Protein 4AZS (pdb70)

Nearest PDB structures (foldseek):
  4azs-assembly1_A  TM=1.002E+00  e=4.991E-91  Escherichia coli
  4ax8-assembly1_A  TM=9.758E-01  e=1.134E-86  Escherichia coli
  4azt-assembly1_A  TM=1.001E+00  e=8.764E-84  Escherichia coli
  4azw-assembly1_A  TM=9.470E-01  e=1.990E-72  Escherichia coli
  4uw0-assembly1_A  TM=9.302E-01  e=5.900E-70  Escherichia coli

Radius of gyration: 28.63 Å; Cα contacts (8 Å, |Δi|>4): 811; chains: 1; bounding box: 56×51×94 Å

Organism: Escherichia coli (NCBI:txid562)

Solvent-accessible surface area: 20575 Å² total; per-residue (Å²): 144,20,98,78,38,3,92,91,13,91,95,33,56,8,18,0,36,62,35,94,110,34,54,82,89,12,40,9,75,7,80,118,6,30,95,29,0,27,72,13,6,54,21,5,20,166,43,50,66,106,87,2,50,0,1,4,1,20,0,12,2,0,21,3,0,0,10,0,5,59,89,46,2,65,1,36,0,7,11,115,66,89,59,9,0,49,0,0,88,22,0,16,134,93,34,114,140,44,52,15,96,3,114,65,20,82,14,23,118,28,0,71,75,10,123,120,57,80,16,6,2,0,0,0,16,12,18,1,18,101,7,5,80,117,82,30,56,91,63,0,46,172,24,3,25,92,0,1,66,7,2,47,2,2,0,1,1,3,2,11,83,97,5,91,72,171,34,3,136,45,14,6,86,20,16,28,34,1,0,60,62,1,3,0,6,27,36,26,20,94,18,87,2,124,97,19,131,35,59,5,8,0,13,3,2,0,28,52,16,0,6,5,84,110,27,25,78,60,16,116,101,87,74,30,123,52,131,188,10,52,10,30,0,42,0,147,95,8,17,0,6,0,3,8,9,62,31,2,91,67,78,37,81,88,117,66,24,129,114,8,91,124,41,1,98,26,2,16,141,9,8,57,142,65,14,82,67,24,109,16,2,51,38,94,7,84,17,62,57,73,42,4,0,28,0,0,12,65,82,26,100,31,148,26,0,16,66,5,62,92,81,66,75,160,28,51,83,69,102,0,0,2,14,0,0,116,26,6,2,23,0,21,146,93,24,42,37,5,87,43,13,88,7,72,14,0,29,3,44,106,171,36,66,9,62,1,33,21,0,1,22,7,41,80,98,127,120,60,10,19,107,17,0,33,54,2,4,25,2,1,4,62,4,56,162,74,20,64,87,35,44,12,8,1,3,36,17,0,66,108,39,74,77,156,130,17,45,6,62,23,0,26,53,31,4,96,114,17,94,159,34,90,18,14,143,144,72,235,27,51,74,7,37,140,62,2,11,120,63,48,135,184

InterPro domains:
  IPR000719 Protein kinase domain [PF00069] (298-377)
  IPR000719 Protein kinase domain [PS50011] (225-526)
  IPR000719 Protein kinase domain [SM00220] (225-466)
  IPR011009 Protein kinase-like domain superfamily [SSF56112] (232-428)
  IPR025714 Methyltransferase domain [PF13847] (55-138)
  IPR029063 S-adenosyl-L-methionine-dependent methyltransferase superfamily [G3DSA:3.40.50.150] (4-222)
  IPR029063 S-adenosyl-L-methionine-dependent methyltransferase superfamily [SSF53335] (31-249)

Structure (mmCIF, N/CA/C/O backbone):
data_4AZS
#
_entry.id   4AZS
#
_cell.length_a   159.220
_cell.length_b   159.220
_cell.length_c   159.220
_cell.angle_alpha   90.00
_cell.angle_beta   90.00
_cell.angle_gamma   90.00
#
_symmetry.space_group_name_H-M   'I 2 3'
#
loop_
_entity.id
_entity.type
_entity.pdbx_description
1 polymer 'METHYLTRANSFERASE WBDD'
2 non-polymer 'ADENOSINE MONOPHOSPHATE'
3 non-polymer S-ADENOSYLMETHIONINE
4 non-polymer 'SULFATE ION'
5 non-polymer 'CHLORIDE ION'
6 water water
#
loop_
_atom_site.group_PDB
_atom_site.id
_atom_site.type_symbol
_atom_site.label_atom_id
_atom_site.label_alt_id
_atom_site.label_comp_id
_atom_site.label_asym_id
_atom_site.label_entity_id
_atom_site.label_seq_id
_atom_site.pdbx_PDB_ins_code
_atom_site.Cartn_x
_atom_site.Cartn_y
_atom_site.Cartn_z
_atom_site.occupancy
_atom_site.B_iso_or_equiv
_atom_site.auth_seq_id
_atom_site.auth_comp_id
_atom_site.auth_asym_id
_atom_site.auth_atom_id
_atom_site.pdbx_PDB_model_num
ATOM 1 N N . ASP A 1 17 ? -1.248 -37.130 -40.506 1.00 59.36 4 ASP A N 1
ATOM 2 C CA . ASP A 1 17 ? 0.125 -37.612 -40.785 1.00 55.22 4 ASP A CA 1
ATOM 3 C C . ASP A 1 17 ? 1.066 -37.275 -39.631 1.00 48.36 4 ASP A C 1
ATOM 4 O O . ASP A 1 17 ? 0.958 -36.225 -38.994 1.00 40.44 4 ASP A O 1
ATOM 9 N N . LEU A 1 18 ? 2.039 -38.135 -39.432 1.00 36.61 5 LEU A N 1
ATOM 10 C CA . LEU A 1 18 ? 2.980 -37.934 -38.371 1.00 39.08 5 LEU A CA 1
ATOM 11 C C . LEU A 1 18 ? 3.756 -36.639 -38.580 1.00 37.05 5 LEU A C 1
ATOM 12 O O . LEU A 1 18 ? 3.968 -35.876 -37.633 1.00 36.44 5 LEU A O 1
ATOM 17 N N . ASN A 1 19 ? 4.130 -36.371 -39.823 1.00 34.97 6 ASN A N 1
ATOM 18 C CA . ASN A 1 19 ? 4.885 -35.171 -40.184 1.00 35.79 6 ASN A CA 1
ATOM 19 C C . ASN A 1 19 ? 4.278 -33.918 -39.645 1.00 31.92 6 ASN A C 1
ATOM 20 O O . ASN A 1 19 ? 4.962 -33.023 -39.109 1.00 35.00 6 ASN A O 1
ATOM 25 N N . THR A 1 20 ? 2.991 -33.828 -39.835 1.00 29.19 7 THR A N 1
ATOM 26 C CA . THR A 1 20 ? 2.250 -32.667 -39.375 1.00 34.75 7 THR A CA 1
ATOM 27 C C . THR A 1 20 ? 2.188 -32.618 -37.860 1.00 35.17 7 THR A C 1
ATOM 28 O O . THR A 1 20 ? 2.320 -31.545 -37.262 1.00 30.94 7 THR A O 1
ATOM 32 N N . LEU A 1 21 ? 1.971 -33.775 -37.241 1.00 31.19 8 LEU A N 1
ATOM 33 C CA . LEU A 1 21 ? 1.841 -33.793 -35.777 1.00 34.79 8 LEU A CA 1
ATOM 34 C C . LEU A 1 21 ? 3.159 -33.394 -35.122 1.00 29.39 8 LEU A C 1
ATOM 35 O O . LEU A 1 21 ? 3.172 -32.677 -34.150 1.00 29.56 8 LEU A O 1
ATOM 40 N N . VAL A 1 22 ? 4.263 -33.863 -35.677 1.00 27.83 9 VAL A N 1
ATOM 41 C CA . VAL A 1 22 ? 5.573 -33.556 -35.161 1.00 29.90 9 VAL A CA 1
ATOM 42 C C . VAL A 1 22 ? 5.831 -32.051 -35.337 1.00 32.96 9 VAL A C 1
ATOM 43 O O . VAL A 1 22 ? 6.358 -31.380 -34.434 1.00 26.92 9 VAL A O 1
ATOM 47 N N . SER A 1 23 ? 5.449 -31.518 -36.498 1.00 32.48 10 SER A N 1
ATOM 48 C CA . SER A 1 23 ? 5.711 -30.114 -36.761 1.00 33.48 10 SER A CA 1
ATOM 49 C C . SER A 1 23 ? 4.902 -29.312 -35.780 1.00 33.45 10 SER A C 1
ATOM 50 O O . SER A 1 23 ? 5.319 -28.242 -35.388 1.00 32.13 10 SER A O 1
ATOM 53 N N . GLU A 1 24 ? 3.740 -29.806 -35.377 1.00 35.44 11 GLU A N 1
ATOM 54 C CA . GLU A 1 24 ? 2.979 -28.962 -34.503 1.00 38.34 11 GLU A CA 1
ATOM 55 C C . GLU A 1 24 ? 3.357 -29.029 -33.026 1.00 34.50 11 GLU A C 1
ATOM 56 O O . GLU A 1 24 ? 2.846 -28.269 -32.242 1.00 30.81 11 GLU A O 1
ATOM 62 N N . LEU A 1 25 ? 4.292 -29.915 -32.684 1.00 31.03 12 LEU A N 1
ATOM 63 C CA . LEU A 1 25 ? 4.864 -29.975 -31.347 1.00 31.58 12 LEU A CA 1
ATOM 64 C C . LEU A 1 25 ? 5.486 -28.609 -31.010 1.00 32.38 12 LEU A C 1
ATOM 65 O O . LEU A 1 25 ? 6.273 -28.077 -31.769 1.00 31.33 12 LEU A O 1
ATOM 70 N N . PRO A 1 26 ? 5.186 -28.078 -29.831 1.00 33.10 13 PRO A N 1
ATOM 71 C CA . PRO A 1 26 ? 5.909 -26.856 -29.488 1.00 32.13 13 PRO A CA 1
ATOM 72 C C . PRO A 1 26 ? 7.410 -27.091 -29.411 1.00 29.80 13 PRO A C 1
ATOM 73 O O . PRO A 1 26 ? 8.212 -26.212 -29.743 1.00 29.87 13 PRO A O 1
ATOM 77 N N . GLU A 1 27 ? 7.782 -28.285 -28.991 1.00 28.96 14 GLU A N 1
ATOM 78 C CA . GLU A 1 27 ? 9.151 -28.690 -28.956 1.00 29.19 14 GLU A CA 1
ATOM 79 C C . GLU A 1 27 ? 9.319 -30.174 -29.185 1.00 27.78 14 GLU A C 1
ATOM 80 O O . GLU A 1 27 ? 8.642 -31.008 -28.580 1.00 27.67 14 GLU A O 1
ATOM 86 N N . ILE A 1 28 ? 10.284 -30.516 -30.011 1.00 28.57 15 ILE A N 1
ATOM 87 C CA . ILE A 1 28 ? 10.662 -31.898 -30.153 1.00 28.32 15 ILE A CA 1
ATOM 88 C C . ILE A 1 28 ? 11.649 -32.202 -29.056 1.00 26.52 15 ILE A C 1
ATOM 89 O O . ILE A 1 28 ? 12.842 -32.070 -29.232 1.00 29.70 15 ILE A O 1
ATOM 94 N N . TYR A 1 29 ? 11.137 -32.570 -27.892 1.00 26.68 16 TYR A N 1
ATOM 95 C CA . TYR A 1 29 ? 11.965 -32.723 -26.720 1.00 23.73 16 TYR A CA 1
ATOM 96 C C . TYR A 1 29 ? 12.755 -34.033 -26.844 1.00 23.93 16 TYR A C 1
ATOM 97 O O . TYR A 1 29 ? 13.951 -34.079 -26.576 1.00 24.37 16 TYR A O 1
ATOM 106 N N . GLN A 1 30 ? 12.074 -35.086 -27.255 1.00 22.86 17 GLN A N 1
ATOM 107 C CA . GLN A 1 30 ? 12.618 -36.401 -27.331 1.00 24.08 17 GLN A CA 1
ATOM 108 C C . GLN A 1 30 ? 12.741 -36.862 -28.762 1.00 24.84 17 GLN A C 1
ATOM 109 O O . GLN A 1 30 ? 12.047 -36.381 -29.643 1.00 26.73 17 GLN A O 1
ATOM 115 N N . THR A 1 31 ? 13.601 -37.845 -28.957 1.00 26.74 18 THR A N 1
ATOM 116 C CA . THR A 1 31 ? 13.576 -38.733 -30.127 1.00 26.99 18 THR A CA 1
ATOM 117 C C . THR A 1 31 ? 12.135 -39.196 -30.423 1.00 27.31 18 THR A C 1
ATOM 118 O O . THR A 1 31 ? 11.354 -39.551 -29.514 1.00 27.88 18 THR A O 1
ATOM 122 N N . ILE A 1 32 ? 11.762 -39.182 -31.692 1.00 26.65 19 ILE A N 1
ATOM 123 C CA . ILE A 1 32 ? 10.471 -39.720 -32.119 1.00 24.29 19 ILE A CA 1
ATOM 124 C C . ILE A 1 32 ? 10.657 -41.201 -32.446 1.00 25.12 19 ILE A C 1
ATOM 125 O O . ILE A 1 32 ? 11.372 -41.569 -33.402 1.00 25.31 19 ILE A O 1
ATOM 130 N N . PHE A 1 33 ? 10.076 -42.043 -31.598 1.00 26.43 20 PHE A N 1
ATOM 131 C CA . PHE A 1 33 ? 10.242 -43.483 -31.616 1.00 27.51 20 PHE A CA 1
ATOM 132 C C . PHE A 1 33 ? 9.997 -43.997 -33.005 1.00 29.31 20 PHE A C 1
ATOM 133 O O . PHE A 1 33 ? 8.960 -43.727 -33.568 1.00 30.19 20 PHE A O 1
ATOM 141 N N . GLY A 1 34 ? 10.982 -44.700 -33.545 1.00 31.31 21 GLY A N 1
ATOM 142 C CA . GLY A 1 34 ? 10.882 -45.319 -34.850 1.00 32.23 21 GLY A CA 1
ATOM 143 C C . GLY A 1 34 ? 11.162 -44.357 -35.977 1.00 32.59 21 GLY A C 1
ATOM 144 O O . GLY A 1 34 ? 11.121 -44.767 -37.092 1.00 34.10 21 GLY A O 1
ATOM 145 N N . HIS A 1 35 ? 11.419 -43.074 -35.699 1.00 30.66 22 HIS A N 1
ATOM 146 C CA . HIS A 1 35 ? 11.540 -42.061 -36.767 1.00 30.18 22 HIS A CA 1
ATOM 147 C C . HIS A 1 35 ? 12.783 -41.264 -36.681 1.00 29.98 22 HIS A C 1
ATOM 148 O O . HIS A 1 35 ? 12.770 -40.109 -36.278 1.00 29.50 22 HIS A O 1
ATOM 155 N N . PRO A 1 36 ? 13.893 -41.870 -37.055 1.00 29.61 23 PRO A N 1
ATOM 156 C CA . PRO A 1 36 ? 15.177 -41.233 -36.841 1.00 28.87 23 PRO A CA 1
ATOM 157 C C . PRO A 1 36 ? 15.412 -39.950 -37.654 1.00 28.07 23 PRO A C 1
ATOM 158 O O . PRO A 1 36 ? 16.363 -39.238 -37.392 1.00 28.42 23 PRO A O 1
ATOM 162 N N . GLU A 1 37 ? 14.541 -39.638 -38.596 1.00 28.39 24 GLU A N 1
ATOM 163 C CA . GLU A 1 37 ? 14.655 -38.404 -39.357 1.00 29.70 24 GLU A CA 1
ATOM 164 C C . GLU A 1 37 ? 14.561 -37.149 -38.475 1.00 29.38 24 GLU A C 1
ATOM 165 O O . GLU A 1 37 ? 14.994 -36.119 -38.925 1.00 28.61 24 GLU A O 1
ATOM 171 N N . TRP A 1 38 ? 14.007 -37.258 -37.253 1.00 27.65 25 TRP A N 1
ATOM 172 C CA . TRP A 1 38 ? 13.961 -36.150 -36.300 1.00 28.19 25 TRP A CA 1
ATOM 173 C C . TRP A 1 38 ? 14.975 -36.234 -35.199 1.00 28.91 25 TRP A C 1
ATOM 174 O O . TRP A 1 38 ? 14.939 -35.409 -34.301 1.00 29.61 25 TRP A O 1
ATOM 185 N N . ASP A 1 39 ? 15.930 -37.161 -35.269 1.00 29.26 26 ASP A N 1
ATOM 186 C CA . ASP A 1 39 ? 16.869 -37.377 -34.144 1.00 31.17 26 ASP A CA 1
ATOM 187 C C . ASP A 1 39 ? 17.786 -36.171 -33.990 1.00 31.88 26 ASP A C 1
ATOM 188 O O . ASP A 1 39 ? 18.171 -35.810 -32.880 1.00 32.19 26 ASP A O 1
ATOM 193 N N . GLY A 1 40 ? 18.159 -35.586 -35.120 1.00 32.37 27 GLY A N 1
ATOM 194 C CA . GLY A 1 40 ? 18.944 -34.361 -35.117 1.00 34.15 27 GLY A CA 1
ATOM 195 C C . GLY A 1 40 ? 18.192 -33.188 -34.517 1.00 34.22 27 GLY A C 1
ATOM 196 O O . GLY A 1 40 ? 18.816 -32.273 -34.003 1.00 34.31 27 GLY A O 1
ATOM 197 N N . ASP A 1 41 ? 16.862 -33.198 -34.615 1.00 33.45 28 ASP A N 1
ATOM 198 C CA . ASP A 1 41 ? 16.026 -32.112 -34.074 1.00 34.44 28 ASP A CA 1
ATOM 199 C C . ASP A 1 41 ? 15.715 -32.276 -32.589 1.00 35.36 28 ASP A C 1
ATOM 200 O O . ASP A 1 41 ? 15.335 -31.308 -31.959 1.00 36.12 28 ASP A O 1
ATOM 205 N N . ALA A 1 42 ? 15.768 -33.507 -32.057 1.00 32.59 29 ALA A N 1
ATOM 206 C CA . ALA A 1 42 ? 15.371 -33.758 -30.678 1.00 30.28 29 ALA A CA 1
ATOM 207 C C . ALA A 1 42 ? 16.321 -33.035 -29.686 1.00 28.14 29 ALA A C 1
ATOM 208 O O . ALA A 1 42 ? 17.534 -33.090 -29.820 1.00 28.48 29 ALA A O 1
ATOM 210 N N . ALA A 1 43 ? 15.745 -32.396 -28.675 1.00 27.93 30 ALA A N 1
ATOM 211 C CA . ALA A 1 43 ? 16.556 -31.746 -27.627 1.00 27.77 30 ALA A CA 1
ATOM 212 C C . ALA A 1 43 ? 17.398 -32.734 -26.880 1.00 28.02 30 ALA A C 1
ATOM 213 O O . ALA A 1 43 ? 18.538 -32.443 -26.577 1.00 29.34 30 ALA A O 1
ATOM 215 N N . ARG A 1 44 ? 16.852 -33.924 -26.618 1.00 29.03 31 ARG A N 1
ATOM 216 C CA . ARG A 1 44 ? 17.591 -34.977 -25.922 1.00 28.91 31 ARG A CA 1
ATOM 217 C C . ARG A 1 44 ? 17.421 -36.277 -26.650 1.00 29.18 31 ARG A C 1
ATOM 218 O O . ARG A 1 44 ? 16.310 -36.648 -27.023 1.00 31.92 31 ARG A O 1
ATOM 226 N N . ASP A 1 45 ? 18.508 -37.001 -26.803 1.00 29.80 32 ASP A N 1
ATOM 227 C CA . ASP A 1 45 ? 18.482 -38.232 -27.575 1.00 32.27 32 ASP A CA 1
ATOM 228 C C . ASP A 1 45 ? 17.817 -39.371 -26.816 1.00 32.86 32 ASP A C 1
ATOM 229 O O . ASP A 1 45 ? 17.230 -40.252 -27.432 1.00 32.36 32 ASP A O 1
ATOM 234 N N . CYS A 1 46 ? 17.873 -39.312 -25.485 1.00 26.94 33 CYS A N 1
ATOM 235 C CA . CYS A 1 46 ? 17.186 -40.268 -24.626 1.00 27.29 33 CYS A CA 1
ATOM 236 C C . CYS A 1 46 ? 17.843 -41.638 -24.529 1.00 28.40 33 CYS A C 1
ATOM 237 O O . CYS A 1 46 ? 17.391 -42.447 -23.717 1.00 27.65 33 CYS A O 1
ATOM 240 N N . ASN A 1 47 ? 18.882 -41.913 -25.326 1.00 26.21 34 ASN A N 1
ATOM 241 C CA . ASN A 1 47 ? 19.475 -43.272 -25.322 1.00 27.96 34 ASN A CA 1
ATOM 242 C C . ASN A 1 47 ? 20.165 -43.585 -23.985 1.00 26.91 34 ASN A C 1
ATOM 243 O O . ASN A 1 47 ? 20.111 -44.703 -23.494 1.00 26.26 34 ASN A O 1
ATOM 248 N N . GLN A 1 48 ? 20.774 -42.587 -23.365 1.00 27.03 35 GLN A N 1
ATOM 249 C CA . GLN A 1 48 ? 21.456 -42.825 -22.068 1.00 29.17 35 GLN A CA 1
ATOM 250 C C . GLN A 1 48 ? 20.508 -43.085 -20.928 1.00 28.82 35 GLN A C 1
ATOM 251 O O . GLN A 1 48 ? 20.670 -44.059 -20.193 1.00 26.36 35 GLN A O 1
ATOM 257 N N . ARG A 1 49 ? 19.450 -42.296 -20.841 1.00 25.76 36 ARG A N 1
ATOM 258 C CA . ARG A 1 49 ? 18.431 -42.551 -19.828 1.00 25.60 36 ARG A CA 1
ATOM 259 C C . ARG A 1 49 ? 17.731 -43.864 -20.090 1.00 27.24 36 ARG A C 1
ATOM 260 O O . ARG A 1 49 ? 17.504 -44.641 -19.158 1.00 27.40 36 ARG A O 1
ATOM 268 N N . LEU A 1 50 ? 17.421 -44.124 -21.349 1.00 26.55 37 LEU A N 1
ATOM 269 C CA . LEU A 1 50 ? 16.759 -45.376 -21.709 1.00 31.67 37 LEU A CA 1
ATOM 270 C C . LEU A 1 50 ? 17.615 -46.605 -21.333 1.00 30.66 37 LEU A C 1
ATOM 271 O O . LEU A 1 50 ? 17.109 -47.501 -20.742 1.00 29.11 37 LEU A O 1
ATOM 276 N N . ASP A 1 51 ? 18.923 -46.585 -21.602 1.00 33.92 38 ASP A N 1
ATOM 277 C CA . ASP A 1 51 ? 19.810 -47.714 -21.179 1.00 35.25 38 ASP A CA 1
ATOM 278 C C . ASP A 1 51 ? 19.644 -48.002 -19.704 1.00 33.49 38 ASP A C 1
ATOM 279 O O . ASP A 1 51 ? 19.437 -49.150 -19.278 1.00 34.06 38 ASP A O 1
ATOM 284 N N . LEU A 1 52 ? 19.650 -46.958 -18.883 1.00 32.00 39 LEU A N 1
ATOM 285 C CA . LEU A 1 52 ? 19.546 -47.184 -17.471 1.00 31.29 39 LEU A CA 1
ATOM 286 C C . LEU A 1 52 ? 18.124 -47.632 -17.062 1.00 30.13 39 LEU A C 1
ATOM 287 O O . LEU A 1 52 ? 17.934 -48.525 -16.218 1.00 29.39 39 LEU A O 1
ATOM 292 N N . ILE A 1 53 ? 17.116 -47.019 -17.652 1.00 26.85 40 ILE A N 1
ATOM 293 C CA . ILE A 1 53 ? 15.736 -47.315 -17.260 1.00 28.48 40 ILE A CA 1
ATOM 294 C C . ILE A 1 53 ? 15.358 -48.777 -17.662 1.00 29.51 40 ILE A C 1
ATOM 295 O O . ILE A 1 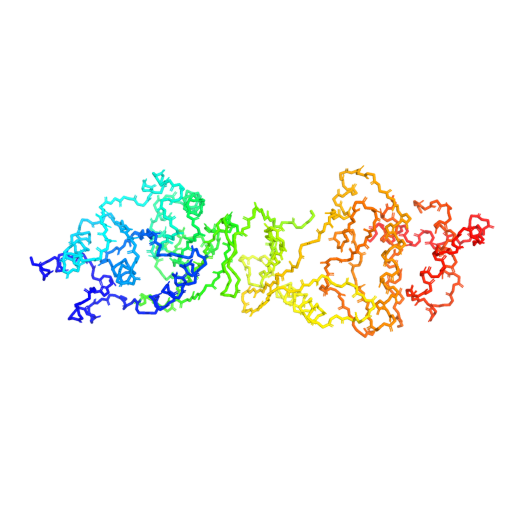53 ? 14.690 -49.462 -16.914 1.00 28.38 40 ILE A O 1
ATOM 300 N N . THR A 1 54 ? 15.811 -49.230 -18.832 1.00 30.83 41 THR A N 1
ATOM 301 C CA . THR A 1 54 ? 15.567 -50.607 -19.259 1.00 32.62 41 THR A CA 1
ATOM 302 C C . THR A 1 54 ? 16.260 -51.631 -18.347 1.00 32.24 41 THR A C 1
ATOM 303 O O . THR A 1 54 ? 15.721 -52.700 -18.092 1.00 31.01 41 THR A O 1
ATOM 307 N N . GLU A 1 55 ? 17.447 -51.308 -17.843 1.00 32.55 42 GLU A N 1
ATOM 308 C CA A GLU A 1 55 ? 18.136 -52.166 -16.872 0.70 33.86 42 GLU A CA 1
ATOM 309 C CA B GLU A 1 55 ? 18.124 -52.190 -16.896 0.30 32.08 42 GLU A CA 1
ATOM 310 C C . GLU A 1 55 ? 17.288 -52.313 -15.592 1.00 32.67 42 GLU A C 1
ATOM 311 O O . GLU A 1 55 ? 17.096 -53.404 -15.063 1.00 28.15 42 GLU A O 1
ATOM 322 N N . GLN A 1 56 ? 16.745 -51.206 -15.099 1.00 31.80 43 GLN A N 1
ATOM 323 C CA . GLN A 1 56 ? 15.944 -51.227 -13.894 1.00 29.84 43 GLN A CA 1
ATOM 324 C C . GLN A 1 56 ? 14.597 -51.904 -14.154 1.00 27.88 43 GLN A C 1
ATOM 325 O O . GLN A 1 56 ? 14.117 -52.638 -13.302 1.00 26.14 43 GLN A O 1
ATOM 331 N N . TYR A 1 57 ? 13.983 -51.634 -15.313 1.00 27.99 44 TYR A N 1
ATOM 332 C CA . TYR A 1 57 ? 12.801 -52.384 -15.741 1.00 29.02 44 TYR A CA 1
ATOM 333 C C . TYR A 1 57 ? 13.064 -53.906 -15.652 1.00 29.99 44 TYR A C 1
ATOM 334 O O . TYR A 1 57 ? 12.296 -54.621 -15.031 1.00 28.10 44 TYR A O 1
ATOM 343 N N . ASP A 1 58 ? 14.161 -54.379 -16.236 1.00 32.38 45 ASP A N 1
ATOM 344 C CA . ASP A 1 58 ? 14.469 -55.822 -16.265 1.00 33.36 45 ASP A CA 1
ATOM 345 C C . ASP A 1 58 ? 14.655 -56.372 -14.867 1.00 33.25 45 ASP A C 1
ATOM 346 O O . ASP A 1 58 ? 14.122 -57.438 -14.543 1.00 32.29 45 ASP A O 1
ATOM 351 N N . ASN A 1 59 ? 15.398 -55.645 -14.013 1.00 35.54 46 ASN A N 1
ATOM 352 C CA . ASN A 1 59 ? 15.594 -56.081 -12.638 1.00 34.58 46 ASN A CA 1
ATOM 353 C C . ASN A 1 59 ? 14.263 -56.268 -11.958 1.00 31.77 46 ASN A C 1
ATOM 354 O O . ASN A 1 59 ? 14.036 -57.239 -11.259 1.00 33.95 46 ASN A O 1
ATOM 359 N N . LEU A 1 60 ? 13.371 -55.310 -12.106 1.00 31.34 47 LEU A N 1
ATOM 360 C CA . LEU A 1 60 ? 12.142 -55.384 -11.319 1.00 32.36 47 LEU A CA 1
ATOM 361 C C . LEU A 1 60 ? 11.233 -56.420 -11.958 1.00 32.23 47 LEU A C 1
ATOM 362 O O . LEU A 1 60 ? 10.504 -57.117 -11.272 1.00 30.98 47 LEU A O 1
ATOM 367 N N . SER A 1 61 ? 11.261 -56.518 -13.282 1.00 31.63 48 SER A N 1
ATOM 368 C CA . SER A 1 61 ? 10.423 -57.498 -13.944 1.00 33.64 48 SER A CA 1
ATOM 369 C C . SER A 1 61 ? 10.892 -58.929 -13.564 1.00 35.43 48 SER A C 1
ATOM 370 O O . SER A 1 61 ? 10.078 -59.811 -13.331 1.00 36.05 48 SER A O 1
ATOM 373 N N . ARG A 1 62 ? 12.203 -59.129 -13.514 1.00 37.04 49 ARG A N 1
ATOM 374 C CA . ARG A 1 62 ? 12.763 -60.382 -13.041 1.00 39.12 49 ARG A CA 1
ATOM 375 C C . ARG A 1 62 ? 12.288 -60.678 -11.623 1.00 38.16 49 ARG A C 1
ATOM 376 O O . ARG A 1 62 ? 11.831 -61.764 -11.343 1.00 35.06 49 ARG A O 1
ATOM 384 N N . ALA A 1 63 ? 12.348 -59.697 -10.735 1.00 38.38 50 ALA A N 1
ATOM 385 C CA . ALA A 1 63 ? 11.991 -59.931 -9.324 1.00 36.98 50 ALA A CA 1
ATOM 386 C C . ALA A 1 63 ? 10.543 -60.280 -9.176 1.00 38.11 50 ALA A C 1
ATOM 387 O O . ALA A 1 63 ? 10.200 -61.153 -8.419 1.00 39.46 50 ALA A O 1
ATOM 389 N N . LEU A 1 64 ? 9.667 -59.573 -9.875 1.00 37.17 51 LEU A N 1
ATOM 390 C CA . LEU A 1 64 ? 8.260 -59.847 -9.763 1.00 34.95 51 LEU A CA 1
ATOM 391 C C . LEU A 1 64 ? 7.841 -61.031 -10.634 1.00 37.37 51 LEU A C 1
ATOM 392 O O . LEU A 1 64 ? 6.736 -61.496 -10.541 1.00 36.35 51 LEU A O 1
ATOM 397 N N . GLY A 1 65 ? 8.686 -61.476 -11.543 1.00 37.15 52 GLY A N 1
ATOM 398 C CA . GLY A 1 65 ? 8.362 -62.648 -12.351 1.00 38.60 52 GLY A CA 1
ATOM 399 C C . GLY A 1 65 ? 7.417 -62.394 -13.515 1.00 41.21 52 GLY A C 1
ATOM 400 O O . GLY A 1 65 ? 6.822 -63.330 -14.046 1.00 39.81 52 GLY A O 1
ATOM 401 N N . ARG A 1 66 ? 7.296 -61.147 -13.961 1.00 38.81 53 ARG A N 1
ATOM 402 C CA . ARG A 1 66 ? 6.320 -60.821 -15.004 1.00 37.95 53 ARG A CA 1
ATOM 403 C C . ARG A 1 66 ? 6.597 -59.459 -15.632 1.00 37.26 53 ARG A C 1
ATOM 404 O O . ARG A 1 66 ? 7.378 -58.677 -15.077 1.00 35.58 53 ARG A O 1
ATOM 412 N N . PRO A 1 67 ? 5.992 -59.208 -16.810 1.00 35.21 54 PRO A N 1
ATOM 413 C CA . PRO A 1 67 ? 6.047 -57.928 -17.446 1.00 34.07 54 PRO A CA 1
ATOM 414 C C . PRO A 1 67 ? 5.390 -56.892 -16.517 1.00 32.51 54 PRO A C 1
ATOM 415 O O . PRO A 1 67 ? 4.539 -57.278 -15.744 1.00 34.85 54 PRO A O 1
ATOM 419 N N . LEU A 1 68 ? 5.806 -55.619 -16.571 1.00 29.78 55 LEU A N 1
ATOM 420 C CA . LEU A 1 68 ? 5.311 -54.607 -15.630 1.00 28.25 55 LEU A CA 1
ATOM 421 C C . LEU A 1 68 ? 4.274 -53.702 -16.241 1.00 27.37 55 LEU A C 1
ATOM 422 O O . LEU A 1 68 ? 4.299 -53.466 -17.440 1.00 27.64 55 LEU A O 1
ATOM 427 N N . ASN A 1 69 ? 3.384 -53.182 -15.390 1.00 25.87 56 ASN A N 1
ATOM 428 C CA . ASN A 1 69 ? 2.628 -51.981 -15.672 1.00 25.72 56 ASN A CA 1
ATOM 429 C C . ASN A 1 69 ? 3.410 -50.704 -15.308 1.00 26.05 56 ASN A C 1
ATOM 430 O O . ASN A 1 69 ? 3.867 -50.536 -14.169 1.00 26.39 56 ASN A O 1
ATOM 435 N N . VAL A 1 70 ? 3.603 -49.835 -16.280 1.00 25.21 57 VAL A N 1
ATOM 436 C CA . VAL A 1 70 ? 4.455 -48.659 -16.128 1.00 25.06 57 VAL A CA 1
ATOM 437 C C . VAL A 1 70 ? 3.660 -47.399 -16.396 1.00 25.35 57 VAL A C 1
ATOM 438 O O . VAL A 1 70 ? 2.880 -47.329 -17.369 1.00 25.37 57 VAL A O 1
ATOM 442 N N . LEU A 1 71 ? 3.853 -46.424 -15.500 1.00 24.65 58 LEU A N 1
ATOM 443 C CA . LEU A 1 71 ? 3.287 -45.108 -15.632 1.00 24.56 58 LEU A CA 1
ATOM 444 C C . LEU A 1 71 ? 4.371 -44.077 -15.990 1.00 24.26 58 LEU A C 1
ATOM 445 O O . LEU A 1 71 ? 5.382 -43.957 -15.288 1.00 24.74 58 LEU A O 1
ATOM 450 N N . ASP A 1 72 ? 4.144 -43.317 -17.053 1.00 23.14 59 ASP A N 1
ATOM 451 C CA . ASP A 1 72 ? 5.129 -42.345 -17.569 1.00 24.92 59 ASP A CA 1
ATOM 452 C C . ASP A 1 72 ? 4.501 -40.949 -17.454 1.00 24.76 59 ASP A C 1
ATOM 453 O O . ASP A 1 72 ? 3.633 -40.588 -18.255 1.00 23.50 59 ASP A O 1
ATOM 458 N N . LEU A 1 73 ? 4.953 -40.192 -16.458 1.00 24.10 60 LEU A N 1
ATOM 459 C CA . LEU A 1 73 ? 4.420 -38.897 -16.077 1.00 25.24 60 LEU A CA 1
ATOM 460 C C . LEU A 1 73 ? 5.154 -37.783 -16.810 1.00 25.37 60 LEU A C 1
ATOM 461 O O . LEU A 1 73 ? 6.367 -37.626 -16.646 1.00 25.51 60 LEU A O 1
ATOM 466 N N . GLY A 1 74 ? 4.397 -37.006 -17.585 1.00 25.32 61 GLY A N 1
ATOM 467 C CA . GLY A 1 74 ? 4.981 -36.033 -18.485 1.00 25.77 61 GLY A CA 1
ATOM 468 C C . GLY A 1 74 ? 5.741 -36.712 -19.602 1.00 24.73 61 GLY A C 1
ATOM 469 O O . GLY A 1 74 ? 6.946 -36.421 -19.838 1.00 24.10 61 GLY A O 1
ATOM 470 N N . CYS A 1 75 ? 5.013 -37.571 -20.332 1.00 23.49 62 CYS A N 1
ATOM 471 C CA . CYS A 1 75 ? 5.625 -38.514 -21.209 1.00 24.22 62 CYS A CA 1
ATOM 472 C C . CYS A 1 75 ? 6.089 -37.882 -22.499 1.00 23.77 62 CYS A C 1
ATOM 473 O O . CYS A 1 75 ? 6.761 -38.555 -23.296 1.00 24.09 62 CYS A O 1
ATOM 476 N N . ALA A 1 76 ? 5.701 -36.619 -22.750 1.00 23.08 63 ALA A N 1
ATOM 477 C CA . ALA A 1 76 ? 6.188 -35.865 -23.945 1.00 22.70 63 ALA A CA 1
ATOM 478 C C . ALA A 1 76 ? 5.866 -36.598 -25.240 1.00 24.27 63 ALA A C 1
ATOM 479 O O . ALA A 1 76 ? 4.686 -36.851 -25.487 1.00 26.47 63 ALA A O 1
ATOM 481 N N . GLN A 1 77 ? 6.867 -37.044 -26.023 1.00 24.73 64 GLN A N 1
ATOM 482 C CA . GLN A 1 77 ? 6.596 -37.687 -27.309 1.00 24.68 64 GLN A CA 1
ATOM 483 C C . GLN A 1 77 ? 6.589 -39.197 -27.236 1.00 26.20 64 GLN A C 1
ATOM 484 O O . GLN A 1 77 ? 6.583 -39.886 -28.265 1.00 29.88 64 GLN A O 1
ATOM 490 N N . GLY A 1 78 ? 6.582 -39.711 -26.024 1.00 25.87 65 GLY A N 1
ATOM 491 C CA . GLY A 1 78 ? 6.338 -41.082 -25.795 1.00 25.36 65 GLY A CA 1
ATOM 492 C C . GLY A 1 78 ? 7.523 -41.998 -25.859 1.00 24.64 65 GLY A C 1
ATOM 493 O O . GLY A 1 78 ? 7.350 -43.206 -25.812 1.00 25.25 65 GLY A O 1
ATOM 494 N N . PHE A 1 79 ? 8.724 -41.453 -25.963 1.00 25.04 66 PHE A N 1
ATOM 495 C CA . PHE A 1 79 ? 9.847 -42.308 -26.234 1.00 27.24 66 PHE A CA 1
ATOM 496 C C . PHE A 1 79 ? 10.083 -43.401 -25.195 1.00 26.78 66 PHE A C 1
ATOM 497 O O . PHE A 1 79 ? 10.285 -44.564 -25.576 1.00 25.06 66 PHE A O 1
ATOM 505 N N . PHE A 1 80 ? 10.059 -43.048 -23.907 1.00 25.50 67 PHE A N 1
ATOM 506 C CA . PHE A 1 80 ? 10.284 -44.058 -22.865 1.00 25.73 67 PHE A CA 1
ATOM 507 C C . PHE A 1 80 ? 9.163 -45.063 -22.792 1.00 25.92 67 PHE A C 1
ATOM 508 O O . PHE A 1 80 ? 9.385 -46.246 -22.640 1.00 28.16 67 PHE A O 1
ATOM 516 N N . SER A 1 81 ? 7.952 -44.572 -22.932 1.00 27.55 68 SER A N 1
ATOM 517 C CA . SER A 1 81 ? 6.766 -45.359 -22.907 1.00 28.79 68 SER A CA 1
ATOM 518 C C . SER A 1 81 ? 6.729 -46.380 -24.029 1.00 27.66 68 SER A C 1
ATOM 519 O O . SER A 1 81 ? 6.517 -47.552 -23.786 1.00 27.07 68 SER A O 1
ATOM 522 N N . LEU A 1 82 ? 6.901 -45.921 -25.260 1.00 27.09 69 LEU A N 1
ATOM 523 C CA . LEU A 1 82 ? 6.986 -46.833 -26.425 1.00 27.31 69 LEU A CA 1
ATOM 524 C C . LEU A 1 82 ? 8.157 -47.802 -26.357 1.00 28.02 69 LEU A C 1
ATOM 525 O O . LEU A 1 82 ? 8.010 -48.990 -26.703 1.00 29.03 69 LEU A O 1
ATOM 530 N N . SER A 1 83 ? 9.305 -47.325 -25.881 1.00 28.39 70 SER A N 1
ATOM 531 C CA . SER A 1 83 ? 10.492 -48.167 -25.798 1.00 28.68 70 SER A CA 1
ATOM 532 C C . SER A 1 83 ? 10.269 -49.282 -24.779 1.00 30.22 70 SER A C 1
ATOM 533 O O . SER A 1 83 ? 10.708 -50.419 -25.003 1.00 32.39 70 SER A O 1
ATOM 536 N N . LEU A 1 84 ? 9.575 -49.004 -23.676 1.00 27.80 71 LEU A N 1
ATOM 537 C CA . LEU A 1 84 ? 9.257 -50.091 -22.731 1.00 27.06 71 LEU A CA 1
ATOM 538 C C . LEU A 1 84 ? 8.110 -50.988 -23.194 1.00 27.22 71 LEU A C 1
ATOM 539 O O . LEU A 1 84 ? 8.118 -52.202 -22.944 1.00 28.17 71 LEU A O 1
ATOM 544 N N . ALA A 1 85 ? 7.136 -50.430 -23.894 1.00 27.44 72 ALA A N 1
ATOM 545 C CA . ALA A 1 85 ? 6.068 -51.266 -24.449 1.00 29.04 72 ALA A CA 1
ATOM 546 C C . ALA A 1 85 ? 6.644 -52.214 -25.468 1.00 31.38 72 ALA A C 1
ATOM 547 O O . ALA A 1 85 ? 6.149 -53.297 -25.635 1.00 30.87 72 ALA A O 1
ATOM 549 N N . SER A 1 86 ? 7.696 -51.780 -26.139 1.00 31.56 73 SER A N 1
ATOM 550 C CA . SER A 1 86 ? 8.373 -52.633 -27.086 1.00 33.91 73 SER A CA 1
ATOM 551 C C . SER A 1 86 ? 8.935 -53.918 -26.453 1.00 35.16 73 SER A C 1
ATOM 552 O O . SER A 1 86 ? 9.022 -54.956 -27.102 1.00 34.77 73 SER A O 1
ATOM 555 N N . LYS A 1 87 ? 9.383 -53.812 -25.212 1.00 35.53 74 LYS A N 1
ATOM 556 C CA . LYS A 1 87 ? 9.900 -54.945 -24.434 1.00 35.65 74 LYS A CA 1
ATOM 557 C C . LYS A 1 87 ? 8.815 -55.704 -23.675 1.00 34.21 74 LYS A C 1
ATOM 558 O O . LYS A 1 87 ? 9.141 -56.500 -22.799 1.00 34.01 74 LYS A O 1
ATOM 564 N N . GLY A 1 88 ? 7.536 -55.411 -23.944 1.00 34.67 75 GLY A N 1
ATOM 565 C CA . GLY A 1 88 ? 6.423 -56.171 -23.354 1.00 33.84 75 GLY A CA 1
ATOM 566 C C . GLY A 1 88 ? 5.713 -55.505 -22.182 1.00 33.85 75 GLY A C 1
ATOM 567 O O . GLY A 1 88 ? 4.787 -56.073 -21.597 1.00 33.18 75 GLY A O 1
ATOM 568 N N . ALA A 1 89 ? 6.112 -54.297 -21.833 1.00 31.36 76 ALA A N 1
ATOM 569 C CA . ALA A 1 89 ? 5.455 -53.584 -20.750 1.00 31.91 76 ALA A CA 1
ATOM 570 C C . ALA A 1 89 ? 4.055 -53.129 -21.180 1.00 30.73 76 ALA A C 1
ATOM 571 O O . ALA A 1 89 ? 3.814 -52.873 -22.351 1.00 27.66 76 ALA A O 1
ATOM 573 N N . THR A 1 90 ? 3.154 -52.985 -20.219 1.00 29.07 77 THR A N 1
ATOM 574 C CA . THR A 1 90 ? 1.892 -52.295 -20.444 1.00 30.64 77 THR A CA 1
ATOM 575 C C . THR A 1 90 ? 2.077 -50.917 -19.880 1.00 29.25 77 THR A C 1
ATOM 576 O O . THR A 1 90 ? 2.471 -50.768 -18.686 1.00 29.17 77 THR A O 1
ATOM 580 N N . ILE A 1 91 ? 1.873 -49.902 -20.708 1.00 29.70 78 ILE A N 1
ATOM 581 C CA . ILE A 1 91 ? 2.206 -48.539 -20.293 1.00 29.76 78 ILE A CA 1
ATOM 582 C C . ILE A 1 91 ? 1.051 -47.552 -20.402 1.00 28.97 78 ILE A C 1
ATOM 583 O O . ILE A 1 91 ? 0.212 -47.638 -21.288 1.00 27.41 78 ILE A O 1
ATOM 588 N N . VAL A 1 92 ? 1.031 -46.597 -19.482 1.00 26.34 79 VAL A N 1
ATOM 589 C CA . VAL A 1 92 ? 0.154 -45.457 -19.617 1.00 25.52 79 VAL A CA 1
ATOM 590 C C . VAL A 1 92 ? 1.067 -44.234 -19.516 1.00 24.71 79 VAL A C 1
ATOM 591 O O . VAL A 1 92 ? 1.902 -44.093 -18.571 1.00 24.93 79 VAL A O 1
ATOM 595 N N . GLY A 1 93 ? 0.970 -43.378 -20.517 1.00 26.30 80 GLY A N 1
ATOM 596 C CA . GLY A 1 93 ? 1.695 -42.092 -20.528 1.00 26.26 80 GLY A CA 1
ATOM 597 C C . GLY A 1 93 ? 0.786 -40.906 -20.393 1.00 26.77 80 GLY A C 1
ATOM 598 O O . GLY A 1 93 ? -0.242 -40.865 -21.024 1.00 31.02 80 GLY A O 1
ATOM 599 N N . ILE A 1 94 ? 1.167 -39.948 -19.552 1.00 26.64 81 ILE A N 1
ATOM 600 C CA . ILE A 1 94 ? 0.385 -38.788 -19.246 1.00 27.29 81 ILE A CA 1
ATOM 601 C C . ILE A 1 94 ? 1.162 -37.561 -19.608 1.00 25.36 81 ILE A C 1
ATOM 602 O O . ILE A 1 94 ? 2.324 -37.462 -19.234 1.00 26.15 81 ILE A O 1
ATOM 607 N N . ASP A 1 95 ? 0.519 -36.598 -20.266 1.00 24.90 82 ASP A N 1
ATOM 608 C CA . ASP A 1 95 ? 1.134 -35.287 -20.511 1.00 26.16 82 ASP A CA 1
ATOM 609 C C . ASP A 1 95 ? 0.065 -34.213 -20.610 1.00 25.98 82 ASP A C 1
ATOM 610 O O . ASP A 1 95 ? -1.014 -34.508 -21.121 1.00 26.15 82 ASP A O 1
ATOM 615 N N . PHE A 1 96 ? 0.327 -32.991 -20.139 1.00 27.97 83 PHE A N 1
ATOM 616 C CA . PHE A 1 96 ? -0.729 -31.972 -20.227 1.00 30.27 83 PHE A CA 1
ATOM 617 C C . PHE A 1 96 ? -0.834 -31.206 -21.545 1.00 31.71 83 PHE A C 1
ATOM 618 O O . PHE A 1 96 ? -1.719 -30.350 -21.709 1.00 31.31 83 PHE A O 1
ATOM 626 N N . GLN A 1 97 ? 0.008 -31.551 -22.506 1.00 30.77 84 GLN A N 1
ATOM 627 C CA . GLN A 1 97 ? -0.067 -30.941 -23.830 1.00 31.54 84 GLN A CA 1
ATOM 628 C C . GLN A 1 97 ? -0.641 -31.889 -24.846 1.00 31.62 84 GLN A C 1
ATOM 629 O O . GLN A 1 97 ? -0.088 -32.982 -25.106 1.00 29.87 84 GLN A O 1
ATOM 635 N N . GLN A 1 98 ? -1.733 -31.423 -25.450 1.00 31.69 85 GLN A N 1
ATOM 636 C CA . GLN A 1 98 ? -2.503 -32.126 -26.477 1.00 31.57 85 GLN A CA 1
ATOM 637 C C . GLN A 1 98 ? -1.615 -32.516 -27.624 1.00 29.43 85 GLN A C 1
ATOM 638 O O . GLN A 1 98 ? -1.686 -33.641 -28.121 1.00 27.38 85 GLN A O 1
ATOM 644 N N . GLU A 1 99 ? -0.730 -31.621 -28.005 1.00 29.93 86 GLU A N 1
ATOM 645 C CA . GLU A 1 99 ? 0.144 -31.894 -29.150 1.00 29.70 86 GLU A CA 1
ATOM 646 C C . GLU A 1 99 ? 1.051 -33.088 -28.893 1.00 29.55 86 GLU A C 1
ATOM 647 O O . GLU A 1 99 ? 1.344 -33.899 -29.803 1.00 29.81 86 GLU A O 1
ATOM 653 N N . ASN A 1 100 ? 1.510 -33.213 -27.654 1.00 26.17 87 ASN A N 1
ATOM 654 C CA . ASN A 1 100 ? 2.394 -34.289 -27.327 1.00 25.70 87 ASN A CA 1
ATOM 655 C C . ASN A 1 100 ? 1.645 -35.602 -27.365 1.00 25.84 87 ASN A C 1
ATOM 656 O O . ASN A 1 100 ? 2.112 -36.569 -27.938 1.00 26.31 87 ASN A O 1
ATOM 661 N N . ILE A 1 101 ? 0.480 -35.643 -26.747 1.00 27.47 88 ILE A N 1
ATOM 662 C CA . ILE A 1 101 ? -0.339 -36.840 -26.739 1.00 27.17 88 ILE A CA 1
ATOM 663 C C . ILE A 1 101 ? -0.781 -37.206 -28.165 1.00 28.99 88 ILE A C 1
ATOM 664 O O . ILE A 1 101 ? -0.796 -38.384 -28.503 1.00 29.03 88 ILE A O 1
ATOM 669 N N . ASN A 1 102 ? -1.057 -36.238 -29.028 1.00 30.40 89 ASN A N 1
ATOM 670 C CA . ASN A 1 102 ? -1.398 -36.613 -30.398 1.00 30.27 89 ASN A CA 1
ATOM 671 C C . ASN A 1 102 ? -0.257 -37.383 -31.034 1.00 30.38 89 ASN A C 1
ATOM 672 O O . ASN A 1 102 ? -0.490 -38.359 -31.750 1.00 28.54 89 ASN A O 1
ATOM 677 N N . VAL A 1 103 ? 0.984 -36.972 -30.768 1.00 27.88 90 VAL A N 1
ATOM 678 C CA . VAL A 1 103 ? 2.091 -37.692 -31.389 1.00 29.01 90 VAL A CA 1
ATOM 679 C C . VAL A 1 103 ? 2.248 -39.105 -30.788 1.00 28.67 90 VAL A C 1
ATOM 680 O O . VAL A 1 103 ? 2.452 -40.083 -31.506 1.00 28.67 90 VAL A O 1
ATOM 684 N N . CYS A 1 104 ? 2.193 -39.194 -29.465 1.00 28.85 91 CYS A N 1
ATOM 685 C CA . CYS A 1 104 ? 2.275 -40.483 -28.769 1.00 29.01 91 CYS A CA 1
ATOM 686 C C . CYS A 1 104 ? 1.272 -41.487 -29.342 1.00 30.90 91 CYS A C 1
ATOM 687 O O . CYS A 1 104 ? 1.656 -42.619 -29.638 1.00 29.84 91 CYS A O 1
ATOM 690 N N . ARG A 1 105 ? 0.026 -41.053 -29.528 1.00 29.96 92 ARG A N 1
ATOM 691 C CA . ARG A 1 105 ? -1.021 -41.957 -30.041 1.00 34.87 92 ARG A CA 1
ATOM 692 C C . ARG A 1 105 ? -0.772 -42.398 -31.486 1.00 32.94 92 ARG A C 1
ATOM 693 O O . ARG A 1 105 ? -0.951 -43.544 -31.805 1.00 33.61 92 ARG A O 1
ATOM 701 N N . ALA A 1 106 ? -0.327 -41.466 -32.320 1.00 33.75 93 ALA A N 1
ATOM 702 C CA . ALA A 1 106 ? 0.010 -41.760 -33.695 1.00 35.25 93 ALA A CA 1
ATOM 703 C C . ALA A 1 106 ? 1.174 -42.747 -33.747 1.00 33.96 93 ALA A C 1
ATOM 704 O O . ALA A 1 106 ? 1.124 -43.701 -34.519 1.00 35.33 93 ALA A O 1
ATOM 706 N N . LEU A 1 107 ? 2.192 -42.563 -32.891 1.00 33.27 94 LEU A N 1
ATOM 707 C CA . LEU A 1 107 ? 3.266 -43.567 -32.772 1.00 30.14 94 LEU A CA 1
ATOM 708 C C . LEU A 1 107 ? 2.774 -44.935 -32.300 1.00 30.04 94 LEU A C 1
ATOM 709 O O . LEU A 1 107 ? 3.163 -45.952 -32.861 1.00 30.21 94 LEU A O 1
ATOM 714 N N . ALA A 1 108 ? 1.921 -44.976 -31.279 1.00 30.67 95 ALA A N 1
ATOM 715 C CA . ALA A 1 108 ? 1.366 -46.254 -30.814 1.00 31.08 95 ALA A CA 1
ATOM 716 C C . ALA A 1 108 ? 0.631 -46.977 -31.935 1.00 34.25 95 ALA A C 1
ATOM 717 O O . ALA A 1 108 ? 0.688 -48.211 -32.040 1.00 34.03 95 ALA A O 1
ATOM 719 N N . GLU A 1 109 ? -0.067 -46.214 -32.774 1.00 36.71 96 GLU A N 1
ATOM 720 C CA . GLU A 1 109 ? -0.801 -46.815 -33.881 1.00 40.88 96 GLU A CA 1
ATOM 721 C C . GLU A 1 109 ? 0.100 -47.409 -34.918 1.00 40.29 96 GLU A C 1
ATOM 722 O O . GLU A 1 109 ? -0.315 -48.298 -35.598 1.00 42.11 96 GLU A O 1
ATOM 728 N N . GLU A 1 110 ? 1.325 -46.916 -35.056 1.00 38.44 97 GLU A N 1
ATOM 729 C CA . GLU A 1 110 ? 2.297 -47.569 -35.916 1.00 39.95 97 GLU A CA 1
ATOM 730 C C . GLU A 1 110 ? 2.817 -48.867 -35.313 1.00 40.68 97 GLU A C 1
ATOM 731 O O . GLU A 1 110 ? 3.468 -49.623 -35.996 1.00 40.29 97 GLU A O 1
ATOM 737 N N . ASN A 1 111 ? 2.531 -49.102 -34.030 1.00 39.20 98 ASN A N 1
ATOM 738 C CA . ASN A 1 111 ? 3.009 -50.251 -33.304 1.00 38.76 98 ASN A CA 1
ATOM 739 C C . ASN A 1 111 ? 1.837 -50.924 -32.544 1.00 41.15 98 ASN A C 1
ATOM 740 O O . ASN A 1 111 ? 1.821 -50.983 -31.296 1.00 37.35 98 ASN A O 1
ATOM 745 N N . PRO A 1 112 ? 0.854 -51.463 -33.296 1.00 42.20 99 PRO A N 1
ATOM 746 C CA . PRO A 1 112 ? -0.437 -51.855 -32.710 1.00 41.35 99 PRO A CA 1
ATOM 747 C C . PRO A 1 112 ? -0.362 -52.944 -31.650 1.00 40.80 99 PRO A C 1
ATOM 748 O O . PRO A 1 112 ? -1.279 -53.055 -30.839 1.00 41.74 99 PRO A O 1
ATOM 752 N N . ASP A 1 113 ? 0.695 -53.752 -31.661 1.00 40.21 100 ASP A N 1
ATOM 753 C CA . ASP A 1 113 ? 0.853 -54.772 -30.644 1.00 42.34 100 ASP A CA 1
ATOM 754 C C . ASP A 1 113 ? 1.391 -54.255 -29.319 1.00 40.44 100 ASP A C 1
ATOM 755 O O . ASP A 1 113 ? 1.378 -55.009 -28.362 1.00 35.28 100 ASP A O 1
ATOM 760 N N . PHE A 1 114 ? 1.876 -53.014 -29.270 1.00 34.79 101 PHE A N 1
ATOM 761 C CA . PHE A 1 114 ? 2.360 -52.417 -27.991 1.00 35.19 101 PHE A CA 1
ATOM 762 C C . PHE A 1 114 ? 1.134 -52.142 -27.133 1.00 34.10 101 PHE A C 1
ATOM 763 O O . PHE A 1 114 ? 0.154 -51.595 -27.638 1.00 34.19 101 PHE A O 1
ATOM 771 N N . ALA A 1 115 ? 1.161 -52.517 -25.861 1.00 33.44 102 ALA A N 1
ATOM 772 C CA . ALA A 1 115 ? 0.024 -52.204 -24.986 1.00 33.89 102 ALA A CA 1
ATOM 773 C C . ALA A 1 115 ? 0.309 -50.824 -24.351 1.00 32.03 102 ALA A C 1
ATOM 774 O O . ALA A 1 115 ? 0.933 -50.730 -23.308 1.00 29.50 102 ALA A O 1
ATOM 776 N N . ALA A 1 116 ? -0.106 -49.769 -25.041 1.00 32.94 103 ALA A N 1
ATOM 777 C CA . ALA A 1 116 ? 0.294 -48.393 -24.702 1.00 35.66 103 ALA A CA 1
ATOM 778 C C . ALA A 1 116 ? -0.905 -47.492 -24.776 1.00 37.22 103 ALA A C 1
ATOM 779 O O . ALA A 1 116 ? -1.532 -47.435 -25.806 1.00 43.37 103 ALA A O 1
ATOM 781 N N . GLU A 1 117 ? -1.240 -46.797 -23.704 1.00 34.80 104 GLU A N 1
ATOM 782 C CA A GLU A 1 117 ? -2.299 -45.825 -23.766 0.50 35.52 104 GLU A CA 1
ATOM 783 C CA B GLU A 1 117 ? -2.303 -45.823 -23.736 0.50 35.30 104 GLU A CA 1
ATOM 784 C C . GLU A 1 117 ? -1.744 -44.474 -23.318 1.00 34.54 104 GLU A C 1
ATOM 785 O O . GLU A 1 117 ? -0.808 -44.393 -22.495 1.00 28.84 104 GLU A O 1
ATOM 796 N N . PHE A 1 118 ? -2.317 -43.428 -23.862 1.00 31.21 105 PHE A N 1
ATOM 797 C CA . PHE A 1 118 ? -1.897 -42.060 -23.571 1.00 32.23 105 PHE A CA 1
ATOM 798 C C . PHE A 1 118 ? -3.092 -41.195 -23.299 1.00 33.16 105 PHE A C 1
ATOM 799 O O . PHE A 1 118 ? -4.150 -41.367 -23.900 1.00 36.22 105 PHE A O 1
ATOM 807 N N . ARG A 1 119 ? -2.936 -40.278 -22.374 1.00 33.79 106 ARG A N 1
ATOM 808 C CA . ARG A 1 119 ? -4.017 -39.403 -21.930 1.00 38.23 106 ARG A CA 1
ATOM 809 C C . ARG A 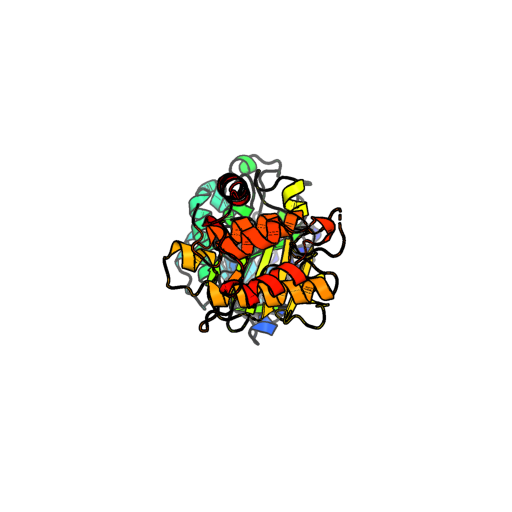1 119 ? -3.462 -38.025 -21.682 1.00 33.41 106 ARG A C 1
ATOM 810 O O . ARG A 1 119 ? -2.383 -37.876 -21.094 1.00 30.03 106 ARG A O 1
ATOM 818 N N . VAL A 1 120 ? -4.237 -37.026 -22.040 1.00 32.99 107 VAL A N 1
ATOM 819 C CA . VAL A 1 120 ? -3.950 -35.658 -21.684 1.00 34.83 107 VAL A CA 1
ATOM 820 C C . VAL A 1 120 ? -4.350 -35.511 -20.237 1.00 35.81 107 VAL A C 1
ATOM 821 O O . VAL A 1 120 ? -5.417 -35.902 -19.872 1.00 36.08 107 VAL A O 1
ATOM 825 N N . GLY A 1 121 ? -3.481 -34.987 -19.394 1.00 34.68 108 GLY A N 1
ATOM 826 C CA . GLY A 1 121 ? -3.921 -34.704 -18.026 1.00 33.16 108 GLY A CA 1
ATOM 827 C C . GLY A 1 121 ? -2.787 -34.169 -17.240 1.00 33.07 108 GLY A C 1
ATOM 828 O O . GLY A 1 121 ? -1.650 -34.131 -17.712 1.00 30.35 108 GLY A O 1
ATOM 829 N N . ARG A 1 122 ? -3.123 -33.705 -16.055 1.00 33.29 109 ARG A N 1
ATOM 830 C CA A ARG A 1 122 ? -2.139 -33.082 -15.176 0.80 35.11 109 ARG A CA 1
ATOM 831 C CA B ARG A 1 122 ? -2.173 -33.071 -15.156 0.20 31.38 109 ARG A CA 1
ATOM 832 C C . ARG A 1 122 ? -1.631 -34.141 -14.216 1.00 30.63 109 ARG A C 1
ATOM 833 O O . ARG A 1 122 ? -2.401 -34.905 -13.634 1.00 29.44 109 ARG A O 1
ATOM 848 N N . ILE A 1 123 ? -0.336 -34.164 -14.037 1.00 29.20 110 ILE A N 1
ATOM 849 C CA . ILE A 1 123 ? 0.309 -35.092 -13.096 1.00 29.30 110 ILE A CA 1
ATOM 850 C C . ILE A 1 123 ? -0.274 -35.027 -11.678 1.00 29.75 110 ILE A C 1
ATOM 851 O O . ILE A 1 123 ? -0.528 -36.043 -11.056 1.00 30.49 110 ILE A O 1
ATOM 856 N N . GLU A 1 124 ? -0.523 -33.840 -11.173 1.00 30.27 111 GLU A N 1
ATOM 857 C CA . GLU A 1 124 ? -1.112 -33.682 -9.834 1.00 33.49 111 GLU A CA 1
ATOM 858 C C . GLU A 1 124 ? -2.417 -34.475 -9.659 1.00 34.00 111 GLU A C 1
ATOM 859 O O . GLU A 1 124 ? -2.574 -35.201 -8.683 1.00 36.79 111 GLU A O 1
ATOM 865 N N . GLU A 1 125 ? -3.318 -34.385 -10.636 1.00 34.40 112 GLU A N 1
ATOM 866 C CA . GLU A 1 125 ? -4.610 -35.068 -10.606 1.00 34.98 112 GLU A CA 1
ATOM 867 C C . GLU A 1 125 ? -4.460 -36.568 -10.869 1.00 31.92 112 GLU A C 1
ATOM 868 O O . GLU A 1 125 ? -5.121 -37.383 -10.219 1.00 30.89 112 GLU A O 1
ATOM 874 N N . VAL A 1 126 ? -3.585 -36.954 -11.772 1.00 26.99 113 VAL A N 1
ATOM 875 C CA . VAL A 1 126 ? -3.366 -38.364 -11.957 1.00 28.90 113 VAL A CA 1
ATOM 876 C C . VAL A 1 126 ? -2.858 -39.033 -10.659 1.00 28.21 113 VAL A C 1
ATOM 877 O O . VAL A 1 126 ? -3.346 -40.074 -10.284 1.00 26.44 113 VAL A O 1
ATOM 881 N N . ILE A 1 127 ? -1.877 -38.428 -9.987 1.00 26.97 114 ILE A N 1
ATOM 882 C CA . ILE A 1 127 ? -1.309 -39.016 -8.777 1.00 28.45 114 ILE A CA 1
ATOM 883 C C . ILE A 1 127 ? -2.402 -39.176 -7.717 1.00 29.34 114 ILE A C 1
ATOM 884 O O . ILE A 1 127 ? -2.482 -40.220 -7.081 1.00 30.14 114 ILE A O 1
ATOM 889 N N . ALA A 1 128 ? -3.271 -38.178 -7.574 1.00 29.56 115 ALA A N 1
ATOM 890 C CA . ALA A 1 128 ? -4.334 -38.262 -6.608 1.00 31.75 115 ALA A CA 1
ATOM 891 C C . ALA A 1 128 ? -5.232 -39.418 -6.954 1.00 33.50 115 ALA A C 1
ATOM 892 O O . ALA A 1 128 ? -5.751 -40.049 -6.078 1.00 34.28 115 ALA A O 1
ATOM 894 N N . ALA A 1 129 ? -5.405 -39.726 -8.234 1.00 36.18 116 ALA A N 1
ATOM 895 C CA . ALA A 1 129 ? -6.333 -40.783 -8.630 1.00 35.87 116 ALA A CA 1
ATOM 896 C C . ALA A 1 129 ? -5.757 -42.177 -8.660 1.00 35.90 116 ALA A C 1
ATOM 897 O O . ALA A 1 129 ? -6.503 -43.104 -8.917 1.00 35.77 116 ALA A O 1
ATOM 899 N N . LEU A 1 130 ? -4.437 -42.325 -8.511 1.00 35.24 117 LEU A N 1
ATOM 900 C CA . LEU A 1 130 ? -3.815 -43.638 -8.609 1.00 33.23 117 LEU A CA 1
ATOM 901 C C . LEU A 1 130 ? -4.306 -44.602 -7.531 1.00 34.56 117 LEU A C 1
ATOM 902 O O . LEU A 1 130 ? -4.631 -44.204 -6.413 1.00 33.20 117 LEU A O 1
ATOM 907 N N . GLU A 1 131 ? -4.321 -45.887 -7.872 1.00 32.83 118 GLU A N 1
ATOM 908 C CA . GLU A 1 131 ? -4.586 -46.903 -6.881 1.00 35.86 118 GLU A CA 1
ATOM 909 C C . GLU A 1 131 ? -3.387 -47.805 -6.765 1.00 32.66 118 GLU A C 1
ATOM 910 O O . GLU A 1 131 ? -2.733 -48.154 -7.747 1.00 30.82 118 GLU A O 1
ATOM 916 N N . GLU A 1 132 ? -3.139 -48.237 -5.547 1.00 32.59 119 GLU A N 1
ATOM 917 C CA . GLU A 1 132 ? -2.021 -49.076 -5.265 1.00 35.05 119 GLU A CA 1
ATOM 918 C C . GLU A 1 132 ? -2.123 -50.389 -6.041 1.00 34.10 119 GLU A C 1
ATOM 919 O O . GLU A 1 132 ? -3.169 -50.960 -6.084 1.00 34.23 119 GLU A O 1
ATOM 925 N N . GLY A 1 133 ? -1.039 -50.855 -6.659 1.00 34.90 120 GLY A N 1
ATOM 926 C CA . GLY A 1 133 ? -1.067 -52.097 -7.460 1.00 32.73 120 GLY A CA 1
ATOM 927 C C . GLY A 1 133 ? -1.388 -51.896 -8.925 1.00 32.73 120 GLY A C 1
ATOM 928 O O . GLY A 1 133 ? -1.200 -52.784 -9.729 1.00 36.19 120 GLY A O 1
ATOM 929 N N . GLU A 1 134 ? -1.914 -50.746 -9.283 1.00 31.53 121 GLU A N 1
ATOM 930 C CA . GLU A 1 134 ? -2.286 -50.474 -10.662 1.00 34.21 121 GLU A CA 1
ATOM 931 C C . GLU A 1 134 ? -0.973 -50.425 -11.505 1.00 32.59 121 GLU A C 1
ATOM 932 O O . GLU A 1 134 ? -0.892 -51.001 -12.555 1.00 30.32 121 GLU A O 1
ATOM 938 N N . PHE A 1 135 ? 0.083 -49.804 -10.985 1.00 30.44 122 PHE A N 1
ATOM 939 C CA . PHE A 1 135 ? 1.335 -49.692 -11.702 1.00 27.17 122 PHE A CA 1
ATOM 940 C C . PHE A 1 135 ? 2.414 -50.186 -10.794 1.00 27.90 122 PHE A C 1
ATOM 941 O O . PHE A 1 135 ? 2.394 -49.875 -9.612 1.00 27.52 122 PHE A O 1
ATOM 949 N N . ASP A 1 136 ? 3.387 -50.889 -11.368 1.00 27.01 123 ASP A N 1
ATOM 950 C CA . ASP A 1 136 ? 4.565 -51.415 -10.662 1.00 26.58 123 ASP A CA 1
ATOM 951 C C . ASP A 1 136 ? 5.704 -50.387 -10.636 1.00 26.71 123 ASP A C 1
ATOM 952 O O . ASP A 1 136 ? 6.356 -50.221 -9.633 1.00 26.38 123 ASP A O 1
ATOM 957 N N . LEU A 1 137 ? 5.846 -49.650 -11.731 1.00 24.50 124 LEU A N 1
ATOM 958 C CA . LEU A 1 137 ? 6.928 -48.705 -11.964 1.00 26.05 124 LEU A CA 1
ATOM 959 C C . LEU A 1 137 ? 6.329 -47.388 -12.490 1.00 25.37 124 LEU A C 1
ATOM 960 O O . LEU A 1 137 ? 5.492 -47.375 -13.394 1.00 24.82 124 LEU A O 1
ATOM 965 N N . ALA A 1 138 ? 6.744 -46.277 -11.903 1.00 25.26 125 ALA A N 1
ATOM 966 C CA . ALA A 1 138 ? 6.421 -44.980 -12.438 1.00 24.07 125 ALA A CA 1
ATOM 967 C C . ALA A 1 138 ? 7.742 -44.281 -12.753 1.00 24.60 125 ALA A C 1
ATOM 968 O O . ALA A 1 138 ? 8.736 -44.414 -12.001 1.00 23.93 125 ALA A O 1
ATOM 970 N N . ILE A 1 139 ? 7.743 -43.534 -13.840 1.00 23.66 126 ILE A N 1
ATOM 971 C CA . ILE A 1 139 ? 8.878 -42.725 -14.180 1.00 25.24 126 ILE A CA 1
ATOM 972 C C . ILE A 1 139 ? 8.436 -41.283 -14.278 1.00 25.00 126 ILE A C 1
ATOM 973 O O . ILE A 1 139 ? 7.391 -40.948 -14.848 1.00 23.18 126 ILE A O 1
ATOM 978 N N . GLY A 1 140 ? 9.253 -40.416 -13.706 1.00 25.70 127 GLY A N 1
ATOM 979 C CA . GLY A 1 140 ? 8.997 -38.995 -13.788 1.00 25.87 127 GLY A CA 1
ATOM 980 C C . GLY A 1 140 ? 10.266 -38.239 -14.078 1.00 24.66 127 GLY A C 1
ATOM 981 O O . GLY A 1 140 ? 10.977 -37.872 -13.169 1.00 24.52 127 GLY A O 1
ATOM 982 N N . LEU A 1 141 ? 10.530 -37.993 -15.346 1.00 24.01 128 LEU A N 1
ATOM 983 C CA . LEU A 1 141 ? 11.824 -37.476 -15.760 1.00 23.06 128 LEU A CA 1
ATOM 984 C C . LEU A 1 141 ? 11.701 -36.038 -16.130 1.00 23.54 128 LEU A C 1
ATOM 985 O O . LEU A 1 141 ? 10.973 -35.697 -17.050 1.00 21.29 128 LEU A O 1
ATOM 990 N N . SER A 1 142 ? 12.442 -35.173 -15.446 1.00 24.15 129 SER A N 1
ATOM 991 C CA . SER A 1 142 ? 12.446 -33.767 -15.764 1.00 25.36 129 SER A CA 1
ATOM 992 C C . SER A 1 142 ? 11.047 -33.126 -15.850 1.00 27.93 129 SER A C 1
ATOM 993 O O . SER A 1 142 ? 10.763 -32.274 -16.683 1.00 26.07 129 SER A O 1
ATOM 996 N N . VAL A 1 143 ? 10.166 -33.493 -14.924 1.00 26.92 130 VAL A N 1
ATOM 997 C CA . VAL A 1 143 ? 8.864 -32.902 -14.940 1.00 26.32 130 VAL A CA 1
ATOM 998 C C . VAL A 1 143 ? 8.480 -32.246 -13.602 1.00 27.07 130 VAL A C 1
ATOM 999 O O . VAL A 1 143 ? 7.749 -31.224 -13.565 1.00 26.52 130 VAL A O 1
ATOM 1003 N N . PHE A 1 144 ? 8.965 -32.795 -12.493 1.00 25.83 131 PHE A N 1
ATOM 1004 C CA . PHE A 1 144 ? 8.553 -32.287 -11.198 1.00 26.55 131 PHE A CA 1
ATOM 1005 C C . PHE A 1 144 ? 8.988 -30.875 -10.905 1.00 27.54 131 PHE A C 1
ATOM 1006 O O . PHE A 1 144 ? 8.289 -30.150 -10.153 1.00 25.94 131 PHE A O 1
ATOM 1014 N N . HIS A 1 145 ? 10.054 -30.422 -11.544 1.00 27.39 132 HIS A N 1
ATOM 1015 C CA . HIS A 1 145 ? 10.479 -29.035 -11.303 1.00 30.54 132 HIS A CA 1
ATOM 1016 C C . HIS A 1 145 ? 9.458 -28.063 -11.775 1.00 32.11 132 HIS A C 1
ATOM 1017 O O . HIS A 1 145 ? 9.385 -26.976 -11.244 1.00 30.24 132 HIS A O 1
ATOM 1024 N N . HIS A 1 146 ? 8.644 -28.453 -12.751 1.00 31.32 133 HIS A N 1
ATOM 1025 C CA . HIS A 1 146 ? 7.567 -27.604 -13.196 1.00 33.81 133 HIS A CA 1
ATOM 1026 C C . HIS A 1 146 ? 6.481 -27.518 -12.143 1.00 34.22 133 HIS A C 1
ATOM 1027 O O . HIS A 1 146 ? 5.825 -26.500 -12.026 1.00 35.65 133 HIS A O 1
ATOM 1034 N N . ILE A 1 147 ? 6.280 -28.587 -11.378 1.00 32.57 134 ILE A N 1
ATOM 1035 C CA . ILE A 1 147 ? 5.236 -28.648 -10.340 1.00 34.68 134 ILE A CA 1
ATOM 1036 C C . ILE A 1 147 ? 5.742 -27.901 -9.082 1.00 36.61 134 ILE A C 1
ATOM 1037 O O . ILE A 1 147 ? 4.982 -27.207 -8.391 1.00 33.13 134 ILE A O 1
ATOM 1042 N N . VAL A 1 148 ? 7.049 -27.983 -8.828 1.00 35.67 135 VAL A N 1
ATOM 1043 C CA . VAL A 1 148 ? 7.693 -27.225 -7.735 1.00 36.42 135 VAL A CA 1
ATOM 1044 C C . VAL A 1 148 ? 7.525 -25.722 -7.935 1.00 43.97 135 VAL A C 1
ATOM 1045 O O . VAL A 1 148 ? 7.168 -24.957 -6.986 1.00 38.87 135 VAL A O 1
ATOM 1049 N N . HIS A 1 149 ? 7.834 -25.312 -9.169 1.00 48.26 136 HIS A N 1
ATOM 1050 C CA . HIS A 1 149 ? 7.759 -23.925 -9.586 1.00 53.79 136 HIS A CA 1
ATOM 1051 C C . HIS A 1 149 ? 6.361 -23.359 -9.434 1.00 53.03 136 HIS A C 1
ATOM 1052 O O . HIS A 1 149 ? 6.213 -22.226 -9.020 1.00 50.83 136 HIS A O 1
ATOM 1059 N N . LEU A 1 150 ? 5.323 -24.133 -9.733 1.00 58.11 137 LEU A N 1
ATOM 1060 C CA . LEU A 1 150 ? 3.954 -23.621 -9.590 1.00 59.67 137 LEU A CA 1
ATOM 1061 C C . LEU A 1 150 ? 3.301 -23.908 -8.222 1.00 61.01 137 LEU A C 1
ATOM 1062 O O . LEU A 1 150 ? 2.476 -23.114 -7.768 1.00 55.57 137 LEU A O 1
ATOM 1067 N N . HIS A 1 151 ? 3.621 -25.037 -7.584 1.00 51.31 138 HIS A N 1
ATOM 1068 C CA . HIS A 1 151 ? 2.923 -25.413 -6.350 1.00 49.62 138 HIS A CA 1
ATOM 1069 C C . HIS A 1 151 ? 3.749 -25.487 -5.094 1.00 44.72 138 HIS A C 1
ATOM 1070 O O . HIS A 1 151 ? 3.180 -25.634 -3.990 1.00 45.73 138 HIS A O 1
ATOM 1077 N N . GLY A 1 152 ? 5.078 -25.391 -5.204 1.00 40.12 139 GLY A N 1
ATOM 1078 C CA . GLY A 1 152 ? 5.928 -25.417 -4.016 1.00 39.52 139 GLY A CA 1
ATOM 1079 C C . GLY A 1 152 ? 6.417 -26.820 -3.690 1.00 42.28 139 GLY A C 1
ATOM 1080 O O . GLY A 1 152 ? 5.892 -27.826 -4.212 1.00 38.27 139 GLY A O 1
ATOM 1081 N N . ILE A 1 153 ? 7.410 -26.866 -2.811 1.00 39.52 140 ILE A N 1
ATOM 1082 C CA . ILE A 1 153 ? 8.151 -28.079 -2.484 1.00 39.79 140 ILE A CA 1
ATOM 1083 C C . ILE A 1 153 ? 7.316 -29.059 -1.646 1.00 40.06 140 ILE A C 1
ATOM 1084 O O . ILE A 1 153 ? 7.315 -30.244 -1.918 1.00 37.33 140 ILE A O 1
ATOM 1089 N N . ASP A 1 154 ? 6.607 -28.573 -0.638 1.00 38.36 141 ASP A N 1
ATOM 1090 C CA . ASP A 1 154 ? 5.835 -29.454 0.221 1.00 41.06 141 ASP A CA 1
ATOM 1091 C C . ASP A 1 154 ? 4.7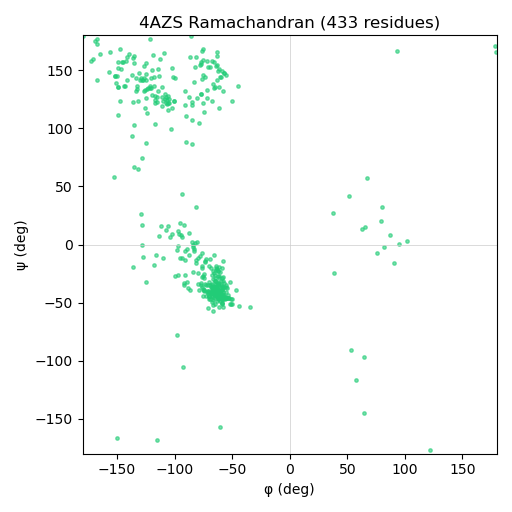51 -30.240 -0.523 1.00 37.53 141 ASP A C 1
ATOM 1092 O O . ASP A 1 154 ? 4.603 -31.425 -0.267 1.00 32.47 141 ASP A O 1
ATOM 1097 N N . GLU A 1 155 ? 4.010 -29.610 -1.429 1.00 34.65 142 GLU A N 1
ATOM 1098 C CA . GLU A 1 155 ? 3.020 -30.349 -2.173 1.00 35.89 142 GLU A CA 1
ATOM 1099 C C . GLU A 1 155 ? 3.738 -31.402 -3.055 1.00 33.00 142 GLU A C 1
ATOM 1100 O O . GLU A 1 155 ? 3.280 -32.523 -3.141 1.00 30.01 142 GLU A O 1
ATOM 1106 N N . VAL A 1 156 ? 4.865 -31.054 -3.677 1.00 31.04 143 VAL A N 1
ATOM 1107 C CA . VAL A 1 156 ? 5.586 -32.026 -4.495 1.00 29.56 143 VAL A CA 1
ATOM 1108 C C . VAL A 1 156 ? 6.077 -33.222 -3.654 1.00 28.93 143 VAL A C 1
ATOM 1109 O O . VAL A 1 156 ? 6.002 -34.371 -4.122 1.00 26.51 143 VAL A O 1
ATOM 1113 N N . LYS A 1 157 ? 6.559 -32.984 -2.435 1.00 29.44 144 LYS A N 1
ATOM 1114 C CA . LYS A 1 157 ? 6.979 -34.102 -1.543 1.00 30.69 144 LYS A CA 1
ATOM 1115 C C . LYS A 1 157 ? 5.811 -35.044 -1.313 1.00 31.41 144 LYS A C 1
ATOM 1116 O O . LYS A 1 157 ? 5.973 -36.267 -1.328 1.00 29.48 144 LYS A O 1
ATOM 1122 N N . ARG A 1 158 ? 4.635 -34.483 -1.054 1.00 30.23 145 ARG A N 1
ATOM 1123 C CA . ARG A 1 158 ? 3.453 -35.333 -0.827 1.00 32.10 145 ARG A CA 1
ATOM 1124 C C . ARG A 1 158 ? 3.008 -36.091 -2.061 1.00 29.28 145 ARG A C 1
ATOM 1125 O O . ARG A 1 158 ? 2.615 -37.261 -1.966 1.00 28.27 145 ARG A O 1
ATOM 1133 N N . LEU A 1 159 ? 3.108 -35.457 -3.218 1.00 28.11 146 LEU A N 1
ATOM 1134 C CA . LEU A 1 159 ? 2.787 -36.160 -4.466 1.00 27.93 146 LEU A CA 1
ATOM 1135 C C . LEU A 1 159 ? 3.740 -37.335 -4.672 1.00 26.57 146 LEU A C 1
ATOM 1136 O O . LEU A 1 159 ? 3.317 -38.437 -5.013 1.00 23.67 146 LEU A O 1
ATOM 1141 N N . LEU A 1 160 ? 5.030 -37.090 -4.464 1.00 26.52 147 LEU A N 1
ATOM 1142 C CA . LEU A 1 160 ? 6.071 -38.129 -4.660 1.00 26.68 147 LEU A CA 1
ATOM 1143 C C . LEU A 1 160 ? 5.948 -39.248 -3.624 1.00 26.74 147 LEU A C 1
ATOM 1144 O O . LEU A 1 160 ? 6.155 -40.411 -3.938 1.00 24.60 147 LEU A O 1
ATOM 1149 N N . SER A 1 161 ? 5.586 -38.907 -2.400 1.00 26.95 148 SER A N 1
ATOM 1150 C CA . SER A 1 161 ? 5.271 -39.933 -1.413 1.00 27.76 148 SER A CA 1
ATOM 1151 C C . SER A 1 161 ? 4.119 -40.809 -1.863 1.00 26.51 148 SER A C 1
ATOM 1152 O O . SER A 1 161 ? 4.178 -42.006 -1.694 1.00 24.77 148 SER A O 1
ATOM 1155 N N . ARG A 1 162 ? 3.045 -40.207 -2.382 1.00 26.97 149 ARG A N 1
ATOM 1156 C CA . ARG A 1 162 ? 1.913 -41.002 -2.809 1.00 26.40 149 ARG A CA 1
ATOM 1157 C C . ARG A 1 162 ? 2.335 -41.854 -3.989 1.00 26.80 149 ARG A C 1
ATOM 1158 O O . ARG A 1 162 ? 2.037 -43.035 -4.047 1.00 26.85 149 ARG A O 1
ATOM 1166 N N . LEU A 1 163 ? 3.091 -41.286 -4.923 1.00 25.45 150 LEU A N 1
ATOM 1167 C CA . LEU A 1 163 ? 3.561 -42.092 -6.049 1.00 25.17 150 LEU A CA 1
ATOM 1168 C C . LEU A 1 163 ? 4.336 -43.338 -5.624 1.00 25.67 150 LEU A C 1
ATOM 1169 O O . LEU A 1 163 ? 4.131 -44.426 -6.172 1.00 25.87 150 LEU A O 1
ATOM 1174 N N . ALA A 1 164 ? 5.263 -43.163 -4.683 1.00 26.13 151 ALA A N 1
ATOM 1175 C CA . ALA A 1 164 ? 5.970 -44.266 -4.100 1.00 26.39 151 ALA A CA 1
ATOM 1176 C C . ALA A 1 164 ? 5.061 -45.229 -3.329 1.00 28.10 151 ALA A C 1
ATOM 1177 O O . ALA A 1 164 ? 5.206 -46.447 -3.436 1.00 30.18 151 ALA A O 1
ATOM 1179 N N . ASP A 1 165 ? 4.088 -44.690 -2.613 1.00 27.45 152 ASP A N 1
ATOM 1180 C CA . ASP A 1 165 ? 3.119 -45.507 -1.842 1.00 29.64 152 ASP A CA 1
ATOM 1181 C 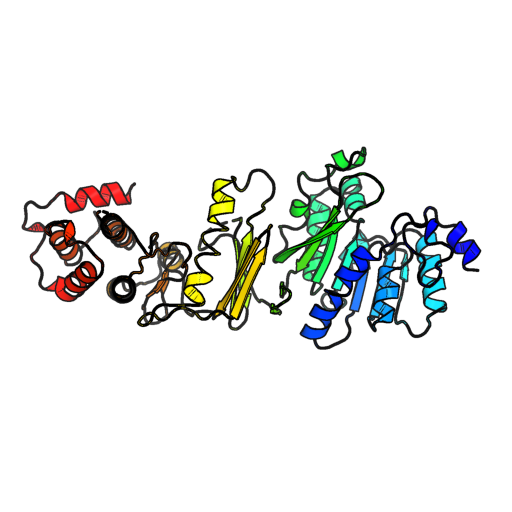C . ASP A 1 165 ? 2.358 -46.463 -2.744 1.00 29.98 152 ASP A C 1
ATOM 1182 O O . ASP A 1 165 ? 2.114 -47.575 -2.329 1.00 27.37 152 ASP A O 1
ATOM 1187 N N . VAL A 1 166 ? 2.030 -46.032 -3.971 1.00 28.26 153 VAL A N 1
ATOM 1188 C CA . VAL A 1 166 ? 1.150 -46.802 -4.838 1.00 28.28 153 VAL A CA 1
ATOM 1189 C C . VAL A 1 166 ? 1.861 -47.653 -5.868 1.00 28.01 153 VAL A C 1
ATOM 1190 O O . VAL A 1 166 ? 1.212 -48.400 -6.600 1.00 28.05 153 VAL A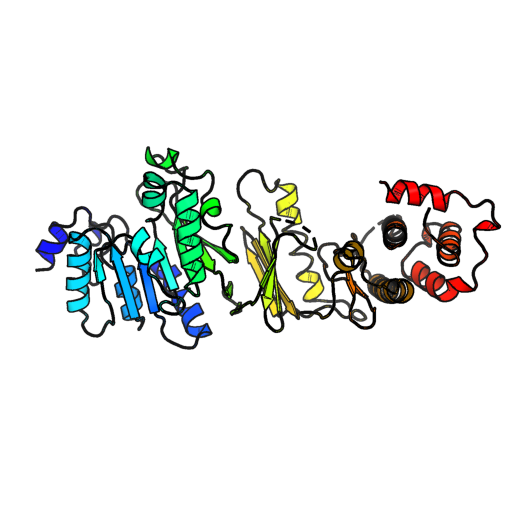 O 1
ATOM 1194 N N . THR A 1 167 ? 3.182 -47.549 -5.940 1.00 26.29 154 THR A N 1
ATOM 1195 C CA . THR A 1 167 ? 3.935 -48.344 -6.901 1.00 25.38 154 THR A CA 1
ATOM 1196 C C . THR A 1 167 ? 4.945 -49.213 -6.202 1.00 26.62 154 THR A C 1
ATOM 1197 O O . THR A 1 167 ? 5.103 -49.124 -5.017 1.00 27.38 154 THR A O 1
ATOM 1201 N N . GLN A 1 168 ? 5.675 -50.041 -6.935 1.00 28.53 155 GLN A N 1
ATOM 1202 C CA . GLN A 1 168 ? 6.784 -50.777 -6.355 1.00 27.70 155 GLN A CA 1
ATOM 1203 C C . GLN A 1 168 ? 8.107 -50.014 -6.465 1.00 27.66 155 GLN A C 1
ATOM 1204 O O . GLN A 1 168 ? 9.030 -50.232 -5.658 1.00 26.67 155 GLN A O 1
ATOM 1210 N N . ALA A 1 169 ? 8.213 -49.145 -7.469 1.00 26.58 156 ALA A N 1
ATOM 1211 C CA . ALA A 1 169 ? 9.447 -48.414 -7.757 1.00 25.61 156 ALA A CA 1
ATOM 1212 C C . ALA A 1 169 ? 9.133 -47.158 -8.527 1.00 25.71 156 ALA A C 1
ATOM 1213 O O . ALA A 1 169 ? 8.180 -47.105 -9.308 1.00 25.31 156 ALA A O 1
ATOM 1215 N N . VAL A 1 170 ? 9.949 -46.157 -8.289 1.00 24.85 157 VAL A N 1
ATOM 1216 C CA . VAL A 1 170 ? 9.868 -44.876 -8.978 1.00 24.94 157 VAL A CA 1
ATOM 1217 C C . VAL A 1 170 ? 11.241 -44.470 -9.439 1.00 23.10 157 VAL A C 1
ATOM 1218 O O . VAL A 1 170 ? 12.212 -44.558 -8.666 1.00 23.39 157 VAL A O 1
ATOM 1222 N N . ILE A 1 171 ? 11.322 -44.023 -10.689 1.00 22.41 158 ILE A N 1
ATOM 1223 C CA . ILE A 1 171 ? 12.543 -43.470 -11.243 1.00 22.83 158 ILE A CA 1
ATOM 1224 C C . ILE A 1 171 ? 12.312 -42.012 -11.568 1.00 22.30 158 ILE A C 1
ATOM 1225 O O . ILE A 1 171 ? 11.368 -41.695 -12.303 1.00 21.87 158 ILE A O 1
ATOM 1230 N N . LEU A 1 172 ? 13.146 -41.142 -10.983 1.00 22.47 159 LEU A N 1
ATOM 1231 C CA . LEU A 1 172 ? 13.049 -39.717 -11.170 1.00 23.99 159 LEU A CA 1
ATOM 1232 C C . LEU A 1 172 ? 14.352 -39.157 -11.687 1.00 23.05 159 LEU A C 1
ATOM 1233 O O . LEU A 1 172 ? 15.390 -39.472 -11.154 1.00 25.07 159 LEU A O 1
ATOM 1238 N N . GLU A 1 173 ? 14.267 -38.299 -12.700 1.00 24.53 160 GLU A N 1
ATOM 1239 C CA . GLU A 1 173 ? 15.321 -37.380 -13.070 1.00 23.51 160 GLU A CA 1
ATOM 1240 C C . GLU A 1 173 ? 14.878 -36.022 -12.590 1.00 23.24 160 GLU A C 1
ATOM 1241 O O . GLU A 1 173 ? 13.820 -35.544 -12.984 1.00 23.84 160 GLU A O 1
ATOM 1247 N N . LEU A 1 174 ? 15.684 -35.399 -11.746 1.00 22.31 161 LEU A N 1
ATOM 1248 C CA . LEU A 1 174 ? 15.326 -34.157 -11.102 1.00 25.20 161 LEU A CA 1
ATOM 1249 C C . LEU A 1 174 ? 16.240 -33.004 -11.475 1.00 25.51 161 LEU A C 1
ATOM 1250 O O . LEU A 1 174 ? 17.460 -33.094 -11.373 1.00 25.34 161 LEU A O 1
ATOM 1255 N N . ALA A 1 175 ? 15.631 -31.911 -11.905 1.00 25.28 162 ALA A N 1
ATOM 1256 C CA . ALA A 1 175 ? 16.356 -30.692 -12.169 1.00 25.40 162 ALA A CA 1
ATOM 1257 C C . ALA A 1 175 ? 16.873 -30.132 -10.852 1.00 27.78 162 ALA A C 1
ATOM 1258 O O . ALA A 1 175 ? 16.334 -30.439 -9.777 1.00 27.46 162 ALA A O 1
ATOM 1260 N N . VAL A 1 176 ? 17.904 -29.299 -10.943 1.00 27.70 163 VAL A N 1
ATOM 1261 C CA . VAL A 1 176 ? 18.594 -28.822 -9.744 1.00 28.32 163 VAL A CA 1
ATOM 1262 C C . VAL A 1 176 ? 18.859 -27.338 -9.790 1.00 29.58 163 VAL A C 1
ATOM 1263 O O . VAL A 1 176 ? 18.966 -26.739 -10.876 1.00 27.16 163 VAL A O 1
ATOM 1267 N N . LYS A 1 177 ? 19.006 -26.768 -8.598 1.00 29.37 164 LYS A N 1
ATOM 1268 C CA . LYS A 1 177 ? 19.145 -25.337 -8.460 1.00 32.44 164 LYS A CA 1
ATOM 1269 C C . LYS A 1 177 ? 20.424 -24.794 -9.117 1.00 31.45 164 LYS A C 1
ATOM 1270 O O . LYS A 1 177 ? 20.473 -23.620 -9.440 1.00 29.97 164 LYS A O 1
ATOM 1276 N N . GLU A 1 178 ? 21.433 -25.640 -9.354 1.00 28.94 165 GLU A N 1
ATOM 1277 C CA . GLU A 1 178 ? 22.674 -25.152 -9.980 1.00 30.69 165 GLU A CA 1
ATOM 1278 C C . GLU A 1 178 ? 22.483 -24.873 -11.476 1.00 29.87 165 GLU A C 1
ATOM 1279 O O . GLU A 1 178 ? 23.326 -24.299 -12.112 1.00 31.23 165 GLU A O 1
ATOM 1285 N N . GLU A 1 179 ? 21.402 -25.361 -12.071 1.00 28.48 166 GLU A N 1
ATOM 1286 C CA . GLU A 1 179 ? 21.112 -25.021 -13.441 1.00 27.81 166 GLU A CA 1
ATOM 1287 C C . GLU A 1 179 ? 20.972 -23.500 -13.523 1.00 27.78 166 GLU A C 1
ATOM 1288 O O . GLU A 1 179 ? 20.561 -22.829 -12.575 1.00 28.39 166 GLU A O 1
ATOM 1294 N N . PRO A 1 180 ? 21.426 -22.921 -14.614 1.00 28.09 167 PRO A N 1
ATOM 1295 C CA . PRO A 1 180 ? 21.648 -21.472 -14.587 1.00 27.82 167 PRO A CA 1
ATOM 1296 C C . PRO A 1 180 ? 20.356 -20.604 -14.831 1.00 28.36 167 PRO A C 1
ATOM 1297 O O . PRO A 1 180 ? 20.441 -19.377 -14.845 1.00 28.66 167 PRO A O 1
ATOM 1301 N N . PHE A 1 181 ? 19.191 -21.223 -15.008 1.00 27.36 168 PHE A N 1
ATOM 1302 C CA . PHE A 1 181 ? 17.980 -20.481 -15.381 1.00 29.20 168 PHE A CA 1
ATOM 1303 C C . PHE A 1 181 ? 17.181 -19.890 -14.211 1.00 31.40 168 PHE A C 1
ATOM 1304 O O . PHE A 1 181 ? 17.338 -20.299 -13.053 1.00 28.50 168 PHE A O 1
ATOM 1312 N N . TYR A 1 182 ? 16.325 -18.909 -14.532 1.00 31.04 169 TYR A N 1
ATOM 1313 C CA . TYR A 1 182 ? 15.551 -18.193 -13.509 1.00 31.30 169 TYR A CA 1
ATOM 1314 C C . TYR A 1 182 ? 14.731 -19.158 -12.622 1.00 31.49 169 TYR A C 1
ATOM 1315 O O . TYR A 1 182 ? 14.619 -18.927 -11.449 1.00 32.01 169 TYR A O 1
ATOM 1324 N N . TRP A 1 183 ? 14.210 -20.245 -13.164 1.00 32.24 170 TRP A N 1
ATOM 1325 C CA . TRP A 1 183 ? 13.377 -21.176 -12.336 1.00 35.91 170 TRP A CA 1
ATOM 1326 C C . TRP A 1 183 ? 14.199 -21.997 -11.358 1.00 38.34 170 TRP A C 1
ATOM 1327 O O . TRP A 1 183 ? 13.668 -22.559 -10.420 1.00 37.48 170 TRP A O 1
ATOM 1338 N N . GLY A 1 184 ? 15.514 -22.037 -11.533 1.00 37.03 171 GLY A N 1
ATOM 1339 C CA . GLY A 1 184 ? 16.380 -22.690 -10.565 1.00 38.68 171 GLY A CA 1
ATOM 1340 C C . GLY A 1 184 ? 16.250 -22.114 -9.175 1.00 40.71 171 GLY A C 1
ATOM 1341 O O . GLY A 1 184 ? 16.476 -22.807 -8.182 1.00 39.06 171 GLY A O 1
ATOM 1342 N N . VAL A 1 185 ? 15.879 -20.837 -9.106 1.00 40.73 172 VAL A N 1
ATOM 1343 C CA . VAL A 1 185 ? 15.804 -20.142 -7.850 1.00 41.66 172 VAL A CA 1
ATOM 1344 C C . VAL A 1 185 ? 14.683 -20.717 -6.949 1.00 41.58 172 VAL A C 1
ATOM 1345 O O . VAL A 1 185 ? 14.745 -20.573 -5.765 1.00 40.67 172 VAL A O 1
ATOM 1349 N N . SER A 1 186 ? 13.686 -21.373 -7.521 1.00 38.10 173 SER A N 1
ATOM 1350 C CA . SER A 1 186 ? 12.561 -21.928 -6.769 1.00 43.44 173 SER A CA 1
ATOM 1351 C C . SER A 1 186 ? 12.807 -23.369 -6.334 1.00 41.26 173 SER A C 1
ATOM 1352 O O . SER A 1 186 ? 11.996 -23.972 -5.633 1.00 42.48 173 SER A O 1
ATOM 1355 N N . GLN A 1 187 ? 13.910 -23.942 -6.784 1.00 38.47 174 GLN A N 1
ATOM 1356 C CA . GLN A 1 187 ? 14.188 -25.318 -6.489 1.00 36.30 174 GLN A CA 1
ATOM 1357 C C . GLN A 1 187 ? 14.677 -25.438 -5.078 1.00 34.39 174 GLN A C 1
ATOM 1358 O O . GLN A 1 187 ? 15.213 -24.492 -4.524 1.00 33.02 174 GLN A O 1
ATOM 1364 N N . PRO A 1 188 ? 14.496 -26.623 -4.485 1.00 34.54 175 PRO A N 1
ATOM 1365 C CA . PRO A 1 188 ? 15.084 -26.850 -3.194 1.00 33.02 175 PRO A CA 1
ATOM 1366 C C . PRO A 1 188 ? 16.579 -26.786 -3.289 1.00 33.86 175 PRO A C 1
ATOM 1367 O O . PRO A 1 188 ? 17.146 -26.944 -4.368 1.00 31.21 175 PRO A O 1
ATOM 1371 N N . ASP A 1 189 ? 17.186 -26.619 -2.137 1.00 32.51 176 ASP A N 1
ATOM 1372 C CA . ASP A 1 189 ? 18.612 -26.595 -2.006 1.00 37.15 176 ASP A CA 1
ATOM 1373 C C . ASP A 1 189 ? 19.270 -27.837 -2.595 1.00 34.80 176 ASP A C 1
ATOM 1374 O O . ASP A 1 189 ? 20.338 -27.780 -3.168 1.00 31.56 176 ASP A O 1
ATOM 1379 N N . ASP A 1 190 ? 18.614 -28.971 -2.421 1.00 34.97 177 ASP A N 1
ATOM 1380 C CA . ASP A 1 190 ? 19.115 -30.246 -2.898 1.00 32.55 177 ASP A CA 1
ATOM 1381 C C . ASP A 1 190 ? 17.936 -31.087 -3.367 1.00 30.35 177 ASP A C 1
ATOM 1382 O O . ASP A 1 190 ? 16.903 -31.153 -2.674 1.00 28.56 177 ASP A O 1
ATOM 1387 N N . PRO A 1 191 ? 18.080 -31.753 -4.515 1.00 28.33 178 PRO A N 1
ATOM 1388 C CA . PRO A 1 191 ? 16.962 -32.499 -5.034 1.00 28.15 178 PRO A CA 1
ATOM 1389 C C . PRO A 1 191 ? 16.478 -33.628 -4.115 1.00 29.20 178 PRO A C 1
ATOM 1390 O O . PRO A 1 191 ? 15.321 -34.040 -4.177 1.00 27.57 178 PRO A O 1
ATOM 1394 N N . ARG A 1 192 ? 17.370 -34.155 -3.298 1.00 29.63 179 ARG A N 1
ATOM 1395 C CA . ARG A 1 192 ? 16.978 -35.149 -2.317 1.00 29.50 179 ARG A CA 1
ATOM 1396 C C . ARG A 1 192 ? 15.915 -34.694 -1.308 1.00 28.95 179 ARG A C 1
ATOM 1397 O O . ARG A 1 192 ? 15.214 -35.524 -0.762 1.00 28.89 179 ARG A O 1
ATOM 1405 N N . GLU A 1 193 ? 15.739 -33.404 -1.125 1.00 29.61 180 GLU A N 1
ATOM 1406 C CA . GLU A 1 193 ? 14.628 -32.926 -0.278 1.00 32.14 180 GLU A CA 1
ATOM 1407 C C . GLU A 1 193 ? 13.248 -33.288 -0.808 1.00 29.86 180 GLU A C 1
ATOM 1408 O O . GLU A 1 193 ? 12.262 -33.264 -0.062 1.00 28.55 180 GLU A O 1
ATOM 1414 N N . LEU A 1 194 ? 13.143 -33.581 -2.098 1.00 27.35 181 LEU A N 1
ATOM 1415 C CA . LEU A 1 194 ? 11.851 -33.966 -2.625 1.00 26.57 181 LEU A CA 1
ATOM 1416 C C . LEU A 1 194 ? 11.557 -35.448 -2.345 1.00 27.61 181 LEU A C 1
ATOM 1417 O O . LEU A 1 194 ? 10.412 -35.897 -2.550 1.00 27.24 181 LEU A O 1
ATOM 1422 N N . ILE A 1 195 ? 12.583 -36.231 -1.979 1.00 25.95 182 ILE A N 1
ATOM 1423 C CA . ILE A 1 195 ? 12.411 -37.688 -1.890 1.00 27.76 182 ILE A CA 1
ATOM 1424 C C . ILE A 1 195 ? 12.814 -38.358 -0.592 1.00 27.63 182 ILE A C 1
ATOM 1425 O O . ILE A 1 195 ? 12.549 -39.512 -0.424 1.00 26.89 182 ILE A O 1
ATOM 1430 N N . GLU A 1 196 ? 13.499 -37.643 0.292 1.00 29.83 183 GLU A N 1
ATOM 1431 C CA . GLU A 1 196 ? 14.106 -38.232 1.462 1.00 33.77 183 GLU A CA 1
ATOM 1432 C C . GLU A 1 196 ? 13.024 -38.683 2.475 1.00 33.23 183 GLU A C 1
ATOM 1433 O O . GLU A 1 196 ? 13.293 -39.507 3.301 1.00 33.26 183 GLU A O 1
ATOM 1439 N N . GLN A 1 197 ? 11.802 -38.175 2.353 1.00 33.13 184 GLN A N 1
ATOM 1440 C CA . GLN A 1 197 ? 10.662 -38.736 3.091 1.00 33.88 184 GLN A CA 1
ATOM 1441 C C . GLN A 1 197 ? 10.286 -40.133 2.608 1.00 33.02 184 GLN A C 1
ATOM 1442 O O . GLN A 1 197 ? 9.624 -40.857 3.351 1.00 32.98 184 GLN A O 1
ATOM 1448 N N . CYS A 1 198 ? 10.692 -40.524 1.395 1.00 29.50 185 CYS A N 1
ATOM 1449 C CA . CYS A 1 198 ? 10.450 -41.894 0.927 1.00 28.86 185 CYS A CA 1
ATOM 1450 C C . CYS A 1 198 ? 11.437 -42.849 1.577 1.00 30.91 185 CYS A C 1
ATOM 1451 O O . CYS A 1 198 ? 12.495 -42.444 2.039 1.00 32.69 185 CYS A O 1
ATOM 1454 N N . ALA A 1 199 ? 11.084 -44.120 1.647 1.00 30.29 186 ALA A N 1
ATOM 1455 C CA . ALA A 1 199 ? 11.821 -45.058 2.474 1.00 29.58 186 ALA A CA 1
ATOM 1456 C C . ALA A 1 199 ? 13.175 -45.388 1.926 1.00 27.90 186 ALA A C 1
ATOM 1457 O O . ALA A 1 199 ? 14.169 -45.328 2.636 1.00 28.11 186 ALA A O 1
ATOM 1459 N N . PHE A 1 200 ? 13.190 -45.833 0.693 1.00 27.55 187 PHE A N 1
ATOM 1460 C CA . PHE A 1 200 ? 14.409 -46.238 0.004 1.00 27.48 187 PHE A CA 1
ATOM 1461 C C . PHE A 1 200 ? 14.714 -45.330 -1.193 1.00 25.10 187 PHE A C 1
ATOM 1462 O O . PHE A 1 200 ? 13.839 -45.119 -2.042 1.00 25.95 187 PHE A O 1
ATOM 1470 N N . TYR A 1 201 ? 15.914 -44.779 -1.263 1.00 24.43 188 TYR A N 1
ATOM 1471 C CA . TYR A 1 201 ? 16.375 -44.100 -2.481 1.00 27.59 188 TYR A CA 1
ATOM 1472 C C . TYR A 1 201 ? 17.873 -44.254 -2.715 1.00 27.98 188 TYR A C 1
ATOM 1473 O O . TYR A 1 201 ? 18.674 -44.272 -1.755 1.00 28.35 188 TYR A O 1
ATOM 1482 N N . ARG A 1 202 ? 18.264 -44.217 -3.998 1.00 29.79 189 ARG A N 1
ATOM 1483 C CA . ARG A 1 202 ? 19.658 -44.441 -4.428 1.00 30.12 189 ARG A CA 1
ATOM 1484 C C . ARG A 1 202 ? 19.831 -43.592 -5.676 1.00 27.18 189 ARG A C 1
ATOM 1485 O O . ARG A 1 202 ? 19.031 -43.739 -6.612 1.00 22.11 189 ARG A O 1
ATOM 1493 N N . LEU A 1 203 ? 20.934 -42.864 -5.794 1.00 26.74 190 LEU A N 1
ATOM 1494 C CA . LEU A 1 203 ? 21.347 -42.270 -7.073 1.00 28.83 190 LEU A CA 1
ATOM 1495 C C . LEU A 1 203 ? 21.761 -43.348 -8.088 1.00 28.21 190 LEU A C 1
ATOM 1496 O O . LEU A 1 203 ? 22.597 -44.157 -7.779 1.00 27.09 190 LEU A O 1
ATOM 1501 N N . ILE A 1 204 ? 21.135 -43.394 -9.271 1.00 26.82 191 ILE A N 1
ATOM 1502 C CA . ILE A 1 204 ? 21.543 -44.399 -10.268 1.00 27.91 191 ILE A CA 1
ATOM 1503 C C . ILE A 1 204 ? 22.248 -43.812 -11.493 1.00 27.53 191 ILE A C 1
ATOM 1504 O O . ILE A 1 204 ? 22.830 -44.544 -12.243 1.00 30.33 191 ILE A O 1
ATOM 1509 N N . GLY A 1 205 ? 22.226 -42.507 -11.680 1.00 27.61 192 GLY A N 1
ATOM 1510 C CA . GLY A 1 205 ? 23.006 -41.900 -12.745 1.00 28.30 192 GLY A CA 1
ATOM 1511 C C . GLY A 1 205 ? 22.855 -40.397 -12.784 1.00 27.81 192 GLY A C 1
ATOM 1512 O O . GLY A 1 205 ? 22.130 -39.803 -11.979 1.00 26.49 192 GLY A O 1
ATOM 1513 N N . GLU A 1 206 ? 23.547 -39.779 -13.713 1.00 28.69 193 GLU A N 1
ATOM 1514 C CA . GLU A 1 206 ? 23.492 -38.298 -13.882 1.00 32.79 193 GLU A CA 1
ATOM 1515 C C . GLU A 1 206 ? 23.547 -38.037 -15.379 1.00 29.95 193 GLU A C 1
ATOM 1516 O O . GLU A 1 206 ? 24.306 -38.710 -16.090 1.00 27.87 193 GLU A O 1
ATOM 1522 N N . PHE A 1 207 ? 22.723 -37.122 -15.869 1.00 30.34 194 PHE A N 1
ATOM 1523 C CA . PHE A 1 207 ? 22.555 -36.972 -17.304 1.00 29.73 194 PHE A CA 1
ATOM 1524 C C . PHE A 1 207 ? 22.703 -35.536 -17.741 1.00 29.91 194 PHE A C 1
ATOM 1525 O O . PHE A 1 207 ? 22.241 -34.611 -17.067 1.00 26.80 194 PHE A O 1
ATOM 1533 N N . ASP A 1 208 ? 23.334 -35.382 -18.893 1.00 31.73 195 ASP A N 1
ATOM 1534 C CA . ASP A 1 208 ? 23.444 -34.107 -19.632 1.00 32.86 195 ASP A CA 1
ATOM 1535 C C . ASP A 1 208 ? 22.104 -33.727 -20.247 1.00 31.27 195 ASP A C 1
ATOM 1536 O O . ASP A 1 208 ? 21.462 -34.492 -20.963 1.00 33.35 195 ASP A O 1
ATOM 1541 N N . THR A 1 209 ? 21.650 -32.532 -19.951 1.00 30.32 196 THR A N 1
ATOM 1542 C CA . THR A 1 209 ? 20.355 -32.081 -20.456 1.00 30.12 196 THR A CA 1
ATOM 1543 C C . THR A 1 209 ? 20.445 -31.354 -21.787 1.00 29.72 196 THR A C 1
ATOM 1544 O O . THR A 1 209 ? 19.415 -31.058 -22.365 1.00 31.83 196 THR A O 1
ATOM 1548 N N . HIS A 1 210 ? 21.664 -30.984 -22.186 1.00 31.73 197 HIS A N 1
ATOM 1549 C CA . HIS A 1 210 ? 21.915 -30.041 -23.308 1.00 33.07 197 HIS A CA 1
ATOM 1550 C C . HIS A 1 210 ? 21.395 -28.654 -23.144 1.00 32.86 197 HIS A C 1
ATOM 1551 O O . HIS A 1 210 ? 21.374 -27.901 -24.112 1.00 31.39 197 HIS A O 1
ATOM 1558 N N . LEU A 1 211 ? 20.997 -28.271 -21.934 1.00 30.53 198 LEU A N 1
ATOM 1559 C CA . LEU A 1 211 ? 20.674 -26.890 -21.672 1.00 31.10 198 LEU A CA 1
ATOM 1560 C C . LEU A 1 211 ? 21.844 -26.173 -21.058 1.00 31.37 198 LEU A C 1
ATOM 1561 O O . LEU A 1 211 ? 21.926 -24.949 -21.157 1.00 30.80 198 LEU A O 1
ATOM 1566 N N . SER A 1 212 ? 22.715 -26.918 -20.373 1.00 29.06 199 SER A N 1
ATOM 1567 C CA . SER A 1 212 ? 23.820 -26.333 -19.672 1.00 28.42 199 SER A CA 1
ATOM 1568 C C . SER A 1 212 ? 24.758 -27.432 -19.275 1.00 28.27 199 SER A C 1
ATOM 1569 O O . SER A 1 212 ? 24.455 -28.579 -19.467 1.00 28.04 199 SER A O 1
ATOM 1572 N N . PRO A 1 213 ? 25.893 -27.079 -18.666 1.00 29.29 200 PRO A N 1
ATOM 1573 C CA . PRO A 1 213 ? 26.828 -28.081 -18.216 1.00 29.33 200 PRO A CA 1
ATOM 1574 C C . PRO A 1 213 ? 26.389 -28.794 -16.941 1.00 28.47 200 PRO A C 1
ATOM 1575 O O . PRO A 1 213 ? 27.029 -29.761 -16.569 1.00 27.40 200 PRO A O 1
ATOM 1579 N N . VAL A 1 214 ? 25.310 -28.350 -16.287 1.00 26.65 201 VAL A N 1
ATOM 1580 C CA . VAL A 1 214 ? 24.879 -28.980 -15.051 1.00 25.90 201 VAL A CA 1
ATOM 1581 C C . VAL A 1 214 ? 23.993 -30.190 -15.366 1.00 26.17 201 VAL A C 1
ATOM 1582 O O . VAL A 1 214 ? 22.978 -30.062 -16.045 1.00 25.96 201 VAL A O 1
ATOM 1586 N N . PRO A 1 215 ? 24.418 -31.377 -14.930 1.00 26.93 202 PRO A N 1
ATOM 1587 C CA . PRO A 1 215 ? 23.672 -32.572 -15.151 1.00 26.78 202 PRO A CA 1
ATOM 1588 C C . PRO A 1 215 ? 22.528 -32.734 -14.125 1.00 28.54 202 PRO A C 1
ATOM 1589 O O . PRO A 1 215 ? 22.523 -32.092 -13.062 1.00 28.73 202 PRO A O 1
ATOM 1593 N N . ARG A 1 216 ? 21.570 -33.579 -14.455 1.00 26.87 203 ARG A N 1
ATOM 1594 C CA . ARG A 1 216 ? 20.484 -33.910 -13.572 1.00 26.49 203 ARG A CA 1
ATOM 1595 C C . ARG A 1 216 ? 20.658 -35.345 -13.055 1.00 25.90 203 ARG A C 1
ATOM 1596 O O . ARG A 1 216 ? 20.843 -36.287 -13.832 1.00 25.25 203 ARG A O 1
ATOM 1604 N N . PRO A 1 217 ? 20.565 -35.511 -11.741 1.00 24.91 204 PRO A N 1
ATOM 1605 C CA . PRO A 1 217 ? 20.619 -36.814 -11.130 1.00 25.72 204 PRO A CA 1
ATOM 1606 C C . PRO A 1 217 ? 19.303 -37.597 -11.364 1.00 24.25 204 PRO A C 1
ATOM 1607 O O . PRO A 1 217 ? 18.216 -37.012 -11.484 1.00 24.31 204 PRO A O 1
ATOM 1611 N N . MET A 1 218 ? 19.448 -38.894 -11.536 1.00 24.10 205 MET A N 1
ATOM 1612 C CA . MET A 1 218 ? 18.357 -39.838 -11.620 1.00 23.95 205 MET A CA 1
ATOM 1613 C C . MET A 1 218 ? 18.395 -40.698 -10.352 1.00 23.95 205 MET A C 1
ATOM 1614 O O . MET A 1 218 ? 19.434 -41.275 -10.034 1.00 24.51 205 MET A O 1
ATOM 1619 N N . TYR A 1 219 ? 17.267 -40.774 -9.667 1.00 23.63 206 TYR A N 1
ATOM 1620 C CA . TYR A 1 219 ? 17.079 -41.561 -8.465 1.00 23.67 206 TYR A CA 1
ATOM 1621 C C . TYR A 1 219 ? 16.101 -42.697 -8.674 1.00 25.10 206 TYR A C 1
ATOM 1622 O O . TYR A 1 219 ? 15.144 -42.581 -9.407 1.00 26.57 206 TYR A O 1
ATOM 1631 N N . LEU A 1 220 ? 16.374 -43.796 -8.015 1.00 24.95 207 LEU A N 1
ATOM 1632 C CA . LEU A 1 220 ? 15.497 -44.925 -7.920 1.00 25.57 207 LEU A CA 1
ATOM 1633 C C . LEU A 1 220 ? 14.933 -44.908 -6.502 1.00 25.91 207 LEU A C 1
ATOM 1634 O O . LEU A 1 220 ? 15.682 -44.880 -5.519 1.00 27.38 207 LEU A O 1
ATOM 1639 N N . VAL A 1 221 ? 13.627 -44.896 -6.382 1.00 26.09 208 VAL A N 1
ATOM 1640 C CA . VAL A 1 221 ? 12.977 -44.643 -5.071 1.00 26.06 208 VAL A CA 1
ATOM 1641 C C . VAL A 1 221 ? 11.948 -45.750 -4.831 1.00 24.19 208 VAL A C 1
ATOM 1642 O O . VAL A 1 221 ? 11.300 -46.212 -5.781 1.00 25.41 208 VAL A O 1
ATOM 1646 N N . SER A 1 222 ? 11.782 -46.199 -3.599 1.00 24.85 209 SER A N 1
ATOM 1647 C CA . SER A 1 222 ? 10.699 -47.144 -3.300 1.00 25.02 209 SER A CA 1
ATOM 1648 C C . SER A 1 222 ? 10.217 -47.032 -1.898 1.00 26.40 209 SER A C 1
ATOM 1649 O O . SER A 1 222 ? 11.004 -46.756 -0.945 1.00 25.61 209 SER A O 1
ATOM 1652 N N . ASN A 1 223 ? 8.910 -47.236 -1.744 1.00 26.93 210 ASN A N 1
ATOM 1653 C CA . ASN A 1 223 ? 8.348 -47.305 -0.404 1.00 28.85 210 ASN A CA 1
ATOM 1654 C C . ASN A 1 223 ? 8.038 -48.746 0.009 1.00 29.12 210 ASN A C 1
ATOM 1655 O O . ASN A 1 223 ? 7.473 -48.960 1.064 1.00 29.52 210 ASN A O 1
ATOM 1660 N N . HIS A 1 224 ? 8.430 -49.717 -0.806 1.00 28.32 211 HIS A N 1
ATOM 1661 C CA . HIS A 1 224 ? 8.034 -51.102 -0.585 1.00 30.76 211 HIS A CA 1
ATOM 1662 C C . HIS A 1 224 ? 9.122 -52.116 -0.754 1.00 30.94 211 HIS A C 1
ATOM 1663 O O . HIS A 1 224 ? 8.965 -53.245 -0.301 1.00 31.63 211 HIS A O 1
ATOM 1670 N N . ARG A 1 225 ? 10.199 -51.755 -1.455 1.00 29.33 212 ARG A N 1
ATOM 1671 C CA . ARG A 1 225 ? 11.259 -52.682 -1.787 1.00 30.03 212 ARG A CA 1
ATOM 1672 C C . ARG A 1 225 ? 12.637 -52.094 -1.605 1.00 31.05 212 ARG A C 1
ATOM 1673 O O . ARG A 1 225 ? 12.875 -50.888 -1.815 1.00 31.00 212 ARG A O 1
ATOM 1681 N N . VAL A 1 226 ? 13.563 -52.954 -1.206 1.00 30.42 213 VAL A N 1
ATOM 1682 C CA . VAL A 1 226 ? 14.954 -52.673 -1.405 1.00 31.11 213 VAL A CA 1
ATOM 1683 C C . VAL A 1 226 ? 15.287 -53.033 -2.854 1.00 31.11 213 VAL A C 1
ATOM 1684 O O . VAL A 1 226 ? 15.056 -54.141 -3.289 1.00 31.42 213 VAL A O 1
ATOM 1688 N N . LEU A 1 227 ? 15.858 -52.088 -3.573 1.00 30.31 214 LEU A N 1
ATOM 1689 C CA . LEU A 1 227 ? 16.122 -52.214 -4.961 1.00 32.02 214 LEU A CA 1
ATOM 1690 C C . LEU A 1 227 ? 17.605 -51.957 -5.198 1.00 34.12 214 LEU A C 1
ATOM 1691 O O . LEU A 1 227 ? 18.015 -50.866 -5.496 1.00 32.33 214 LEU A O 1
ATOM 1696 N N . ILE A 1 228 ? 18.387 -53.007 -5.083 1.00 38.65 215 ILE A N 1
ATOM 1697 C CA . ILE A 1 228 ? 19.826 -52.965 -5.208 1.00 42.48 215 ILE A CA 1
ATOM 1698 C C . ILE A 1 228 ? 20.098 -54.039 -6.252 1.00 43.55 215 ILE A C 1
ATOM 1699 O O . ILE A 1 228 ? 19.431 -55.069 -6.255 1.00 45.14 215 ILE A O 1
ATOM 1704 N N . ASN A 1 229 ? 21.046 -53.823 -7.148 1.00 53.09 216 ASN A N 1
ATOM 1705 C CA . ASN A 1 229 ? 21.042 -54.595 -8.412 1.00 59.06 216 ASN A CA 1
ATOM 1706 C C . ASN A 1 229 ? 21.116 -56.103 -8.153 1.00 60.22 216 ASN A C 1
ATOM 1707 O O . ASN A 1 229 ? 20.539 -56.911 -8.884 1.00 63.91 216 ASN A O 1
ATOM 1712 N N . ASP A 1 230 ? 21.751 -56.433 -7.042 1.00 52.95 217 ASP A N 1
ATOM 1713 C CA . ASP A 1 230 ? 22.004 -57.770 -6.613 1.00 54.18 217 ASP A CA 1
ATOM 1714 C C . ASP A 1 230 ? 20.931 -58.327 -5.655 1.00 51.76 217 ASP A C 1
ATOM 1715 O O . ASP A 1 230 ? 20.944 -59.505 -5.292 1.00 47.29 217 ASP A O 1
ATOM 1720 N N . PHE A 1 231 ? 20.060 -57.459 -5.152 1.00 44.16 218 PHE A N 1
ATOM 1721 C CA . PHE A 1 231 ? 19.142 -57.830 -4.083 1.00 41.41 218 PHE A CA 1
ATOM 1722 C C . PHE A 1 231 ? 17.871 -57.022 -4.225 1.00 41.08 218 PHE A C 1
ATOM 1723 O O . PHE A 1 231 ? 17.881 -55.819 -3.994 1.00 41.44 218 PHE A O 1
ATOM 1731 N N . ASN A 1 232 ? 16.776 -57.678 -4.572 1.00 38.51 219 ASN A N 1
ATOM 1732 C CA . ASN A 1 232 ? 15.556 -56.976 -4.890 1.00 35.72 219 ASN A CA 1
ATOM 1733 C C . ASN A 1 232 ? 14.400 -57.673 -4.195 1.00 38.42 219 ASN A C 1
ATOM 1734 O O . ASN A 1 232 ? 13.928 -58.737 -4.628 1.00 40.18 219 ASN A O 1
ATOM 1739 N N . GLN A 1 233 ? 13.955 -57.076 -3.102 1.00 34.60 220 GLN A N 1
ATOM 1740 C CA . GLN A 1 233 ? 13.071 -57.757 -2.193 1.00 35.38 220 GLN A CA 1
ATOM 1741 C C . GLN A 1 233 ? 12.156 -56.769 -1.509 1.00 32.95 220 GLN A C 1
ATOM 1742 O O . GLN A 1 233 ? 12.564 -55.681 -1.180 1.00 31.45 220 GLN A O 1
ATOM 1748 N N . PRO A 1 234 ? 10.933 -57.174 -1.239 1.00 33.09 221 PRO A N 1
ATOM 1749 C CA . PRO A 1 234 ? 10.102 -56.388 -0.381 1.00 32.62 221 PRO A CA 1
ATOM 1750 C C . PRO A 1 234 ? 10.659 -56.299 1.007 1.00 31.46 221 PRO A C 1
ATOM 1751 O O . PRO A 1 234 ? 11.475 -57.165 1.445 1.00 31.79 221 PRO A O 1
ATOM 1755 N N . PHE A 1 235 ? 10.303 -55.206 1.678 1.00 29.85 222 PHE A N 1
ATOM 1756 C CA . PHE A 1 235 ? 10.558 -55.039 3.090 1.00 29.58 222 PHE A CA 1
ATOM 1757 C C . PHE A 1 235 ? 9.245 -54.689 3.720 1.00 32.60 222 PHE A C 1
ATOM 1758 O O . PHE A 1 235 ? 8.386 -54.123 3.040 1.00 31.80 222 PHE A O 1
ATOM 1766 N N . GLN A 1 236 ? 9.100 -55.016 5.003 1.00 35.60 223 GLN A N 1
ATOM 1767 C CA A GLN A 1 236 ? 7.835 -54.680 5.636 0.50 37.77 223 GLN A CA 1
ATOM 1768 C CA B GLN A 1 236 ? 7.915 -54.871 5.844 0.50 40.57 223 GLN A CA 1
ATOM 1769 C C . GLN A 1 236 ? 7.958 -53.525 6.599 1.00 41.32 223 GLN A C 1
ATOM 1770 O O . GLN A 1 236 ? 6.948 -52.908 6.876 1.00 45.16 223 GLN A O 1
ATOM 1781 N N . HIS A 1 237 ? 9.151 -53.164 7.059 1.00 36.93 224 HIS A N 1
ATOM 1782 C CA . HIS A 1 237 ? 9.279 -51.878 7.729 1.00 38.08 224 HIS A CA 1
ATOM 1783 C C . HIS A 1 237 ? 10.685 -51.350 7.687 1.00 35.41 224 HIS A C 1
ATOM 1784 O O . HIS A 1 237 ? 11.631 -52.063 7.309 1.00 31.81 224 HIS A O 1
ATOM 1791 N N . TRP A 1 238 ? 10.833 -50.075 7.997 1.00 32.16 225 TRP A N 1
ATOM 1792 C CA . TRP A 1 238 ? 12.155 -49.489 7.949 1.00 34.09 225 TRP A CA 1
ATOM 1793 C C . TRP A 1 238 ? 12.277 -48.450 8.989 1.00 36.11 225 TRP A C 1
ATOM 1794 O O . TRP A 1 238 ? 11.279 -48.020 9.549 1.00 32.93 225 TRP A O 1
ATOM 1805 N N . GLN A 1 239 ? 13.509 -48.009 9.211 1.00 37.42 226 GLN A N 1
ATOM 1806 C CA . GLN A 1 239 ? 13.838 -47.151 10.314 1.00 44.12 226 GLN A CA 1
ATOM 1807 C C . GLN A 1 239 ? 15.013 -46.297 9.898 1.00 46.37 226 GLN A C 1
ATOM 1808 O O . GLN A 1 239 ? 15.960 -46.802 9.307 1.00 40.24 226 GLN A O 1
ATOM 1814 N N . ASN A 1 240 ? 14.987 -45.028 10.248 1.00 53.63 227 ASN A N 1
ATOM 1815 C CA . ASN A 1 240 ? 16.134 -44.162 10.057 1.00 63.73 227 ASN A CA 1
ATOM 1816 C C . ASN A 1 240 ? 16.919 -44.062 11.367 1.00 67.77 227 ASN A C 1
ATOM 1817 O O . ASN A 1 240 ? 17.926 -44.745 11.535 1.00 75.53 227 ASN A O 1
ATOM 1822 N N . GLN A 1 241 ? 16.453 -43.272 12.327 1.00 82.09 228 GLN A N 1
ATOM 1823 C CA . GLN A 1 241 ? 17.205 -43.134 13.588 1.00 91.46 228 GLN A CA 1
ATOM 1824 C C . GLN A 1 241 ? 17.320 -44.473 14.309 1.00 91.07 228 GLN A C 1
ATOM 1825 O O . GLN A 1 241 ? 16.307 -45.053 14.693 1.00 89.54 228 GLN A O 1
ATOM 1831 N N . PRO A 1 242 ? 18.558 -44.976 14.481 1.00 89.40 229 PRO A N 1
ATOM 1832 C CA . PRO A 1 242 ? 18.736 -46.226 15.212 1.00 90.92 229 PRO A CA 1
ATOM 1833 C C . PRO A 1 242 ? 18.422 -45.982 16.682 1.00 86.37 229 PRO A C 1
ATOM 1837 N N . TYR A 1 243 ? 17.986 -47.010 17.395 1.00 84.47 230 TYR A N 1
ATOM 1838 C CA . TYR A 1 243 ? 17.442 -46.833 18.760 1.00 89.82 230 TYR A CA 1
ATOM 1839 C C . TYR A 1 243 ? 16.605 -45.564 18.916 1.00 91.34 230 TYR A C 1
ATOM 1840 O O . TYR A 1 243 ? 17.130 -44.453 18.899 1.00 92.92 230 TYR A O 1
ATOM 1849 N N . ARG A 1 252 ? 20.897 -39.117 10.515 1.00 59.07 239 ARG A N 1
ATOM 1850 C CA . ARG A 1 252 ? 19.909 -39.685 9.599 1.00 61.32 239 ARG A CA 1
ATOM 1851 C C . ARG A 1 252 ? 20.568 -40.229 8.321 1.00 56.50 239 ARG A C 1
ATOM 1852 O O . ARG A 1 252 ? 19.899 -40.461 7.302 1.00 55.04 239 ARG A O 1
ATOM 1860 N N . SER A 1 253 ? 21.877 -40.426 8.378 1.00 50.63 240 SER A N 1
ATOM 1861 C CA . SER A 1 253 ? 22.608 -40.918 7.233 1.00 47.06 240 SER A CA 1
ATOM 1862 C C . SER A 1 253 ? 22.541 -42.456 7.135 1.00 43.77 240 SER A C 1
ATOM 1863 O O . SER A 1 253 ? 23.104 -43.037 6.209 1.00 42.95 240 SER A O 1
ATOM 1866 N N . ARG A 1 254 ? 21.864 -43.112 8.078 1.00 37.41 241 ARG A N 1
ATOM 1867 C CA . ARG A 1 254 ? 21.782 -44.566 8.053 1.00 39.45 241 ARG A CA 1
ATOM 1868 C C . ARG A 1 254 ? 20.360 -45.042 8.107 1.00 36.62 241 ARG A C 1
ATOM 1869 O O . ARG A 1 254 ? 19.579 -44.588 8.959 1.00 33.67 241 ARG A O 1
ATOM 1877 N N . ARG A 1 255 ? 20.011 -45.962 7.215 1.00 32.83 242 ARG A N 1
ATOM 1878 C CA . ARG A 1 255 ? 18.643 -46.487 7.176 1.00 31.31 242 ARG A CA 1
ATOM 1879 C C . ARG A 1 255 ? 18.678 -47.991 7.254 1.00 29.81 242 ARG A C 1
ATOM 1880 O O . ARG A 1 255 ? 19.599 -48.614 6.726 1.00 32.01 242 ARG A O 1
ATOM 1888 N N . TYR A 1 256 ? 17.706 -48.562 7.958 1.00 28.90 243 TYR A N 1
ATOM 1889 C CA . TYR A 1 256 ? 17.603 -50.006 8.112 1.00 30.83 243 TYR A CA 1
ATOM 1890 C C . TYR A 1 256 ? 16.278 -50.491 7.545 1.00 30.57 243 TYR A C 1
ATOM 1891 O O . TYR A 1 256 ? 15.251 -49.964 7.888 1.00 30.83 243 TYR A O 1
ATOM 1900 N N . PHE A 1 257 ? 16.311 -51.491 6.675 1.00 29.14 244 PHE A N 1
ATOM 1901 C CA . PHE A 1 257 ? 15.100 -52.061 6.108 1.00 30.27 244 PHE A CA 1
ATOM 1902 C C . PHE A 1 257 ? 14.950 -53.504 6.594 1.00 30.70 244 PHE A C 1
ATOM 1903 O O . PHE A 1 257 ? 15.917 -54.274 6.578 1.00 33.09 244 PHE A O 1
ATOM 1911 N N . PHE A 1 258 ? 13.766 -53.852 7.065 1.00 31.16 245 PHE A N 1
ATOM 1912 C CA . PHE A 1 258 ? 13.469 -55.211 7.616 1.00 32.81 245 PHE A CA 1
ATOM 1913 C C . PHE A 1 258 ? 12.525 -55.975 6.690 1.00 34.62 245 PHE A C 1
ATOM 1914 O O . PHE A 1 258 ? 11.417 -55.493 6.373 1.00 37.08 245 PHE A O 1
ATOM 1922 N N . GLY A 1 259 ? 13.004 -57.105 6.188 1.00 33.28 246 GLY A N 1
ATOM 1923 C CA . GLY A 1 259 ? 12.204 -58.027 5.407 1.00 35.25 246 GLY A CA 1
ATOM 1924 C C . GLY A 1 259 ? 12.091 -59.306 6.167 1.00 40.40 246 GLY A C 1
ATOM 1925 O O . GLY A 1 259 ? 12.483 -59.380 7.341 1.00 40.14 246 GLY A O 1
ATOM 1926 N N . GLU A 1 260 ? 11.598 -60.338 5.500 1.00 46.94 247 GLU A N 1
ATOM 1927 C CA . GLU A 1 260 ? 11.133 -61.531 6.232 1.00 51.88 247 GLU A CA 1
ATOM 1928 C C . GLU A 1 260 ? 12.270 -62.225 7.024 1.00 51.16 247 GLU A C 1
ATOM 1929 O O . GLU A 1 260 ? 12.117 -62.557 8.228 1.00 49.06 247 GLU A O 1
ATOM 1935 N N . ASP A 1 261 ? 13.404 -62.423 6.370 1.00 42.39 248 ASP A N 1
ATOM 1936 C CA . ASP A 1 261 ? 14.554 -63.015 7.038 1.00 49.74 248 ASP A CA 1
ATOM 1937 C C . ASP A 1 261 ? 15.807 -62.178 6.817 1.00 46.27 248 ASP A C 1
ATOM 1938 O O . ASP A 1 261 ? 16.904 -62.724 6.826 1.00 45.54 248 ASP A O 1
ATOM 1943 N N . TYR A 1 262 ? 15.649 -60.870 6.579 1.00 39.66 249 TYR A N 1
ATOM 1944 C CA . TYR A 1 262 ? 16.821 -60.003 6.401 1.00 36.95 249 TYR A CA 1
ATOM 1945 C C . TYR A 1 262 ? 16.658 -58.620 7.030 1.00 36.74 249 TYR A C 1
ATOM 1946 O O . TYR A 1 262 ? 15.536 -58.149 7.339 1.00 34.71 249 TYR A O 1
ATOM 1955 N N . VAL A 1 263 ? 17.814 -58.023 7.288 1.00 35.37 250 VAL A N 1
ATOM 1956 C CA . VAL A 1 263 ? 17.916 -56.626 7.568 1.00 34.87 250 VAL A CA 1
ATOM 1957 C C . VAL A 1 263 ? 18.936 -56.087 6.587 1.00 33.65 250 VAL A C 1
ATOM 1958 O O . VAL A 1 263 ? 19.991 -56.712 6.357 1.00 32.76 250 VAL A O 1
ATOM 1962 N N . CYS A 1 264 ? 18.579 -54.970 5.947 1.00 34.06 251 CYS A N 1
ATOM 1963 C CA . CYS A 1 264 ? 19.469 -54.279 5.007 1.00 30.26 251 CYS A CA 1
ATOM 1964 C C . CYS A 1 264 ? 19.853 -53.002 5.699 1.00 31.37 251 CYS A C 1
ATOM 1965 O O . CYS A 1 264 ? 18.957 -52.238 6.145 1.00 29.94 251 CYS A O 1
ATOM 1968 N N . LYS A 1 265 ? 21.158 -52.795 5.848 1.00 30.84 252 LYS A N 1
ATOM 1969 C CA . LYS A 1 265 ? 21.712 -51.585 6.457 1.00 34.10 252 LYS A CA 1
ATOM 1970 C C . LYS A 1 265 ? 22.153 -50.743 5.297 1.00 32.15 252 LYS A C 1
ATOM 1971 O O . LYS A 1 265 ? 22.993 -51.192 4.510 1.00 32.33 252 LYS A O 1
ATOM 1977 N N . PHE A 1 266 ? 21.663 -49.526 5.208 1.00 31.49 253 PHE A N 1
ATOM 1978 C CA . PHE A 1 266 ? 21.987 -48.668 4.076 1.00 31.71 253 PHE A CA 1
ATOM 1979 C C . PHE A 1 266 ? 22.590 -47.379 4.611 1.00 32.60 253 PHE A C 1
ATOM 1980 O O . PHE A 1 266 ? 21.893 -46.618 5.276 1.00 32.55 253 PHE A O 1
ATOM 1988 N N . PHE A 1 267 ? 23.874 -47.150 4.339 1.00 32.07 254 PHE A N 1
ATOM 1989 C CA . PHE A 1 267 ? 24.593 -45.941 4.780 1.00 33.93 254 PHE A CA 1
ATOM 1990 C C . PHE A 1 267 ? 24.837 -44.955 3.632 1.00 32.19 254 PHE A C 1
ATOM 1991 O O . PHE A 1 267 ? 25.370 -45.320 2.600 1.00 31.53 254 PHE A O 1
ATOM 1999 N N . TYR A 1 268 ? 24.456 -43.702 3.826 1.00 31.12 255 TYR A N 1
ATOM 2000 C CA . TYR A 1 268 ? 24.784 -42.649 2.914 1.00 31.78 255 TYR A CA 1
ATOM 2001 C C . TYR A 1 268 ? 26.149 -42.091 3.316 1.00 35.08 255 TYR A C 1
ATOM 2002 O O . TYR A 1 268 ? 26.394 -41.793 4.479 1.00 35.83 255 TYR A O 1
ATOM 2011 N N . TYR A 1 269 ? 27.056 -42.035 2.350 1.00 35.50 256 TYR A N 1
ATOM 2012 C CA . TYR A 1 269 ? 28.337 -41.356 2.485 1.00 36.58 256 TYR A CA 1
ATOM 2013 C C . TYR A 1 269 ? 28.159 -39.914 2.001 1.00 39.05 256 TYR A C 1
ATOM 2014 O O . TYR A 1 269 ? 28.794 -39.000 2.481 1.00 43.26 256 TYR A O 1
ATOM 2023 N N . ASP A 1 270 ? 27.316 -39.751 0.983 1.00 40.86 257 ASP A N 1
ATOM 2024 C CA . ASP A 1 270 ? 27.025 -38.458 0.346 1.00 41.04 257 ASP A CA 1
ATOM 2025 C C . ASP A 1 270 ? 25.621 -38.097 0.860 1.00 44.02 257 ASP A C 1
ATOM 2026 O O . ASP A 1 270 ? 24.646 -38.882 0.626 1.00 39.20 257 ASP A O 1
ATOM 2031 N N . MET A 1 271 ? 25.536 -36.999 1.621 1.00 44.10 258 MET A N 1
ATOM 2032 C CA . MET A 1 271 ? 24.262 -36.525 2.204 1.00 46.71 258 MET A CA 1
ATOM 2033 C C . MET A 1 271 ? 24.013 -35.088 1.796 1.00 48.72 258 MET A C 1
ATOM 2034 O O . MET A 1 271 ? 24.959 -34.399 1.488 1.00 45.96 258 MET A O 1
ATOM 2039 N N . PRO A 1 272 ? 22.734 -34.630 1.795 1.00 52.87 259 PRO A N 1
ATOM 2040 C CA . PRO A 1 272 ? 22.508 -33.237 1.421 1.00 55.93 259 PRO A CA 1
ATOM 2041 C C . PRO A 1 272 ? 22.896 -32.270 2.524 1.00 63.00 259 PRO A C 1
ATOM 2042 O O . PRO A 1 272 ? 23.159 -32.689 3.648 1.00 60.07 259 PRO A O 1
ATOM 2046 N N . HIS A 1 273 ? 22.940 -30.985 2.171 1.00 68.61 260 HIS A N 1
ATOM 2047 C CA . HIS A 1 273 ? 23.006 -29.882 3.146 1.00 74.69 260 HIS A CA 1
ATOM 2048 C C . HIS A 1 273 ? 24.284 -29.934 3.922 1.00 70.83 260 HIS A C 1
ATOM 2049 O O . HIS A 1 273 ? 25.317 -30.311 3.384 1.00 73.22 260 HIS A O 1
ATOM 2056 N N . GLY A 1 274 ? 24.246 -29.567 5.189 1.00 72.78 261 GLY A N 1
ATOM 2057 C CA . GLY A 1 274 ? 25.457 -29.593 5.988 1.00 75.70 261 GLY A CA 1
ATOM 2058 C C . GLY A 1 274 ? 25.784 -31.014 6.362 1.00 71.84 261 GLY A C 1
ATOM 2059 O O . GLY A 1 274 ? 26.927 -31.334 6.656 1.00 78.29 261 GLY A O 1
ATOM 2060 N N . ILE A 1 275 ? 24.782 -31.881 6.250 1.00 67.33 262 ILE A N 1
ATOM 2061 C CA . ILE A 1 275 ? 24.554 -32.931 7.241 1.00 66.14 262 ILE A CA 1
ATOM 2062 C C . ILE A 1 275 ? 25.813 -33.686 7.706 1.00 63.88 262 ILE A C 1
ATOM 2063 O O . ILE A 1 275 ? 26.055 -33.777 8.907 1.00 67.22 262 ILE A O 1
ATOM 2068 N N . LEU A 1 276 ? 26.605 -34.216 6.779 1.00 58.85 263 LEU A N 1
ATOM 2069 C CA . LEU A 1 276 ? 27.845 -34.908 7.140 1.00 57.75 263 LEU A CA 1
ATOM 2070 C C . LEU A 1 276 ? 29.062 -34.052 6.825 1.00 58.91 263 LEU A C 1
ATOM 2071 O O . LEU A 1 276 ? 29.251 -33.633 5.699 1.00 59.70 263 LEU A O 1
ATOM 2076 N N . THR A 1 277 ? 29.907 -33.812 7.812 1.00 57.64 264 THR A N 1
ATOM 2077 C CA . THR A 1 277 ? 31.245 -33.304 7.522 1.00 58.47 264 THR A CA 1
ATOM 2078 C C . THR A 1 277 ? 32.002 -34.367 6.704 1.00 55.34 264 THR A C 1
ATOM 2079 O O . THR A 1 277 ? 31.569 -35.518 6.640 1.00 51.57 264 THR A O 1
ATOM 2083 N N . ALA A 1 278 ? 33.122 -33.973 6.097 1.00 57.91 265 ALA A N 1
ATOM 2084 C CA . ALA A 1 278 ? 34.042 -34.901 5.414 1.00 58.50 265 ALA A CA 1
ATOM 2085 C C . ALA A 1 278 ? 34.416 -36.082 6.340 1.00 60.73 265 ALA A C 1
ATOM 2086 O O . ALA A 1 278 ? 34.301 -37.248 5.958 1.00 55.79 265 ALA A O 1
ATOM 2088 N N . GLU A 1 279 ? 34.848 -35.778 7.562 1.00 62.73 266 GLU A N 1
ATOM 2089 C CA . GLU A 1 279 ? 35.215 -36.840 8.480 1.00 63.70 266 GLU A CA 1
ATOM 2090 C C . GLU A 1 279 ? 34.037 -37.798 8.718 1.00 61.43 266 GLU A C 1
ATOM 2091 O O . GLU A 1 279 ? 34.264 -39.018 8.743 1.00 54.14 266 GLU A O 1
ATOM 2097 N N . GLU A 1 280 ? 32.800 -37.289 8.861 1.00 58.26 267 GLU A N 1
ATOM 2098 C CA . GLU A 1 280 ? 31.664 -38.191 9.181 1.00 58.59 267 GLU A CA 1
ATOM 2099 C C . GLU A 1 280 ? 31.332 -39.149 8.036 1.00 58.10 267 GLU A C 1
ATOM 2100 O O . GLU A 1 280 ? 31.122 -40.330 8.285 1.00 55.85 267 GLU A O 1
ATOM 2106 N N . SER A 1 281 ? 31.288 -38.638 6.803 1.00 55.67 268 SER A N 1
ATOM 2107 C CA . SER A 1 281 ? 31.122 -39.481 5.593 1.00 55.34 268 SER A CA 1
ATOM 2108 C C . SER A 1 281 ? 32.181 -40.552 5.533 1.00 52.45 268 SER A C 1
ATOM 2109 O O . SER A 1 281 ? 31.877 -41.676 5.215 1.00 47.81 268 SER A O 1
ATOM 2112 N N . GLN A 1 282 ? 33.439 -40.180 5.782 1.00 56.13 269 GLN A N 1
ATOM 2113 C CA . GLN A 1 282 ? 34.513 -41.158 5.747 1.00 60.59 269 GLN A CA 1
ATOM 2114 C C . GLN A 1 282 ? 34.329 -42.206 6.860 1.00 57.38 269 GLN A C 1
ATOM 2115 O O . GLN A 1 282 ? 34.672 -43.370 6.662 1.00 52.45 269 GLN A O 1
ATOM 2121 N N . ARG A 1 283 ? 33.748 -41.809 7.995 1.00 54.38 270 ARG A N 1
ATOM 2122 C CA . ARG A 1 283 ? 33.523 -42.744 9.082 1.00 56.42 270 ARG A CA 1
ATOM 2123 C C . ARG A 1 283 ? 32.354 -43.664 8.783 1.00 51.98 270 ARG A C 1
ATOM 2124 O O . ARG A 1 283 ? 32.415 -44.852 9.107 1.00 48.61 270 ARG A O 1
ATOM 2132 N N . ASN A 1 284 ? 31.305 -43.133 8.154 1.00 49.08 271 ASN A N 1
ATOM 2133 C CA . ASN A 1 284 ? 30.243 -43.978 7.617 1.00 44.99 271 ASN A CA 1
ATOM 2134 C C . ASN A 1 284 ? 30.838 -45.000 6.669 1.00 42.93 271 ASN A C 1
ATOM 2135 O O . ASN A 1 284 ? 30.545 -46.214 6.769 1.00 40.67 271 ASN A O 1
ATOM 2140 N N . LYS A 1 285 ? 31.714 -44.521 5.786 1.00 40.83 272 LYS A N 1
ATOM 2141 C CA A LYS A 1 285 ? 32.360 -45.366 4.794 0.50 42.99 272 LYS A CA 1
ATOM 2142 C CA B LYS A 1 285 ? 32.364 -45.389 4.798 0.50 42.73 272 LYS A CA 1
ATOM 2143 C C . LYS A 1 285 ? 33.233 -46.428 5.485 1.00 42.97 272 LYS A C 1
ATOM 2144 O O . LYS A 1 285 ? 33.188 -47.627 5.137 1.00 40.17 272 LYS A O 1
ATOM 2155 N N . TYR A 1 286 ? 34.007 -45.977 6.471 1.00 46.25 273 TYR A N 1
ATOM 2156 C CA . TYR A 1 286 ? 34.934 -46.827 7.197 1.00 48.48 273 TYR A CA 1
ATOM 2157 C C . TYR A 1 286 ? 34.198 -47.908 7.985 1.00 46.93 273 TYR A C 1
ATOM 2158 O O . TYR A 1 286 ? 34.491 -49.088 7.844 1.00 45.54 273 TYR A O 1
ATOM 2167 N N . GLU A 1 287 ? 33.213 -47.504 8.776 1.00 45.11 274 GLU A N 1
ATOM 2168 C CA . GLU A 1 287 ? 32.419 -48.465 9.528 1.00 46.13 274 GLU A CA 1
ATOM 2169 C C . GLU A 1 287 ? 31.750 -49.496 8.629 1.00 45.24 274 GLU A C 1
ATOM 2170 O O . GLU A 1 287 ? 31.809 -50.690 8.911 1.00 41.01 274 GLU A O 1
ATOM 2176 N N . LEU A 1 288 ? 31.171 -49.089 7.511 1.00 43.25 275 LEU A N 1
ATOM 2177 C CA . LEU A 1 288 ? 30.418 -50.081 6.755 1.00 42.53 275 LEU A CA 1
ATOM 2178 C C . LEU A 1 288 ? 31.381 -50.995 6.072 1.00 40.89 275 LEU A C 1
ATOM 2179 O O . LEU A 1 288 ? 31.166 -52.196 6.000 1.00 40.76 275 LEU A O 1
ATOM 2184 N N . HIS A 1 289 ? 32.453 -50.422 5.552 1.00 40.42 276 HIS A N 1
ATOM 2185 C CA . HIS A 1 289 ? 33.508 -51.195 4.970 1.00 40.95 276 HIS A CA 1
ATOM 2186 C C . HIS A 1 289 ? 34.101 -52.158 5.963 1.00 40.59 276 HIS A C 1
ATOM 2187 O O . HIS A 1 289 ? 34.303 -53.338 5.698 1.00 39.28 276 HIS A O 1
ATOM 2194 N N . ASN A 1 290 ? 34.444 -51.662 7.121 1.00 41.05 277 ASN A N 1
ATOM 2195 C CA . ASN A 1 290 ? 34.997 -52.550 8.139 1.00 44.64 277 ASN A CA 1
ATOM 2196 C C . ASN A 1 290 ? 33.995 -53.696 8.501 1.00 41.99 277 ASN A C 1
ATOM 2197 O O . ASN A 1 290 ? 34.364 -54.852 8.692 1.00 38.90 277 ASN A O 1
ATOM 2202 N N . GLU A 1 291 ? 32.700 -53.393 8.496 1.00 40.81 278 GLU A N 1
ATOM 2203 C CA A GLU A 1 291 ? 31.711 -54.372 8.919 0.50 41.70 278 GLU A CA 1
ATOM 2204 C CA B GLU A 1 291 ? 31.698 -54.362 8.909 0.50 41.94 278 GLU A CA 1
ATOM 2205 C C . GLU A 1 291 ? 31.597 -55.483 7.870 1.00 42.27 278 GLU A C 1
ATOM 2206 O O . GLU A 1 291 ? 31.556 -56.694 8.213 1.00 40.22 278 GLU A O 1
ATOM 2217 N N . ILE A 1 292 ? 31.596 -55.080 6.602 1.00 42.49 279 ILE A N 1
ATOM 2218 C CA . ILE A 1 292 ? 31.609 -56.007 5.477 1.00 42.04 279 ILE A CA 1
ATOM 2219 C C . ILE A 1 292 ? 32.827 -56.908 5.544 1.00 41.36 279 ILE A C 1
ATOM 2220 O O . ILE A 1 292 ? 32.711 -58.110 5.376 1.00 43.90 279 ILE A O 1
ATOM 2225 N N . LYS A 1 293 ? 33.996 -56.348 5.783 1.00 40.64 280 LYS A N 1
ATOM 2226 C CA . LYS A 1 293 ? 35.219 -57.160 5.830 1.00 45.59 280 LYS A CA 1
ATOM 2227 C C . LYS A 1 293 ? 35.187 -58.232 6.925 1.00 45.75 280 LYS A C 1
ATOM 2228 O O . LYS A 1 293 ? 35.520 -59.387 6.697 1.00 46.55 280 LYS A O 1
ATOM 2234 N N . PHE A 1 294 ? 34.775 -57.818 8.121 1.00 45.41 281 PHE A N 1
ATOM 2235 C CA . PHE A 1 294 ? 34.644 -58.711 9.278 1.00 43.12 281 PHE A CA 1
ATOM 2236 C C . PHE A 1 294 ? 33.612 -59.788 9.045 1.00 42.42 281 PHE A C 1
ATOM 2237 O O . PHE A 1 294 ? 33.896 -60.975 9.295 1.00 43.40 281 PHE A O 1
ATOM 2245 N N . LEU A 1 295 ? 32.435 -59.411 8.569 1.00 40.23 282 LEU A N 1
ATOM 2246 C CA . LEU A 1 295 ? 31.356 -60.380 8.450 1.00 44.22 282 LEU A CA 1
ATOM 2247 C C . LEU A 1 295 ? 31.553 -61.332 7.290 1.00 49.42 282 LEU A C 1
ATOM 2248 O O . LEU A 1 295 ? 31.092 -62.460 7.340 1.00 48.87 282 LEU A O 1
ATOM 2253 N N . THR A 1 296 ? 32.237 -60.900 6.242 1.00 48.74 283 THR A N 1
ATOM 2254 C CA . THR A 1 296 ? 32.501 -61.833 5.166 1.00 55.22 283 THR A CA 1
ATOM 2255 C C . THR A 1 296 ? 33.613 -62.793 5.537 1.00 58.23 283 THR A C 1
ATOM 2256 O O . THR A 1 296 ? 33.705 -63.859 4.956 1.00 63.20 283 THR A O 1
ATOM 2260 N N . GLN A 1 297 ? 34.437 -62.439 6.522 1.00 62.25 284 GLN A N 1
ATOM 2261 C CA . GLN A 1 297 ? 35.528 -63.318 6.964 1.00 61.30 284 GLN A CA 1
ATOM 2262 C C . GLN A 1 297 ? 35.586 -63.377 8.473 1.00 56.01 284 GLN A C 1
ATOM 2263 O O . GLN A 1 297 ? 36.545 -62.916 9.065 1.00 55.63 284 GLN A O 1
ATOM 2269 N N . PRO A 1 298 ? 34.571 -63.948 9.116 1.00 54.35 285 PRO A N 1
ATOM 2270 C CA . PRO A 1 298 ? 34.538 -63.809 10.574 1.00 53.57 285 PRO A CA 1
ATOM 2271 C C . PRO A 1 298 ? 35.543 -64.711 11.277 1.00 55.17 285 PRO A C 1
ATOM 2272 O O . PRO A 1 298 ? 35.984 -65.670 10.697 1.00 56.31 285 PRO A O 1
ATOM 2276 N N . PRO A 1 299 ? 35.917 -64.386 12.520 1.00 57.45 286 PRO A N 1
ATOM 2277 C CA . PRO A 1 299 ? 36.853 -65.236 13.246 1.00 60.97 286 PRO A CA 1
ATOM 2278 C C . PRO A 1 299 ? 36.171 -66.468 13.759 1.00 61.96 286 PRO A C 1
ATOM 2279 O O . PRO A 1 299 ? 35.023 -66.400 14.182 1.00 61.79 286 PRO A O 1
ATOM 2283 N N . ALA A 1 300 ? 36.884 -67.585 13.718 1.00 68.02 287 ALA A N 1
ATOM 2284 C CA . ALA A 1 300 ? 36.408 -68.811 14.327 1.00 70.62 287 ALA A CA 1
ATOM 2285 C C . ALA A 1 300 ? 36.215 -68.565 15.836 1.00 70.83 287 ALA A C 1
ATOM 2286 O O . ALA A 1 300 ? 36.973 -67.818 16.471 1.00 68.34 287 ALA A O 1
ATOM 2288 N N . GLY A 1 301 ? 35.186 -69.179 16.401 1.00 72.20 288 GLY A N 1
ATOM 2289 C CA . GLY A 1 301 ? 34.897 -69.032 17.826 1.00 72.78 288 GLY A CA 1
ATOM 2290 C C . GLY A 1 301 ? 33.878 -67.935 18.093 1.00 71.98 288 GLY A C 1
ATOM 2291 O O . GLY A 1 301 ? 33.515 -67.692 19.243 1.00 72.62 288 GLY A O 1
ATOM 2292 N N . PHE A 1 302 ? 33.407 -67.287 17.026 1.00 69.10 289 PHE A N 1
ATOM 2293 C CA . PHE A 1 302 ? 32.445 -66.191 17.117 1.00 66.54 289 PHE A CA 1
ATOM 2294 C C . PHE A 1 302 ? 31.304 -66.414 16.134 1.00 60.54 289 PHE A C 1
ATOM 2295 O O . PHE A 1 302 ? 31.535 -66.573 14.950 1.00 62.16 289 PHE A O 1
ATOM 2303 N N . ASP A 1 303 ? 30.078 -66.450 16.626 1.00 59.48 290 ASP A N 1
ATOM 2304 C CA . ASP A 1 303 ? 28.943 -66.557 15.751 1.00 61.22 290 ASP A CA 1
ATOM 2305 C C . ASP A 1 303 ? 28.616 -65.145 15.302 1.00 60.49 290 ASP A C 1
ATOM 2306 O O . ASP A 1 303 ? 28.105 -64.326 16.086 1.00 55.00 290 ASP A O 1
ATOM 2311 N N . ALA A 1 304 ? 28.927 -64.873 14.038 1.00 61.12 291 ALA A N 1
ATOM 2312 C CA . ALA A 1 304 ? 28.604 -63.598 13.407 1.00 59.32 291 ALA A CA 1
ATOM 2313 C C . ALA A 1 304 ? 27.353 -63.780 12.574 1.00 57.56 291 ALA A C 1
ATOM 2314 O O . ALA A 1 304 ? 27.169 -64.825 11.968 1.00 61.57 291 ALA A O 1
ATOM 2316 N N . PRO A 1 305 ? 26.480 -62.760 12.526 1.00 54.10 292 PRO A N 1
ATOM 2317 C CA . PRO A 1 305 ? 25.372 -62.797 11.578 1.00 51.20 292 PRO A CA 1
ATOM 2318 C C . PRO A 1 305 ? 25.873 -62.987 10.168 1.00 50.33 292 PRO A C 1
ATOM 2319 O O . PRO A 1 305 ? 26.911 -62.438 9.838 1.00 48.69 292 PRO A O 1
ATOM 2323 N N . ALA A 1 306 ? 25.105 -63.705 9.355 1.00 47.72 293 ALA A N 1
ATOM 2324 C CA . ALA A 1 306 ? 25.477 -64.100 8.014 1.00 46.53 293 ALA A CA 1
ATOM 2325 C C . ALA A 1 306 ? 25.216 -62.958 7.038 1.00 52.19 293 ALA A C 1
ATOM 2326 O O . ALA A 1 306 ? 24.311 -62.168 7.263 1.00 48.72 293 ALA A O 1
ATOM 2328 N N . VAL A 1 307 ? 25.971 -62.918 5.939 1.00 49.89 294 VAL A N 1
ATOM 2329 C CA . VAL A 1 307 ? 25.909 -61.825 4.999 1.00 50.58 294 VAL A CA 1
ATOM 2330 C C . VAL A 1 307 ? 25.236 -62.289 3.740 1.00 48.01 294 VAL A C 1
ATOM 2331 O O . VAL A 1 307 ? 25.710 -63.216 3.132 1.00 48.48 294 VAL A O 1
ATOM 2335 N N . LEU A 1 308 ? 24.184 -61.602 3.313 1.00 44.04 295 LEU A N 1
ATOM 2336 C CA . LEU A 1 308 ? 23.455 -62.008 2.121 1.00 46.16 295 LEU A CA 1
ATOM 2337 C C . LEU A 1 308 ? 23.852 -61.197 0.888 1.00 45.40 295 LEU A C 1
ATOM 2338 O O . LEU A 1 308 ? 23.717 -61.664 -0.224 1.00 47.98 295 LEU A O 1
ATOM 2343 N N . ALA A 1 309 ? 24.303 -59.964 1.076 1.00 41.82 296 ALA A N 1
ATOM 2344 C CA . ALA A 1 309 ? 24.649 -59.090 -0.062 1.00 39.49 296 ALA A CA 1
ATOM 2345 C C . ALA A 1 309 ? 25.330 -57.860 0.479 1.00 36.81 296 ALA A C 1
ATOM 2346 O O . ALA A 1 309 ? 25.155 -57.502 1.652 1.00 30.92 296 ALA A O 1
ATOM 2348 N N . HIS A 1 310 ? 26.069 -57.191 -0.390 1.00 35.84 297 HIS A N 1
ATOM 2349 C CA . HIS A 1 310 ? 26.799 -56.002 0.034 1.00 39.42 297 HIS A CA 1
ATOM 2350 C C . HIS A 1 310 ? 27.395 -55.356 -1.146 1.00 40.59 297 HIS A C 1
ATOM 2351 O O . HIS A 1 310 ? 27.601 -55.991 -2.164 1.00 38.72 297 HIS A O 1
ATOM 2358 N N . GLY A 1 311 ? 27.687 -54.078 -0.996 1.00 39.00 298 GLY A N 1
ATOM 2359 C CA . GLY A 1 311 ? 28.313 -53.295 -2.048 1.00 41.33 298 GLY A CA 1
ATOM 2360 C C . GLY A 1 311 ? 28.492 -51.866 -1.568 1.00 38.82 298 GLY A C 1
ATOM 2361 O O . GLY A 1 311 ? 27.928 -51.457 -0.558 1.00 38.49 298 GLY A O 1
ATOM 2362 N N . GLU A 1 312 ? 29.296 -51.112 -2.279 1.00 41.54 299 GLU A N 1
ATOM 2363 C CA . GLU A 1 312 ? 29.590 -49.728 -1.912 1.00 42.68 299 GLU A CA 1
ATOM 2364 C C . GLU A 1 312 ? 29.826 -49.013 -3.193 1.00 42.63 299 GLU A C 1
ATOM 2365 O O . GLU A 1 312 ? 30.261 -49.622 -4.179 1.00 39.03 299 GLU A O 1
ATOM 2371 N N . ASN A 1 313 ? 29.532 -47.718 -3.180 1.00 40.86 300 ASN A N 1
ATOM 2372 C CA . ASN A 1 313 ? 29.890 -46.829 -4.272 1.00 40.60 300 ASN A CA 1
ATOM 2373 C C . ASN A 1 313 ? 30.118 -45.406 -3.715 1.00 38.50 300 ASN A C 1
ATOM 2374 O O . ASN A 1 313 ? 30.234 -45.244 -2.507 1.00 39.22 300 ASN A O 1
ATOM 2379 N N . ALA A 1 314 ? 30.193 -44.393 -4.565 1.00 38.21 301 ALA A N 1
ATOM 2380 C CA . ALA A 1 314 ? 30.626 -43.073 -4.108 1.00 38.82 301 ALA A CA 1
ATOM 2381 C C . ALA A 1 314 ? 29.643 -42.478 -3.103 1.00 35.62 301 ALA A C 1
ATOM 2382 O O . ALA A 1 314 ? 30.050 -41.822 -2.172 1.00 37.34 301 ALA A O 1
ATOM 2384 N N . GLN A 1 315 ? 28.375 -42.761 -3.283 1.00 33.29 302 GLN A N 1
ATOM 2385 C CA . GLN A 1 315 ? 27.285 -42.120 -2.520 1.00 37.04 302 GLN A CA 1
ATOM 2386 C C . GLN A 1 315 ? 26.924 -42.821 -1.239 1.00 33.44 302 GLN A C 1
ATOM 2387 O O . GLN A 1 315 ? 26.510 -42.192 -0.271 1.00 33.93 302 GLN A O 1
ATOM 2393 N N . SER A 1 316 ? 27.073 -44.126 -1.249 1.00 33.30 303 SER A N 1
ATOM 2394 C CA . SER A 1 316 ? 26.542 -44.971 -0.191 1.00 34.71 303 SER A CA 1
ATOM 2395 C C . SER A 1 316 ? 27.091 -46.387 -0.257 1.00 35.18 303 SER A C 1
ATOM 2396 O O . SER A 1 316 ? 27.756 -46.803 -1.219 1.00 33.92 303 SER A O 1
ATOM 2399 N N . GLY A 1 317 ? 26.758 -47.131 0.770 1.00 33.33 304 GLY A N 1
ATOM 2400 C CA . GLY A 1 317 ? 27.085 -48.529 0.855 1.00 34.65 304 GLY A CA 1
ATOM 2401 C C . GLY A 1 317 ? 25.979 -49.257 1.574 1.00 33.10 304 GLY A C 1
ATOM 2402 O O . GLY A 1 317 ? 25.221 -48.651 2.348 1.00 33.62 304 GLY A O 1
ATOM 2403 N N . TRP A 1 318 ? 25.890 -50.551 1.317 1.00 31.71 305 TRP A N 1
ATOM 2404 C CA . TRP A 1 318 ? 24.856 -51.353 1.888 1.00 34.05 305 TRP A CA 1
ATOM 2405 C C . TRP A 1 318 ? 25.333 -52.736 2.211 1.00 33.76 305 TRP A C 1
ATOM 2406 O O . TRP A 1 318 ? 26.295 -53.265 1.613 1.00 33.20 305 TRP A O 1
ATOM 2417 N N . LEU A 1 319 ? 24.613 -53.341 3.145 1.00 31.54 306 LEU A N 1
ATOM 2418 C CA . LEU A 1 319 ? 24.932 -54.651 3.662 1.00 35.51 306 LEU A CA 1
ATOM 2419 C C . LEU A 1 319 ? 23.612 -55.294 3.991 1.00 33.10 306 LEU A C 1
ATOM 2420 O O . LEU A 1 319 ? 22.826 -54.720 4.701 1.00 34.53 306 LEU A O 1
ATOM 2425 N N . VAL A 1 320 ? 23.347 -56.447 3.421 1.00 33.72 307 VAL A N 1
ATOM 2426 C CA . VAL A 1 320 ? 22.173 -57.187 3.779 1.00 35.39 307 VAL A CA 1
ATOM 2427 C C . VAL A 1 320 ? 22.595 -58.392 4.606 1.00 37.59 307 VAL A C 1
ATOM 2428 O O . VAL A 1 320 ? 23.398 -59.181 4.173 1.00 35.46 307 VAL A O 1
ATOM 2432 N N . MET A 1 321 ? 22.067 -58.488 5.815 1.00 38.22 308 MET A N 1
ATOM 2433 C CA . MET A 1 321 ? 22.429 -59.561 6.744 1.00 42.76 308 MET A CA 1
ATOM 2434 C C . MET A 1 321 ? 21.228 -60.423 7.102 1.00 42.22 308 MET A C 1
ATOM 2435 O O . MET A 1 321 ? 20.098 -59.968 7.026 1.00 34.57 308 MET A O 1
ATOM 2440 N N . GLU A 1 322 ? 21.482 -61.606 7.635 1.00 41.93 309 GLU A N 1
ATOM 2441 C CA . GLU A 1 322 ? 20.409 -62.384 8.274 1.00 43.92 309 GLU A CA 1
ATOM 2442 C C . GLU A 1 322 ? 19.832 -61.553 9.410 1.00 40.02 309 GLU A C 1
ATOM 2443 O O . GLU A 1 322 ? 20.538 -60.780 10.065 1.00 41.89 309 GLU A O 1
ATOM 2449 N N . LYS A 1 323 ? 18.553 -61.746 9.670 1.00 42.77 310 LYS A N 1
ATOM 2450 C CA . LYS A 1 323 ? 17.842 -61.005 10.688 1.00 43.80 310 LYS A CA 1
ATOM 2451 C C . LYS A 1 323 ? 17.943 -61.785 11.969 1.00 48.40 310 LYS A C 1
ATOM 2452 O O . LYS A 1 323 ? 17.662 -62.943 11.952 1.00 44.38 310 LYS A O 1
ATOM 2458 N N . LEU A 1 324 ? 18.292 -61.129 13.068 1.00 49.09 311 LEU A N 1
ATOM 2459 C CA . LEU A 1 324 ? 18.437 -61.782 14.345 1.00 52.82 311 LEU A CA 1
ATOM 2460 C C . LEU A 1 324 ? 17.226 -61.547 15.220 1.00 51.80 311 LEU A C 1
ATOM 2461 O O . LEU A 1 324 ? 16.601 -60.470 15.209 1.00 53.53 311 LEU A O 1
ATOM 2466 N N . PRO A 1 325 ? 16.870 -62.555 15.993 1.00 51.27 312 PRO A N 1
ATOM 2467 C CA . PRO A 1 325 ? 15.796 -62.307 16.934 1.00 52.87 312 PRO A CA 1
ATOM 2468 C C . PRO A 1 325 ? 16.278 -61.399 18.064 1.00 52.50 312 PRO A C 1
ATOM 2469 O O . PRO A 1 325 ? 17.477 -61.320 18.342 1.00 54.52 312 PRO A O 1
ATOM 2473 N N . GLY A 1 326 ? 15.344 -60.733 18.712 1.00 52.88 313 GLY A N 1
ATOM 2474 C CA . GLY A 1 326 ? 15.609 -60.107 19.989 1.00 55.33 313 GLY A CA 1
ATOM 2475 C C . GLY A 1 326 ? 15.319 -58.642 19.892 1.00 56.78 313 GLY A C 1
ATOM 2476 O O . GLY A 1 326 ? 14.863 -58.167 18.862 1.00 55.35 313 GLY A O 1
ATOM 2477 N N . ARG A 1 327 ? 15.584 -57.925 20.975 1.00 59.25 314 ARG A N 1
ATOM 2478 C CA . ARG A 1 327 ? 15.481 -56.474 20.981 1.00 58.41 314 ARG A CA 1
ATOM 2479 C C . ARG A 1 327 ? 16.819 -55.819 21.322 1.00 56.08 314 ARG A C 1
ATOM 2480 O O . ARG A 1 327 ? 17.665 -56.382 22.079 1.00 52.88 314 ARG A O 1
ATOM 2488 N N . LEU A 1 328 ? 16.992 -54.623 20.778 1.00 50.37 315 LEU A N 1
ATOM 2489 C CA . LEU A 1 328 ? 18.160 -53.810 21.028 1.00 52.95 315 LEU A CA 1
ATOM 2490 C C . LEU A 1 328 ? 18.169 -53.402 22.517 1.00 56.16 315 LEU A C 1
ATOM 2491 O O . LEU A 1 328 ? 17.133 -53.059 23.107 1.00 60.44 315 LEU A O 1
ATOM 2496 N N . LEU A 1 329 ? 19.327 -53.523 23.150 1.00 51.86 316 LEU A N 1
ATOM 2497 C CA . LEU A 1 329 ? 19.388 -53.380 24.595 1.00 53.36 316 LEU A CA 1
ATOM 2498 C C . LEU A 1 329 ? 18.927 -52.002 25.047 1.00 54.75 316 LEU A C 1
ATOM 2499 O O . LEU A 1 329 ? 18.207 -51.893 26.032 1.00 58.23 316 LEU A O 1
ATOM 2504 N N . SER A 1 330 ? 19.335 -50.965 24.316 1.00 51.34 317 SER A N 1
ATOM 2505 C CA . SER A 1 330 ? 19.022 -49.583 24.657 1.00 55.01 317 SER A CA 1
ATOM 2506 C C . SER A 1 330 ? 17.511 -49.289 24.633 1.00 58.25 317 SER A C 1
ATOM 2507 O O . SER A 1 330 ? 17.025 -48.471 25.420 1.00 61.92 317 SER A O 1
ATOM 2510 N N . ASP A 1 331 ? 16.783 -49.941 23.729 1.00 58.08 318 ASP A N 1
ATOM 2511 C CA . ASP A 1 331 ? 15.322 -49.832 23.708 1.00 64.29 318 ASP A CA 1
ATOM 2512 C C . ASP A 1 331 ? 14.747 -50.453 24.983 1.00 67.02 318 ASP A C 1
ATOM 2513 O O . ASP A 1 331 ? 13.883 -49.851 25.632 1.00 66.41 318 ASP A O 1
ATOM 2518 N N . MET A 1 332 ? 15.243 -51.638 25.343 1.00 63.00 319 MET A N 1
ATOM 2519 C CA . MET A 1 332 ? 14.750 -52.336 26.520 1.00 64.80 319 MET A CA 1
ATOM 2520 C C . MET A 1 332 ? 14.994 -51.480 27.760 1.00 69.05 319 MET A C 1
ATOM 2521 O O . MET A 1 332 ? 14.143 -51.390 28.651 1.00 69.24 319 MET A O 1
ATOM 2526 N N . LEU A 1 333 ? 16.166 -50.855 27.816 1.00 68.99 320 LEU A N 1
ATOM 2527 C CA . LEU A 1 333 ? 16.492 -49.968 28.924 1.00 71.03 320 LEU A CA 1
ATOM 2528 C C . LEU A 1 333 ? 15.565 -48.761 28.944 1.00 74.36 320 LEU A C 1
ATOM 2529 O O . LEU A 1 333 ? 15.070 -48.380 30.005 1.00 77.89 320 LEU A O 1
ATOM 2534 N N . ALA A 1 334 ? 15.331 -48.174 27.772 1.00 78.07 321 ALA A N 1
ATOM 2535 C CA . ALA A 1 334 ? 14.494 -46.972 27.659 1.00 80.56 321 ALA A CA 1
ATOM 2536 C C . ALA A 1 334 ? 13.042 -47.290 27.992 1.00 84.41 321 ALA A C 1
ATOM 2537 O O . ALA A 1 334 ? 12.427 -46.602 28.798 1.00 88.30 321 ALA A O 1
ATOM 2539 N N . ALA A 1 335 ? 12.514 -48.350 27.383 1.00 83.96 322 ALA A N 1
ATOM 2540 C CA . ALA A 1 335 ? 11.175 -48.847 27.690 1.00 81.67 322 ALA A CA 1
ATOM 2541 C C . ALA A 1 335 ? 11.166 -49.724 28.942 1.00 82.31 322 ALA A C 1
ATOM 2542 O O . ALA A 1 335 ? 10.392 -50.672 29.021 1.00 82.59 322 ALA A O 1
ATOM 2544 N N . GLY A 1 336 ? 12.039 -49.428 29.905 1.00 84.15 323 GLY A N 1
ATOM 2545 C CA . GLY A 1 336 ? 12.028 -50.081 31.225 1.00 84.06 323 GLY A CA 1
ATOM 2546 C C . GLY A 1 336 ? 11.690 -51.567 31.306 1.00 85.44 323 GLY A C 1
ATOM 2547 O O . GLY A 1 336 ? 11.217 -52.029 32.341 1.00 82.79 323 GLY A O 1
ATOM 2548 N N . GLU A 1 337 ? 11.964 -52.313 30.234 1.00 88.06 324 GLU A N 1
ATOM 2549 C CA . GLU A 1 337 ? 11.694 -53.758 30.151 1.00 90.33 324 GLU A CA 1
ATOM 2550 C C . GLU A 1 337 ? 12.559 -54.555 31.137 1.00 89.21 324 GLU A C 1
ATOM 2551 O O . GLU A 1 337 ? 13.627 -54.093 31.564 1.00 84.67 324 GLU A O 1
ATOM 2557 N N . GLU A 1 338 ? 12.102 -55.752 31.501 1.00 88.07 325 GLU A N 1
ATOM 2558 C CA . GLU A 1 338 ? 12.815 -56.547 32.494 1.00 87.58 325 GLU A CA 1
ATOM 2559 C C . GLU A 1 338 ? 14.021 -57.176 31.854 1.00 82.13 325 GLU A C 1
ATOM 2560 O O . GLU A 1 338 ? 13.924 -57.793 30.793 1.00 81.19 325 GLU A O 1
ATOM 2566 N N . ILE A 1 339 ? 15.168 -57.002 32.501 1.00 79.25 326 ILE A N 1
ATOM 2567 C CA . ILE A 1 339 ? 16.412 -57.540 31.982 1.00 71.19 326 ILE A CA 1
ATOM 2568 C C . ILE A 1 339 ? 17.201 -58.314 33.032 1.00 66.85 326 ILE A C 1
ATOM 2569 O O . ILE A 1 339 ? 17.182 -58.012 34.209 1.00 63.47 326 ILE A O 1
ATOM 2574 N N . ASP A 1 340 ? 17.902 -59.328 32.567 1.00 63.33 327 ASP A N 1
ATOM 2575 C CA . ASP A 1 340 ? 18.778 -60.086 33.402 1.00 61.15 327 ASP A CA 1
ATOM 2576 C C . ASP A 1 340 ? 20.214 -59.652 33.105 1.00 58.00 327 ASP A C 1
ATOM 2577 O O . ASP A 1 340 ? 20.821 -60.076 32.126 1.00 57.40 327 ASP A O 1
ATOM 2582 N N . ARG A 1 341 ? 20.745 -58.786 33.954 1.00 54.07 328 ARG A N 1
ATOM 2583 C CA . ARG A 1 341 ? 22.048 -58.193 33.728 1.00 52.68 328 ARG A CA 1
ATOM 2584 C C . ARG A 1 341 ? 23.181 -59.240 33.802 1.00 50.53 328 ARG A C 1
ATOM 2585 O O . ARG A 1 341 ? 24.176 -59.155 33.098 1.00 46.00 328 ARG A O 1
ATOM 2593 N N . GLU A 1 342 ? 22.978 -60.272 34.599 1.00 47.51 329 GLU A N 1
ATOM 2594 C CA . GLU A 1 342 ? 23.935 -61.342 34.690 1.00 48.26 329 GLU A CA 1
ATOM 2595 C C . GLU A 1 342 ? 24.106 -62.069 33.357 1.00 46.56 329 GLU A C 1
ATOM 2596 O O . GLU A 1 342 ? 25.216 -62.418 32.947 1.00 46.51 329 GLU A O 1
ATOM 2602 N N . LYS A 1 343 ? 22.993 -62.347 32.706 1.00 47.47 330 LYS A N 1
ATOM 2603 C CA . LYS A 1 343 ? 23.003 -63.176 31.508 1.00 48.20 330 LYS A CA 1
ATOM 2604 C C . LYS A 1 343 ? 23.455 -62.346 30.345 1.00 44.83 330 LYS A C 1
ATOM 2605 O O . LYS A 1 343 ? 24.230 -62.816 29.521 1.00 46.26 330 LYS A O 1
ATOM 2611 N N . ILE A 1 344 ? 23.003 -61.103 30.311 1.00 42.37 331 ILE A N 1
ATOM 2612 C CA . ILE A 1 344 ? 23.467 -60.147 29.329 1.00 43.22 331 ILE A CA 1
ATOM 2613 C C . ILE A 1 344 ? 24.978 -59.937 29.409 1.00 42.13 331 ILE A C 1
ATOM 2614 O O . ILE A 1 344 ? 25.681 -60.012 28.390 1.00 41.98 331 ILE A O 1
ATOM 2619 N N . LEU A 1 345 ? 25.495 -59.681 30.601 1.00 41.80 332 LEU A N 1
ATOM 2620 C CA . LEU A 1 345 ? 26.940 -59.424 30.753 1.00 40.53 332 LEU A CA 1
ATOM 2621 C C . LEU A 1 345 ? 27.766 -60.676 30.538 1.00 37.52 332 LEU A C 1
ATOM 2622 O O . LEU A 1 345 ? 28.787 -60.659 29.879 1.00 37.46 332 LEU A O 1
ATOM 2627 N N . GLY A 1 346 ? 27.296 -61.783 31.062 1.00 38.44 333 GLY A N 1
ATOM 2628 C CA . GLY A 1 346 ? 27.979 -63.041 30.859 1.00 38.73 333 GLY A CA 1
ATOM 2629 C C . GLY A 1 346 ? 28.132 -63.379 29.396 1.00 37.68 333 GLY A C 1
ATOM 2630 O O . GLY A 1 346 ? 29.245 -63.615 28.919 1.00 37.49 333 GLY A O 1
ATOM 2631 N N . SER A 1 347 ? 27.016 -63.382 28.669 1.00 39.39 334 SER A N 1
ATOM 2632 C CA . SER A 1 347 ? 27.033 -63.749 27.249 1.00 41.47 334 SER A CA 1
ATOM 2633 C C . SER A 1 347 ? 27.900 -62.772 26.439 1.00 39.32 334 SER A C 1
ATOM 2634 O O . SER A 1 347 ? 28.705 -63.181 25.616 1.00 37.58 334 SER A O 1
ATOM 2637 N N . LEU A 1 348 ? 27.786 -61.486 26.725 1.00 40.07 335 LEU A N 1
ATOM 2638 C CA . LEU A 1 348 ? 28.564 -60.493 25.979 1.00 39.43 335 LEU A CA 1
ATOM 2639 C C . LEU A 1 348 ? 30.050 -60.667 26.276 1.00 39.98 335 LEU A C 1
ATOM 2640 O O . LEU A 1 348 ? 30.879 -60.687 25.362 1.00 38.78 335 LEU A O 1
ATOM 2645 N N . LEU A 1 349 ? 30.392 -60.843 27.555 1.00 38.38 336 LEU A N 1
ATOM 2646 C CA . LEU A 1 349 ? 31.775 -61.018 27.930 1.00 39.63 336 LEU A CA 1
ATOM 2647 C C . LEU A 1 349 ? 32.362 -62.255 27.327 1.00 38.05 336 LEU A C 1
ATOM 2648 O O . LEU A 1 349 ? 33.517 -62.245 26.892 1.00 34.82 336 LEU A O 1
ATOM 2653 N N . ARG A 1 350 ? 31.580 -63.331 27.298 1.00 37.75 337 ARG A N 1
ATOM 2654 C CA . ARG A 1 350 ? 32.051 -64.532 26.638 1.00 40.45 337 ARG A CA 1
ATOM 2655 C C . ARG A 1 350 ? 32.380 -64.265 25.165 1.00 39.26 337 ARG A C 1
ATOM 2656 O O . ARG A 1 350 ? 33.409 -64.707 24.679 1.00 38.73 337 ARG A O 1
ATOM 2664 N N . SER A 1 351 ? 31.552 -63.519 24.452 1.00 38.71 338 SER A N 1
ATOM 2665 C CA . SER A 1 351 ? 31.856 -63.328 23.048 1.00 41.35 338 SER A CA 1
ATOM 2666 C C . SER A 1 351 ? 33.056 -62.367 22.890 1.00 41.30 338 SER A C 1
ATOM 2667 O O . SER A 1 351 ? 33.888 -62.550 21.989 1.00 38.04 338 SER A O 1
ATOM 2670 N N . LEU A 1 352 ? 33.180 -61.382 23.790 1.00 38.85 339 LEU A N 1
ATOM 2671 C CA . LEU A 1 352 ? 34.307 -60.451 23.723 1.00 38.86 339 LEU A CA 1
ATOM 2672 C C . LEU A 1 352 ? 35.629 -61.162 24.016 1.00 38.05 339 LEU A C 1
ATOM 2673 O O . LEU A 1 352 ? 36.659 -60.920 23.352 1.00 37.27 339 LEU A O 1
ATOM 2678 N N . ALA A 1 353 ? 35.610 -62.068 24.981 1.00 38.40 340 ALA A N 1
ATOM 2679 C CA . ALA A 1 353 ? 36.821 -62.853 25.270 1.00 38.57 340 ALA A CA 1
ATOM 2680 C C . ALA A 1 353 ? 37.222 -63.741 24.081 1.00 39.77 340 ALA A C 1
ATOM 2681 O O . ALA A 1 353 ? 38.396 -63.902 23.798 1.00 37.63 340 ALA A O 1
ATOM 2683 N N . ALA A 1 354 ? 36.247 -64.290 23.354 1.00 42.38 341 ALA A N 1
ATOM 2684 C CA . ALA A 1 354 ? 36.551 -65.149 22.194 1.00 42.85 341 ALA A CA 1
ATOM 2685 C C . ALA A 1 354 ? 37.099 -64.353 21.016 1.00 40.81 341 ALA A C 1
ATOM 2686 O O . ALA A 1 354 ? 38.050 -64.764 20.361 1.00 40.68 341 ALA A O 1
ATOM 2688 N N . LEU A 1 355 ? 36.510 -63.197 20.757 1.00 40.77 342 LEU A N 1
ATOM 2689 C CA . LEU A 1 355 ? 37.119 -62.238 19.835 1.00 40.01 342 LEU A CA 1
ATOM 2690 C C . LEU A 1 355 ? 38.555 -61.916 20.172 1.00 37.97 342 LEU A C 1
ATOM 2691 O O . LEU A 1 355 ? 39.426 -61.958 19.302 1.00 41.51 342 LEU A O 1
ATOM 2696 N N . GLU A 1 356 ? 38.806 -61.557 21.416 1.00 35.53 343 GLU A N 1
ATOM 2697 C CA . GLU A 1 356 ? 40.167 -61.176 21.835 1.00 37.82 343 GLU A CA 1
ATOM 2698 C C . GLU A 1 356 ? 41.161 -62.304 21.606 1.00 40.02 343 GLU A C 1
ATOM 2699 O O . GLU A 1 356 ? 42.278 -62.064 21.165 1.00 40.71 343 GLU A O 1
ATOM 2705 N N . LYS A 1 357 ? 40.741 -63.535 21.859 1.00 41.31 344 LYS A N 1
ATOM 2706 C CA . LYS A 1 357 ? 41.609 -64.700 21.629 1.00 44.40 344 LYS A CA 1
ATOM 2707 C C . LYS A 1 357 ? 41.996 -64.838 20.172 1.00 46.13 344 LYS A C 1
ATOM 2708 O O . LYS A 1 357 ? 43.040 -65.375 19.878 1.00 46.19 344 LYS A O 1
ATOM 2714 N N . GLN A 1 358 ? 41.139 -64.362 19.266 1.00 47.73 345 GLN A N 1
ATOM 2715 C CA . GLN A 1 358 ? 41.438 -64.358 17.829 1.00 49.87 345 GLN A CA 1
ATOM 2716 C C . GLN A 1 358 ? 42.055 -63.039 17.353 1.00 48.26 345 GLN A C 1
ATOM 2717 O O . GLN A 1 358 ? 42.223 -62.837 16.163 1.00 51.30 345 GLN A O 1
ATOM 2723 N N . GLY A 1 359 ? 42.361 -62.140 18.277 1.00 46.80 346 GLY A N 1
ATOM 2724 C CA . GLY A 1 359 ? 42.991 -60.855 17.954 1.00 44.95 346 GLY A CA 1
ATOM 2725 C C . GLY A 1 359 ? 42.019 -59.809 17.446 1.00 43.24 346 GLY A C 1
ATOM 2726 O O . GLY A 1 359 ? 42.383 -58.971 16.625 1.00 43.57 346 GLY A O 1
ATOM 2727 N N . PHE A 1 360 ? 40.785 -59.858 17.932 1.00 41.27 347 PHE A N 1
ATOM 2728 C CA . PHE A 1 360 ? 39.766 -58.882 17.585 1.00 42.28 347 PHE A CA 1
ATOM 2729 C C . PHE A 1 360 ? 39.179 -58.227 18.852 1.00 40.74 347 PHE A C 1
ATOM 2730 O O . PHE A 1 360 ? 38.968 -58.886 19.862 1.00 36.59 347 PHE A O 1
ATOM 2738 N N . TRP A 1 361 ? 38.907 -56.927 18.763 1.00 43.24 348 TRP A N 1
ATOM 2739 C CA . TRP A 1 361 ? 38.246 -56.168 19.810 1.00 41.10 348 TRP A CA 1
ATOM 2740 C C . TRP A 1 361 ? 37.211 -55.275 19.192 1.00 41.95 348 TRP A C 1
ATOM 2741 O O . TRP A 1 361 ? 37.255 -54.966 17.993 1.00 41.31 348 TRP A O 1
ATOM 2752 N N . HIS A 1 362 ? 36.280 -54.841 20.027 1.00 40.55 349 HIS A N 1
ATOM 2753 C CA . HIS A 1 362 ? 35.227 -53.951 19.615 1.00 43.62 349 HIS A CA 1
ATOM 2754 C C . HIS A 1 362 ? 35.360 -52.667 20.355 1.00 44.24 349 HIS A C 1
ATOM 2755 O O . HIS A 1 362 ? 35.336 -52.648 21.563 1.00 42.39 349 HIS A O 1
ATOM 2762 N N . ASP A 1 363 ? 35.456 -51.573 19.618 1.00 47.34 350 ASP A N 1
ATOM 2763 C CA . ASP A 1 363 ? 35.830 -50.264 20.148 1.00 52.83 350 ASP A CA 1
ATOM 2764 C C . ASP A 1 363 ? 34.663 -49.475 20.762 1.00 56.53 350 ASP A C 1
ATOM 2765 O O . ASP A 1 363 ? 34.862 -48.370 21.264 1.00 60.32 350 ASP A O 1
ATOM 2770 N N . ASP A 1 364 ? 33.450 -50.020 20.721 1.00 51.48 351 ASP A N 1
ATOM 2771 C CA . ASP A 1 364 ? 32.265 -49.224 21.003 1.00 50.56 351 ASP A CA 1
ATOM 2772 C C . ASP A 1 364 ? 31.112 -50.076 21.547 1.00 46.23 351 ASP A C 1
ATOM 2773 O O . ASP A 1 364 ? 30.012 -50.120 20.978 1.00 48.75 351 ASP A O 1
ATOM 2778 N N . VAL A 1 365 ? 31.363 -50.746 22.649 1.00 45.59 352 VAL A N 1
ATOM 2779 C CA . VAL A 1 365 ? 30.361 -51.567 23.287 1.00 45.03 352 VAL A CA 1
ATOM 2780 C C . VAL A 1 365 ? 29.406 -50.700 24.092 1.00 46.92 352 VAL A C 1
ATOM 2781 O O . VAL A 1 365 ? 29.721 -50.220 25.179 1.00 47.10 352 VAL A O 1
ATOM 2785 N N . ARG A 1 366 ? 28.222 -50.531 23.533 1.00 45.67 353 ARG A N 1
ATOM 2786 C CA . ARG A 1 366 ? 27.202 -49.653 24.084 1.00 50.99 353 ARG A CA 1
ATOM 2787 C C . ARG A 1 366 ? 25.849 -50.326 23.890 1.00 49.90 353 ARG A C 1
ATOM 2788 O O . ARG A 1 366 ? 25.711 -51.229 23.063 1.00 48.39 353 ARG A O 1
ATOM 2796 N N . PRO A 1 367 ? 24.845 -49.886 24.647 1.00 49.90 354 PRO A N 1
ATOM 2797 C CA . PRO A 1 367 ? 23.534 -50.529 24.607 1.00 51.41 354 PRO A CA 1
ATOM 2798 C C . PRO A 1 367 ? 22.891 -50.568 23.242 1.00 49.99 354 PRO A C 1
ATOM 2799 O O . PRO A 1 367 ? 22.181 -51.526 22.945 1.00 48.30 354 PRO A O 1
ATOM 2803 N N . TRP A 1 368 ? 23.155 -49.563 22.412 1.00 50.76 355 TRP A N 1
ATOM 2804 C CA . TRP A 1 368 ? 22.575 -49.522 21.069 1.00 52.50 355 TRP A CA 1
ATOM 2805 C C . TRP A 1 368 ? 23.287 -50.378 20.063 1.00 49.78 355 TRP A C 1
ATOM 2806 O O . TRP A 1 368 ? 22.905 -50.384 18.908 1.00 47.52 355 TRP A O 1
ATOM 2817 N N . ASN A 1 369 ? 24.320 -51.096 20.483 1.00 46.48 356 ASN A N 1
ATOM 2818 C CA . ASN A 1 369 ? 25.039 -52.020 19.615 1.00 46.67 356 ASN A CA 1
ATOM 2819 C C . ASN A 1 369 ? 24.854 -53.458 20.062 1.00 44.28 356 ASN A C 1
ATOM 2820 O O . ASN A 1 369 ? 25.502 -54.361 19.534 1.00 42.32 356 ASN A O 1
ATOM 2825 N N . VAL A 1 370 ? 23.978 -53.658 21.032 1.00 41.86 357 VAL A N 1
ATOM 2826 C CA . VAL A 1 370 ? 23.783 -54.957 21.640 1.00 43.69 357 VAL A CA 1
ATOM 2827 C C . VAL A 1 370 ? 22.326 -55.363 21.502 1.00 45.13 357 VAL A C 1
ATOM 2828 O O . VAL A 1 370 ? 21.413 -54.564 21.745 1.00 45.03 357 VAL A O 1
ATOM 2832 N N . MET A 1 371 ? 22.133 -56.613 21.106 1.00 46.66 358 MET A N 1
ATOM 2833 C CA . MET A 1 371 ? 20.814 -57.199 20.980 1.00 49.30 358 MET A CA 1
ATOM 2834 C C . MET A 1 371 ? 20.676 -58.368 21.936 1.00 47.27 358 MET A C 1
ATOM 2835 O O . MET A 1 371 ? 21.594 -59.221 22.100 1.00 45.88 358 MET A O 1
ATOM 2840 N N . VAL A 1 372 ? 19.516 -58.382 22.569 1.00 46.54 359 VAL A N 1
ATOM 2841 C CA . VAL A 1 372 ? 19.194 -59.328 23.623 1.00 47.60 359 VAL A CA 1
ATOM 2842 C C . VAL A 1 372 ? 18.026 -60.163 23.149 1.00 48.62 359 VAL A C 1
ATOM 2843 O O . VAL A 1 372 ? 16.988 -59.601 22.824 1.00 51.12 359 VAL A O 1
ATOM 2847 N N . ASP A 1 373 ? 18.209 -61.483 23.098 1.00 50.30 360 ASP A N 1
ATOM 2848 C CA . ASP A 1 373 ? 17.149 -62.408 22.692 1.00 52.43 360 ASP A CA 1
ATOM 2849 C C . ASP A 1 373 ? 16.234 -62.797 23.876 1.00 54.74 360 ASP A C 1
ATOM 2850 O O . ASP A 1 373 ? 16.439 -62.352 25.020 1.00 52.18 360 ASP A O 1
ATOM 2855 N N . ALA A 1 374 ? 15.236 -63.624 23.573 1.00 54.44 361 ALA A N 1
ATOM 2856 C CA . ALA A 1 374 ? 14.181 -63.975 24.510 1.00 59.65 361 ALA A CA 1
ATOM 2857 C C . ALA A 1 374 ? 14.718 -64.693 25.744 1.00 62.30 361 ALA A C 1
ATOM 2858 O O . ALA A 1 374 ? 14.130 -64.617 26.817 1.00 62.85 361 ALA A O 1
ATOM 2860 N N . ARG A 1 375 ? 15.843 -65.379 25.596 1.00 64.08 362 ARG A N 1
ATOM 2861 C CA . ARG A 1 375 ? 16.452 -66.064 26.730 1.00 66.56 362 ARG A CA 1
ATOM 2862 C C . ARG A 1 375 ? 17.476 -65.179 27.434 1.00 59.84 362 ARG A C 1
ATOM 2863 O O . ARG A 1 375 ? 18.293 -65.653 28.189 1.00 59.85 362 ARG A O 1
ATOM 2871 N N . GLN A 1 376 ? 17.416 -63.879 27.179 1.00 58.33 363 GLN A N 1
ATOM 2872 C CA . GLN A 1 376 ? 18.314 -62.916 27.806 1.00 56.34 363 GLN A CA 1
ATOM 2873 C C . GLN A 1 376 ? 19.823 -63.019 27.456 1.00 53.58 363 GLN A C 1
ATOM 2874 O O . GLN A 1 376 ? 20.664 -62.422 28.140 1.00 53.19 363 GLN A O 1
ATOM 2880 N N . HIS A 1 377 ? 20.149 -63.763 26.397 1.00 52.47 364 HIS A N 1
ATOM 2881 C CA A HIS A 1 377 ? 21.513 -63.800 25.878 0.70 55.20 364 HIS A CA 1
ATOM 2882 C CA B HIS A 1 377 ? 21.503 -63.825 25.841 0.30 51.83 364 HIS A CA 1
ATOM 2883 C C . HIS A 1 377 ? 21.729 -62.627 24.949 1.00 52.16 364 HIS A C 1
ATOM 2884 O O . HIS A 1 377 ? 20.846 -62.254 24.164 1.00 49.40 364 HIS A O 1
ATOM 2897 N N . ALA A 1 378 ? 22.912 -62.027 25.039 1.00 47.79 365 ALA A N 1
ATOM 2898 C CA . ALA A 1 378 ? 23.223 -60.827 24.293 1.00 44.98 365 ALA A CA 1
ATOM 2899 C C . ALA A 1 378 ? 24.318 -61.049 23.256 1.00 43.46 365 ALA A C 1
ATOM 2900 O O . ALA A 1 378 ? 25.184 -61.907 23.430 1.00 43.38 365 ALA A O 1
ATOM 2902 N N . ARG A 1 379 ? 24.270 -60.264 22.174 1.00 43.79 366 ARG A N 1
ATOM 2903 C CA . ARG A 1 379 ? 25.315 -60.257 21.165 1.00 42.62 366 ARG A CA 1
ATOM 2904 C C . ARG A 1 379 ? 25.443 -58.887 20.531 1.00 41.08 366 ARG A C 1
ATOM 2905 O O . ARG A 1 379 ? 24.527 -58.086 20.535 1.00 44.75 366 ARG A O 1
ATOM 2913 N N . LEU A 1 380 ? 26.614 -58.632 19.983 1.00 42.66 367 LEU A N 1
ATOM 2914 C CA . LEU A 1 380 ? 26.890 -57.407 19.280 1.00 44.93 367 LEU A CA 1
ATOM 2915 C C . LEU A 1 380 ? 26.228 -57.480 17.938 1.00 43.62 367 LEU A C 1
ATOM 2916 O O . LEU A 1 380 ? 26.171 -58.533 17.348 1.00 45.52 367 LEU A O 1
ATOM 2921 N N . ILE A 1 381 ? 25.756 -56.360 17.445 1.00 44.72 368 ILE A N 1
ATOM 2922 C CA . ILE A 1 381 ? 25.146 -56.324 16.130 1.00 49.17 368 ILE A CA 1
ATOM 2923 C C . ILE A 1 381 ? 25.701 -55.259 15.195 1.00 51.37 368 ILE A C 1
ATOM 2924 O O . ILE A 1 381 ? 25.218 -55.130 14.029 1.00 53.55 368 ILE A O 1
ATOM 2929 N N . ASP A 1 382 ? 26.665 -54.483 15.672 1.00 46.86 369 ASP A N 1
ATOM 2930 C CA . ASP A 1 382 ? 27.324 -53.535 14.783 1.00 52.06 369 ASP A CA 1
ATOM 2931 C C . ASP A 1 382 ? 28.810 -53.757 14.833 1.00 49.48 369 ASP A C 1
ATOM 2932 O O . ASP A 1 382 ? 29.419 -53.629 15.889 1.00 47.54 369 ASP A O 1
ATOM 2937 N N . PHE A 1 383 ? 29.389 -54.120 13.706 1.00 47.24 370 PHE A N 1
ATOM 2938 C CA . PHE A 1 383 ? 30.810 -54.405 13.663 1.00 52.41 370 PHE A CA 1
ATOM 2939 C C . PHE A 1 383 ? 31.643 -53.335 13.004 1.00 54.85 370 PHE A C 1
ATOM 2940 O O . PHE A 1 383 ? 32.789 -53.568 12.707 1.00 55.78 370 PHE A O 1
ATOM 2948 N N . GLY A 1 384 ? 31.072 -52.145 12.833 1.00 59.24 371 GLY A N 1
ATOM 2949 C CA . GLY A 1 384 ? 31.813 -51.008 12.335 1.00 59.78 371 GLY A CA 1
ATOM 2950 C C . GLY A 1 384 ? 33.025 -50.670 13.189 1.00 61.86 371 GLY A C 1
ATOM 2951 O O . GLY A 1 384 ? 34.038 -50.216 12.669 1.00 60.97 371 GLY A O 1
ATOM 2952 N N . SER A 1 385 ? 32.917 -50.891 14.494 1.00 62.02 372 SER A N 1
ATOM 2953 C CA . SER A 1 385 ? 33.956 -50.495 15.441 1.00 63.62 372 SER A CA 1
ATOM 2954 C C . SER A 1 385 ? 34.944 -51.621 15.806 1.00 62.27 372 SER A C 1
ATOM 2955 O O . SER A 1 385 ? 35.759 -51.461 16.727 1.00 57.14 372 SER A O 1
ATOM 2958 N N . ILE A 1 386 ? 34.876 -52.748 15.096 1.00 57.67 373 ILE A N 1
ATOM 2959 C CA . ILE A 1 386 ? 35.837 -53.824 15.296 1.00 56.20 373 ILE A CA 1
ATOM 2960 C C . ILE A 1 386 ? 37.237 -53.416 14.865 1.00 56.45 373 ILE A C 1
ATOM 2961 O O . ILE A 1 386 ? 37.402 -52.803 13.842 1.00 52.61 373 ILE A O 1
ATOM 2966 N N . VAL A 1 387 ? 38.237 -53.775 15.653 1.00 56.67 374 VAL A N 1
ATOM 2967 C CA . VAL A 1 387 ? 39.624 -53.489 15.306 1.00 60.50 374 VAL A CA 1
ATOM 2968 C C . VAL A 1 387 ? 40.478 -54.722 15.565 1.00 60.52 374 VAL A C 1
ATOM 2969 O O . VAL A 1 387 ? 40.081 -55.601 16.348 1.00 52.55 374 VAL A O 1
ATOM 2973 N N . THR A 1 388 ? 41.663 -54.729 14.948 1.00 61.48 375 THR A N 1
ATOM 2974 C CA . THR A 1 388 ? 42.565 -55.875 14.903 1.00 66.96 375 THR A CA 1
ATOM 2975 C C . THR A 1 388 ? 43.939 -55.664 15.565 1.00 73.01 375 THR A C 1
ATOM 2976 O O . THR A 1 388 ? 44.635 -56.632 15.880 1.00 75.49 375 THR A O 1
ATOM 2980 N N . THR A 1 389 ? 44.348 -54.424 15.795 1.00 80.31 376 THR A N 1
ATOM 2981 C CA . THR A 1 389 ? 45.641 -54.185 16.454 1.00 84.91 376 THR A CA 1
ATOM 2982 C C . THR A 1 389 ? 45.537 -53.044 17.447 1.00 84.83 376 THR A C 1
ATOM 2983 O O . THR A 1 389 ? 44.573 -52.299 17.426 1.00 79.66 376 THR A O 1
ATOM 2987 N N . PRO A 1 390 ? 46.521 -52.922 18.348 1.00 96.79 377 PRO A N 1
ATOM 2988 C CA . PRO A 1 390 ? 46.557 -51.745 19.227 1.00 98.31 377 PRO A CA 1
ATOM 2989 C C . PRO A 1 390 ? 46.678 -50.430 18.452 1.00 94.36 377 PRO A C 1
ATOM 2990 O O . PRO A 1 390 ? 46.210 -49.395 18.925 1.00 89.79 377 PRO A O 1
ATOM 2994 N N . SER A 1 394 ? 49.472 -48.739 25.551 1.00 76.24 381 SER A N 1
ATOM 2995 C CA . SER A 1 394 ? 49.182 -50.026 26.172 1.00 80.88 381 SER A CA 1
ATOM 2996 C C . SER A 1 394 ? 47.689 -50.309 26.042 1.00 82.43 381 SER A C 1
ATOM 2997 O O . SER A 1 394 ? 46.869 -49.390 26.066 1.00 89.59 381 SER A O 1
ATOM 3000 N N . TRP A 1 395 ? 47.352 -51.591 25.922 1.00 78.63 382 TRP A N 1
ATOM 3001 C CA . TRP A 1 395 ? 46.153 -51.996 25.222 1.00 76.24 382 TRP A CA 1
ATOM 3002 C C . TRP A 1 395 ? 45.827 -53.432 25.481 1.00 70.17 382 TRP A C 1
ATOM 3003 O O . TRP A 1 395 ? 46.732 -54.255 25.506 1.00 69.18 382 TRP A O 1
ATOM 3014 N N . PRO A 1 396 ? 44.535 -53.787 25.629 1.00 65.84 383 PRO A N 1
ATOM 3015 C CA . PRO A 1 396 ? 43.268 -53.098 25.386 1.00 65.02 383 PRO A CA 1
ATOM 3016 C C . PRO A 1 396 ? 42.692 -52.396 26.607 1.00 61.03 383 PRO A C 1
ATOM 3017 O O . PRO A 1 396 ? 41.476 -52.441 26.849 1.00 56.62 383 PRO A O 1
ATOM 3021 N N . THR A 1 397 ? 43.545 -51.709 27.338 1.00 56.04 384 THR A N 1
ATOM 3022 C CA . THR A 1 397 ? 43.182 -51.201 28.648 1.00 56.27 384 THR A CA 1
ATOM 3023 C C . THR A 1 397 ? 42.049 -50.169 28.597 1.00 50.75 384 THR A C 1
ATOM 3024 O O . THR A 1 397 ? 41.123 -50.250 29.395 1.00 51.15 384 THR A O 1
ATOM 3028 N N . ASN A 1 398 ? 42.105 -49.228 27.664 1.00 53.17 385 ASN A N 1
ATOM 3029 C CA . ASN A 1 398 ? 41.007 -48.247 27.450 1.00 55.87 385 ASN A CA 1
ATOM 3030 C C . ASN A 1 398 ? 39.636 -48.895 27.233 1.00 57.23 385 ASN A C 1
ATOM 3031 O O . ASN A 1 398 ? 38.648 -48.475 27.819 1.00 61.53 385 ASN A O 1
ATOM 3036 N N . LEU A 1 399 ? 39.582 -49.916 26.383 1.00 55.52 386 LEU A N 1
ATOM 3037 C CA . LEU A 1 399 ? 38.326 -50.653 26.130 1.00 52.59 386 LEU A CA 1
ATOM 3038 C C . LEU A 1 399 ? 37.792 -51.333 27.387 1.00 48.96 386 LEU A C 1
ATOM 3039 O O . LEU A 1 399 ? 36.575 -51.411 27.602 1.00 48.25 386 LEU A O 1
ATOM 3044 N N . VAL A 1 400 ? 38.685 -51.815 28.245 1.00 46.45 387 VAL A N 1
ATOM 3045 C CA . VAL A 1 400 ? 38.230 -52.469 29.466 1.00 49.13 387 VAL A CA 1
ATOM 3046 C C . VAL A 1 400 ? 37.590 -51.399 30.333 1.00 52.52 387 VAL A C 1
ATOM 3047 O O . VAL A 1 400 ? 36.589 -51.666 31.008 1.00 49.37 387 VAL A O 1
ATOM 3051 N N . GLN A 1 401 ? 38.135 -50.181 30.256 1.00 57.95 388 GLN A N 1
ATOM 3052 C CA . GLN A 1 401 ? 37.658 -49.058 31.073 1.00 63.52 388 GLN A CA 1
ATOM 3053 C C . GLN A 1 401 ? 36.242 -48.666 30.667 1.00 58.66 388 GLN A C 1
ATOM 3054 O O . GLN A 1 401 ? 35.349 -48.583 31.517 1.00 56.55 388 GLN A O 1
ATOM 3060 N N . SER A 1 402 ? 36.035 -48.432 29.377 1.00 51.83 389 SER A N 1
ATOM 3061 C CA . SER A 1 402 ? 34.678 -48.156 28.884 1.00 55.12 389 SER A CA 1
ATOM 3062 C C . SER A 1 402 ? 33.717 -49.288 29.239 1.00 52.25 389 SER A C 1
ATOM 3063 O O . SER A 1 402 ? 32.555 -49.052 29.569 1.00 50.22 389 SER A O 1
ATOM 3066 N N . PHE A 1 403 ? 34.193 -50.524 29.195 1.00 49.50 390 PHE A N 1
ATOM 3067 C CA . PHE A 1 403 ? 33.286 -51.597 29.475 1.00 48.57 390 PHE A CA 1
ATOM 3068 C C . PHE A 1 403 ? 32.736 -51.453 30.902 1.00 54.69 390 PHE A C 1
ATOM 3069 O O . PHE A 1 403 ? 31.648 -51.953 31.217 1.00 52.44 390 PHE A O 1
ATOM 3077 N N . PHE A 1 404 ? 33.475 -50.754 31.767 1.00 54.00 391 PHE A N 1
ATOM 3078 C CA . PHE A 1 404 ? 32.990 -50.520 33.120 1.00 56.11 391 PHE A CA 1
ATOM 3079 C C . PHE A 1 404 ? 31.862 -49.517 33.120 1.00 50.89 391 PHE A C 1
ATOM 3080 O O . PHE A 1 404 ? 30.940 -49.606 33.931 1.00 50.13 391 PHE A O 1
ATOM 3088 N N . VAL A 1 405 ? 31.959 -48.557 32.218 1.00 50.44 392 VAL A N 1
ATOM 3089 C CA . VAL A 1 405 ? 30.930 -47.558 32.072 1.00 55.62 392 VAL A CA 1
ATOM 3090 C C . VAL A 1 405 ? 29.656 -48.227 31.549 1.00 55.08 392 VAL A C 1
ATOM 3091 O O . VAL A 1 405 ? 28.599 -48.148 32.196 1.00 60.14 392 VAL A O 1
ATOM 3095 N N . PHE A 1 406 ? 29.766 -48.890 30.398 1.00 52.09 393 PHE A N 1
ATOM 3096 C CA . PHE A 1 406 ? 28.718 -49.802 29.918 1.00 50.26 393 PHE A CA 1
ATOM 3097 C C . PHE A 1 406 ? 28.064 -50.507 31.104 1.00 46.98 393 PHE A C 1
ATOM 3098 O O . PHE A 1 406 ? 26.836 -50.465 31.265 1.00 43.84 393 PHE A O 1
ATOM 3106 N N . VAL A 1 407 ? 28.879 -51.144 31.935 1.00 45.32 394 VAL A N 1
ATOM 3107 C CA . VAL A 1 407 ? 28.334 -51.936 33.046 1.00 46.68 394 VAL A CA 1
ATOM 3108 C C . VAL A 1 407 ? 27.521 -51.034 33.959 1.00 49.19 394 VAL A C 1
ATOM 3109 O O . VAL A 1 407 ? 26.416 -51.381 34.377 1.00 46.61 394 VAL A O 1
ATOM 3113 N N . ASN A 1 408 ? 28.081 -49.876 34.267 1.00 53.59 395 ASN A N 1
ATOM 3114 C CA . ASN A 1 408 ? 27.426 -48.963 35.179 1.00 57.23 395 ASN A CA 1
ATOM 3115 C C . ASN A 1 408 ? 26.146 -48.375 34.602 1.00 58.63 395 ASN A C 1
ATOM 3116 O O . ASN A 1 408 ? 25.147 -48.254 35.321 1.00 58.50 395 ASN A O 1
ATOM 3121 N N . GLU A 1 409 ? 26.179 -48.012 33.322 1.00 58.70 396 GLU A N 1
ATOM 3122 C CA . GLU A 1 409 ? 24.959 -47.555 32.653 1.00 63.85 396 GLU A CA 1
ATOM 3123 C C . GLU A 1 409 ? 23.905 -48.686 32.593 1.00 64.54 396 GLU A C 1
ATOM 3124 O O . GLU A 1 409 ? 22.744 -48.450 32.875 1.00 68.48 396 GLU A O 1
ATOM 3130 N N . LEU A 1 410 ? 24.320 -49.923 32.338 1.00 64.92 397 LEU A N 1
ATOM 3131 C CA . LEU A 1 410 ? 23.406 -51.076 32.413 1.00 62.65 397 LEU A CA 1
ATOM 3132 C C . LEU A 1 410 ? 22.637 -51.139 33.734 1.00 67.34 397 LEU A C 1
ATOM 3133 O O . LEU A 1 410 ? 21.509 -51.629 33.796 1.00 68.31 397 LEU A O 1
ATOM 3138 N N . PHE A 1 411 ? 23.275 -50.669 34.800 1.00 67.88 398 PHE A N 1
ATOM 3139 C CA . PHE A 1 411 ? 22.607 -50.403 36.049 1.00 65.06 398 PHE A CA 1
ATOM 3140 C C . PHE A 1 411 ? 22.202 -48.932 35.980 1.00 66.52 398 PHE A C 1
ATOM 3141 O O . PHE A 1 411 ? 21.467 -48.437 36.820 1.00 69.36 398 PHE A O 1
ATOM 3149 N N . PHE A 1 429 ? 28.972 -45.498 42.089 1.00 94.44 416 PHE A N 1
ATOM 3150 C CA . PHE A 1 429 ? 27.567 -45.102 42.042 1.00 100.96 416 PHE A CA 1
ATOM 3151 C C . PHE A 1 429 ? 26.666 -46.353 42.137 1.00 100.13 416 PHE A C 1
ATOM 3152 O O . PHE A 1 429 ? 26.358 -46.803 43.243 1.00 103.81 416 PHE A O 1
ATOM 3160 N N . ASN A 1 430 ? 26.304 -46.950 41.002 1.00 90.77 417 ASN A N 1
ATOM 3161 C CA . ASN A 1 430 ? 25.191 -47.910 40.943 1.00 88.49 417 ASN A CA 1
ATOM 3162 C C . ASN A 1 430 ? 25.487 -49.414 41.044 1.00 81.57 417 ASN A C 1
ATOM 3163 O O . ASN A 1 430 ? 24.631 -50.204 40.647 1.00 89.58 417 ASN A O 1
ATOM 3168 N N . LEU A 1 431 ? 26.643 -49.856 41.531 1.00 69.19 418 LEU A N 1
ATOM 3169 C CA . LEU A 1 431 ? 26.896 -51.302 41.472 1.00 61.18 418 LEU A CA 1
ATOM 3170 C C . LEU A 1 431 ? 26.676 -51.996 42.815 1.00 58.42 418 LEU A C 1
ATOM 3171 O O . LEU A 1 431 ? 27.391 -51.738 43.773 1.00 63.85 418 LEU A O 1
ATOM 3176 N N . PRO A 1 432 ? 25.722 -52.922 42.882 1.00 53.48 419 PRO A N 1
ATOM 3177 C CA . PRO A 1 432 ? 25.692 -53.708 44.077 1.00 54.94 419 PRO A CA 1
ATOM 3178 C C . PRO A 1 432 ? 26.805 -54.788 44.085 1.00 49.30 419 PRO A C 1
ATOM 3179 O O . PRO A 1 432 ? 27.458 -55.039 43.064 1.00 44.09 419 PRO A O 1
ATOM 3183 N N . GLN A 1 433 ? 27.028 -55.361 45.260 1.00 49.22 420 GLN A N 1
ATOM 3184 C CA . GLN A 1 433 ? 27.822 -56.561 45.402 1.00 55.35 420 GLN A CA 1
ATOM 3185 C C . GLN A 1 433 ? 27.092 -57.643 44.642 1.00 55.52 420 GLN A C 1
ATOM 3186 O O . GLN A 1 433 ? 25.869 -57.662 44.616 1.00 61.91 420 GLN A O 1
ATOM 3192 N N . PRO A 1 434 ? 27.816 -58.516 43.955 1.00 51.94 421 PRO A N 1
ATOM 3193 C CA . PRO A 1 434 ? 29.230 -58.667 43.737 1.00 44.86 421 PRO A CA 1
ATOM 3194 C C . PRO A 1 434 ? 29.800 -58.025 42.455 1.00 39.55 421 PRO A C 1
ATOM 3195 O O . PRO A 1 434 ? 30.978 -58.207 42.154 1.00 33.62 421 PRO A O 1
ATOM 3199 N N . TRP A 1 435 ? 29.011 -57.249 41.740 1.00 37.36 422 TRP A N 1
ATOM 3200 C CA . TRP A 1 435 ? 29.527 -56.497 40.599 1.00 38.20 422 TRP A CA 1
ATOM 3201 C C . TRP A 1 435 ? 30.616 -55.507 41.017 1.00 35.12 422 TRP A C 1
ATOM 3202 O O . TRP A 1 435 ? 31.673 -55.328 40.354 1.00 30.86 422 TRP A O 1
ATOM 3213 N N . SER A 1 436 ? 30.403 -54.868 42.135 1.00 34.89 423 SER A N 1
ATOM 3214 C CA . SER A 1 436 ? 31.374 -53.920 42.643 1.00 36.31 423 SER A CA 1
ATOM 3215 C C . SER A 1 436 ? 32.683 -54.619 43.025 1.00 35.22 423 SER A C 1
ATOM 3216 O O . SER A 1 436 ? 33.768 -54.072 42.840 1.00 35.73 423 SER A O 1
ATOM 3219 N N . ASN A 1 437 ? 32.561 -55.822 43.564 1.00 34.36 424 ASN A N 1
ATOM 3220 C CA . ASN A 1 437 ? 33.718 -56.626 43.966 1.00 35.21 424 ASN A CA 1
ATOM 3221 C C . ASN A 1 437 ? 34.515 -57.039 42.751 1.00 33.95 424 ASN A C 1
ATOM 3222 O O . ASN A 1 437 ? 35.726 -57.026 42.770 1.00 31.46 424 ASN A O 1
ATOM 3227 N N . TRP A 1 438 ? 33.802 -57.346 41.670 1.00 33.56 425 TRP A N 1
ATOM 3228 C CA . TRP A 1 438 ? 34.395 -57.687 40.367 1.00 35.31 425 TRP A CA 1
ATOM 3229 C C . TRP A 1 438 ? 35.258 -56.569 39.842 1.00 35.98 425 TRP A C 1
ATOM 3230 O O . TRP A 1 438 ? 36.457 -56.759 39.529 1.00 33.07 425 TRP A O 1
ATOM 3241 N N . LEU A 1 439 ? 34.687 -55.381 39.829 1.00 34.43 426 LEU A N 1
ATOM 3242 C CA . LEU A 1 439 ? 35.392 -54.208 39.352 1.00 40.07 426 LEU A CA 1
ATOM 3243 C C . LEU A 1 439 ? 36.571 -53.879 40.255 1.00 38.48 426 LEU A C 1
ATOM 3244 O O . LEU A 1 439 ? 37.648 -53.518 39.768 1.00 35.26 426 LEU A O 1
ATOM 3249 N N . TYR A 1 440 ? 36.376 -54.025 41.562 1.00 37.10 427 TYR A N 1
ATOM 3250 C CA . TYR A 1 440 ? 37.450 -53.731 42.477 1.00 36.78 427 TYR A CA 1
ATOM 3251 C C . TYR A 1 440 ? 38.589 -54.695 42.180 1.00 34.84 427 TYR A C 1
ATOM 3252 O O . TYR A 1 440 ? 39.729 -54.293 42.184 1.00 33.55 427 TYR A O 1
ATOM 3261 N N . ALA A 1 441 ? 38.294 -55.961 41.892 1.00 33.92 428 ALA A N 1
ATOM 3262 C CA . ALA A 1 441 ? 39.381 -56.914 41.643 1.00 33.83 428 ALA A CA 1
ATOM 3263 C C . ALA A 1 441 ? 40.122 -56.525 40.406 1.00 31.54 428 ALA A C 1
ATOM 3264 O O . ALA A 1 441 ? 41.320 -56.655 40.336 1.00 31.84 428 ALA A O 1
ATOM 3266 N N . VAL A 1 442 ? 39.418 -56.025 39.411 1.00 33.65 429 VAL A N 1
ATOM 3267 C CA . VAL A 1 442 ? 40.081 -55.718 38.175 1.00 32.15 429 VAL A CA 1
ATOM 3268 C C . VAL A 1 442 ? 41.027 -54.578 38.412 1.00 33.92 429 VAL A C 1
ATOM 3269 O O . VAL A 1 442 ? 42.163 -54.578 37.893 1.00 35.09 429 VAL A O 1
ATOM 3273 N N . TRP A 1 443 ? 40.563 -53.603 39.185 1.00 36.23 430 TRP A N 1
ATOM 3274 C CA . TRP A 1 443 ? 41.358 -52.428 39.480 1.00 42.19 430 TRP A CA 1
ATOM 3275 C C . TRP A 1 443 ? 42.603 -52.713 40.260 1.00 41.73 430 TRP A C 1
ATOM 3276 O O . TRP A 1 443 ? 43.519 -51.950 40.177 1.00 41.67 430 TRP A O 1
ATOM 3287 N N . GLN A 1 444 ? 42.668 -53.826 40.982 1.00 38.94 431 GLN A N 1
ATOM 3288 C CA . GLN A 1 444 ? 43.880 -54.173 41.732 1.00 39.07 431 GLN A CA 1
ATOM 3289 C C . GLN A 1 444 ? 44.920 -54.855 40.848 1.00 37.88 431 GLN A C 1
ATOM 3290 O O . GLN A 1 444 ? 45.986 -55.181 41.326 1.00 35.51 431 GLN A O 1
ATOM 3296 N N . GLU A 1 445 ? 44.568 -55.137 39.597 1.00 33.06 432 GLU A N 1
ATOM 3297 C CA . GLU A 1 445 ? 45.467 -55.803 38.674 1.00 32.18 432 GLU A CA 1
ATOM 3298 C C . GLU A 1 445 ? 46.432 -54.826 38.015 1.00 32.91 432 GLU A C 1
ATOM 3299 O O . GLU A 1 445 ? 46.035 -53.753 37.577 1.00 32.17 432 GLU A O 1
ATOM 3305 N N . PRO A 1 446 ? 47.690 -55.233 37.858 1.00 34.93 433 PRO A N 1
ATOM 3306 C CA . PRO A 1 446 ? 48.555 -54.388 37.035 1.00 36.01 433 PRO A CA 1
ATOM 3307 C C . PRO A 1 446 ? 47.931 -54.248 35.677 1.00 36.48 433 PRO A C 1
ATOM 3308 O O . PRO A 1 446 ? 47.287 -55.181 35.188 1.00 33.00 433 PRO A O 1
ATOM 3312 N N . VAL A 1 447 ? 48.152 -53.092 35.079 1.00 37.10 434 VAL A N 1
ATOM 3313 C CA . VAL A 1 447 ? 47.440 -52.664 33.919 1.00 40.80 434 VAL A CA 1
ATOM 3314 C C . VAL A 1 447 ? 47.808 -53.494 32.692 1.00 39.93 434 VAL A C 1
ATOM 3315 O O . VAL A 1 447 ? 46.939 -53.759 31.883 1.00 36.17 434 VAL A O 1
ATOM 3319 N N . GLU A 1 448 ? 49.065 -53.925 32.580 1.00 40.36 435 GLU A N 1
ATOM 3320 C CA . GLU A 1 448 ? 49.442 -54.805 31.479 1.00 41.15 435 GLU A CA 1
ATOM 3321 C C . GLU A 1 448 ? 48.603 -56.076 31.494 1.00 41.58 435 GLU A C 1
ATOM 3322 O O . GLU A 1 448 ? 48.624 -56.793 30.531 1.00 41.73 435 GLU A O 1
ATOM 3328 N N . ARG A 1 449 ? 47.896 -56.380 32.581 1.00 41.00 436 ARG A N 1
ATOM 3329 C CA . ARG A 1 449 ? 47.093 -57.605 32.635 1.00 40.61 436 ARG A CA 1
ATOM 3330 C C . ARG A 1 449 ? 45.624 -57.391 32.309 1.00 39.17 436 ARG A C 1
ATOM 3331 O O . ARG A 1 449 ? 44.871 -58.358 32.268 1.00 41.22 436 ARG A O 1
ATOM 3339 N N . TRP A 1 450 ? 45.210 -56.149 32.047 1.00 36.36 437 TRP A N 1
ATOM 3340 C CA . TRP A 1 450 ? 43.808 -55.859 31.748 1.00 37.16 437 TRP A CA 1
ATOM 3341 C C . TRP A 1 450 ? 43.478 -56.310 30.342 1.00 37.90 437 TRP A C 1
ATOM 3342 O O . TRP A 1 450 ? 44.139 -55.882 29.386 1.00 39.18 437 TRP A O 1
ATOM 3353 N N . ASN A 1 451 ? 42.491 -57.195 30.208 1.00 36.77 438 ASN A N 1
ATOM 3354 C CA . ASN A 1 451 ? 42.027 -57.659 28.870 1.00 37.94 438 ASN A CA 1
ATOM 3355 C C . ASN A 1 451 ? 40.757 -58.415 29.064 1.00 36.29 438 ASN A C 1
ATOM 3356 O O . ASN A 1 451 ? 40.286 -58.518 30.203 1.00 33.51 438 ASN A O 1
ATOM 3361 N N . PHE A 1 452 ? 40.124 -58.842 27.966 1.00 35.77 439 PHE A N 1
ATOM 3362 C CA . PHE A 1 452 ? 38.749 -59.351 28.107 1.00 33.63 439 PHE A CA 1
ATOM 3363 C C . PHE A 1 452 ? 38.699 -60.760 28.620 1.00 32.52 439 PHE A C 1
ATOM 3364 O O . PHE A 1 452 ? 37.751 -61.118 29.267 1.00 35.49 439 PHE A O 1
ATOM 3372 N N . VAL A 1 453 ? 39.757 -61.518 28.417 1.00 33.27 440 VAL A N 1
ATOM 3373 C CA . VAL A 1 453 ? 39.894 -62.826 29.029 1.00 35.26 440 VAL A CA 1
ATOM 3374 C C . VAL A 1 453 ? 39.901 -62.716 30.544 1.00 35.56 440 VAL A C 1
ATOM 3375 O O . VAL A 1 453 ? 39.220 -63.482 31.245 1.00 33.61 440 VAL A O 1
ATOM 3379 N N . LEU A 1 454 ? 40.607 -61.704 31.049 1.00 36.02 441 LEU A N 1
ATOM 3380 C CA . LEU A 1 454 ? 40.661 -61.471 32.514 1.00 35.54 441 LEU A CA 1
ATOM 3381 C C . LEU A 1 454 ? 39.334 -60.977 33.049 1.00 33.68 441 LEU A C 1
ATOM 3382 O O . LEU A 1 454 ? 38.863 -61.405 34.115 1.00 33.37 441 LEU A O 1
ATOM 3387 N N . LEU A 1 455 ? 38.750 -60.043 32.327 1.00 34.48 442 LEU A N 1
ATOM 3388 C CA . LEU A 1 455 ? 37.454 -59.495 32.696 1.00 37.92 442 LEU A CA 1
ATOM 3389 C C . LEU A 1 455 ? 36.419 -60.604 32.812 1.00 37.89 442 LEU A C 1
ATOM 3390 O O . LEU A 1 455 ? 35.638 -60.636 33.782 1.00 38.80 442 LEU A O 1
ATOM 3395 N N . LEU A 1 456 ? 36.418 -61.516 31.834 1.00 37.40 443 LEU A N 1
ATOM 3396 C CA . LEU A 1 456 ? 35.479 -62.632 31.844 1.00 35.74 443 LEU A CA 1
ATOM 3397 C C . LEU A 1 456 ? 35.769 -63.575 33.004 1.00 32.48 443 LEU A C 1
ATOM 3398 O O . LEU A 1 456 ? 34.866 -63.975 33.727 1.00 33.80 443 LEU A O 1
ATOM 3403 N N . ALA A 1 457 ? 37.021 -63.956 33.205 1.00 32.88 444 ALA A N 1
ATOM 3404 C CA . ALA A 1 457 ? 37.335 -64.912 34.279 1.00 32.99 444 ALA A CA 1
ATOM 3405 C C . ALA A 1 457 ? 36.946 -64.342 35.645 1.00 33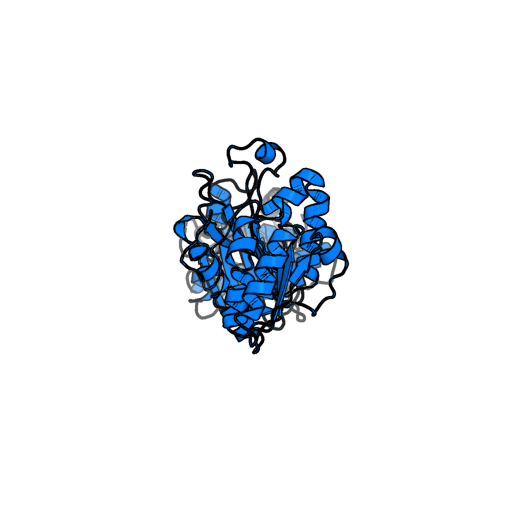.85 444 ALA A C 1
ATOM 3406 O O . ALA A 1 457 ? 36.375 -65.045 36.485 1.00 32.31 444 ALA A O 1
ATOM 3408 N N . LEU A 1 458 ? 37.200 -63.056 35.858 1.00 32.64 445 LEU A N 1
ATOM 3409 C CA . LEU A 1 458 ? 36.874 -62.491 37.147 1.00 33.08 445 LEU A CA 1
ATOM 3410 C C . LEU A 1 458 ? 35.344 -62.393 37.261 1.00 35.49 445 LEU A C 1
ATOM 3411 O O . LEU A 1 458 ? 34.791 -62.607 38.343 1.00 35.01 445 LEU A O 1
ATOM 3416 N N . PHE A 1 459 ? 34.663 -62.105 36.153 1.00 34.16 446 PHE A N 1
ATOM 3417 C CA . PHE A 1 459 ? 33.229 -62.012 36.165 1.00 34.76 446 PHE A CA 1
ATOM 3418 C C . PHE A 1 459 ? 32.577 -63.320 36.597 1.00 35.87 446 PHE A C 1
ATOM 3419 O O . PHE A 1 459 ? 31.701 -63.321 37.434 1.00 35.08 446 PHE A O 1
ATOM 3427 N N . GLU A 1 460 ? 33.041 -64.428 36.050 1.00 36.55 447 GLU A N 1
ATOM 3428 C CA . GLU A 1 460 ? 32.550 -65.754 36.431 1.00 40.78 447 GLU A CA 1
ATOM 3429 C C . GLU A 1 460 ? 32.775 -66.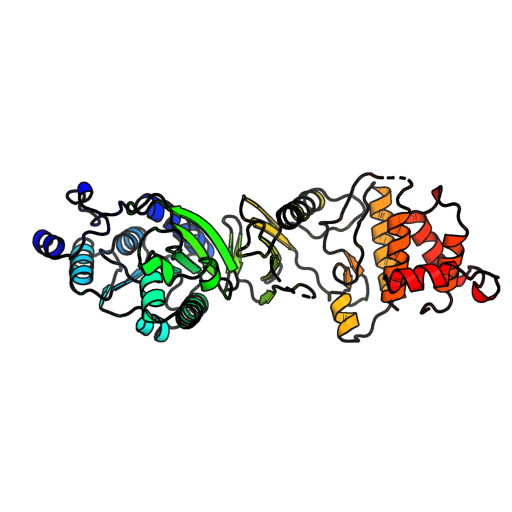155 37.899 1.00 42.90 447 GLU A C 1
ATOM 3430 O O . GLU A 1 460 ? 32.083 -67.004 38.436 1.00 40.92 447 GLU A O 1
ATOM 3436 N N . LYS A 1 461 ? 33.743 -65.548 38.570 1.00 40.97 448 LYS A N 1
ATOM 3437 C CA . LYS A 1 461 ? 34.028 -65.921 39.929 1.00 39.84 448 LYS A CA 1
ATOM 3438 C C . LYS A 1 461 ? 33.664 -64.793 40.873 1.00 39.56 448 LYS A C 1
ATOM 3439 O O . LYS A 1 461 ? 34.126 -64.768 42.015 1.00 36.77 448 LYS A O 1
ATOM 3445 N N . LYS A 1 462 ? 32.871 -63.834 40.393 1.00 37.05 449 LYS A N 1
ATOM 3446 C CA . LYS A 1 462 ? 32.660 -62.617 41.170 1.00 39.57 449 LYS A CA 1
ATOM 3447 C C . LYS A 1 462 ? 32.048 -62.900 42.555 1.00 42.09 449 LYS A C 1
ATOM 3448 O O . LYS A 1 462 ? 32.359 -62.197 43.495 1.00 41.01 449 LYS A O 1
ATOM 3454 N N . ALA A 1 463 ? 31.233 -63.946 42.691 1.00 41.72 450 ALA A N 1
ATOM 3455 C CA . ALA A 1 463 ? 30.644 -64.259 44.000 1.00 46.33 450 ALA A CA 1
ATOM 3456 C C . ALA A 1 463 ? 31.693 -64.647 45.042 1.00 47.07 450 ALA A C 1
ATOM 3457 O O . ALA A 1 463 ? 31.433 -64.555 46.217 1.00 49.15 450 ALA A O 1
ATOM 3459 N N . LYS A 1 464 ? 32.891 -65.029 44.616 1.00 46.37 451 LYS A N 1
ATOM 3460 C CA . LYS A 1 464 ? 33.926 -65.451 45.532 1.00 47.18 451 LYS A CA 1
ATOM 3461 C C . LYS A 1 464 ? 34.888 -64.324 45.903 1.00 45.69 451 LYS A C 1
ATOM 3462 O O . LYS A 1 464 ? 35.728 -64.495 46.780 1.00 42.42 451 LYS A O 1
ATOM 3468 N N . LEU A 1 465 ? 34.823 -63.202 45.193 1.00 37.73 452 LEU A N 1
ATOM 3469 C CA . LEU A 1 465 ? 35.845 -62.200 45.325 1.00 36.46 452 LEU A CA 1
ATOM 3470 C C . LEU A 1 465 ? 35.626 -61.409 46.601 1.00 37.99 452 LEU A C 1
ATOM 3471 O O . LEU A 1 465 ? 34.502 -61.285 47.073 1.00 35.74 452 LEU A O 1
ATOM 3476 N N . PRO A 1 466 ? 36.690 -60.836 47.143 1.00 37.70 453 PRO A N 1
ATOM 3477 C CA . PRO A 1 466 ? 36.519 -60.071 48.400 1.00 41.74 453 PRO A CA 1
ATOM 3478 C C . PRO A 1 466 ? 35.604 -58.834 48.256 1.00 37.24 453 PRO A C 1
ATOM 3479 O O . PRO A 1 466 ? 35.430 -58.261 47.163 1.00 36.07 453 PRO A O 1
ATOM 3483 N N . SER A 1 467 ? 35.013 -58.451 49.360 1.00 36.89 454 SER A N 1
ATOM 3484 C CA . SER A 1 467 ? 34.062 -57.360 49.373 1.00 40.68 454 SER A CA 1
ATOM 3485 C C . SER A 1 467 ? 34.734 -55.975 49.249 1.00 39.13 454 SER A C 1
ATOM 3486 O O . SER A 1 467 ? 35.475 -55.560 50.161 1.00 38.76 454 SER A O 1
ATOM 3489 N N . ALA A 1 468 ? 34.479 -55.268 48.145 1.00 37.17 455 ALA A N 1
ATOM 3490 C CA . ALA A 1 468 ? 35.051 -53.917 47.943 1.00 38.31 455 ALA A CA 1
ATOM 3491 C C . ALA A 1 468 ? 34.739 -52.927 49.070 1.00 39.29 455 ALA A C 1
ATOM 3492 O O . ALA A 1 468 ? 35.571 -52.131 49.455 1.00 40.50 455 ALA A O 1
ATOM 3494 N N . GLU A 1 469 ? 33.560 -52.988 49.638 1.00 39.99 456 GLU A N 1
ATOM 3495 C CA . GLU A 1 469 ? 33.204 -52.005 50.623 1.00 41.29 456 GLU A CA 1
ATOM 3496 C C . GLU A 1 469 ? 34.002 -52.153 51.929 1.00 40.56 456 GLU A C 1
ATOM 3497 O O . GLU A 1 469 ? 33.981 -51.260 52.789 1.00 38.81 456 GLU A O 1
ATOM 3503 N N . GLN A 1 470 ? 34.709 -53.282 52.078 1.00 37.63 457 GLN A N 1
ATOM 3504 C CA . GLN A 1 470 ? 35.500 -53.544 53.259 1.00 40.61 457 GLN A CA 1
ATOM 3505 C C . GLN A 1 470 ? 36.915 -52.990 53.079 1.00 40.55 457 GLN A C 1
ATOM 3506 O O . GLN A 1 470 ? 37.771 -53.091 53.985 1.00 38.32 457 GLN A O 1
ATOM 3512 N N . GLN A 1 471 ? 37.180 -52.465 51.891 1.00 41.24 458 GLN A N 1
ATOM 3513 C CA . GLN A 1 471 ? 38.507 -51.963 51.571 1.00 46.04 458 GLN A CA 1
ATOM 3514 C C . GLN A 1 471 ? 38.436 -50.453 51.499 1.00 47.94 458 GLN A C 1
ATOM 3515 O O . GLN A 1 471 ? 37.336 -49.872 51.407 1.00 49.97 458 GLN A O 1
ATOM 3521 N N . ARG A 1 472 ? 39.600 -49.815 51.532 1.00 55.81 459 ARG A N 1
ATOM 3522 C CA . ARG A 1 472 ? 39.677 -48.357 51.366 1.00 67.12 459 ARG A CA 1
ATOM 3523 C C . ARG A 1 472 ? 39.131 -47.958 49.984 1.00 72.37 459 ARG A C 1
ATOM 3524 O O . ARG A 1 472 ? 38.444 -46.927 49.866 1.00 75.68 459 ARG A O 1
ATOM 3532 N N . GLY A 1 473 ? 39.388 -48.812 48.9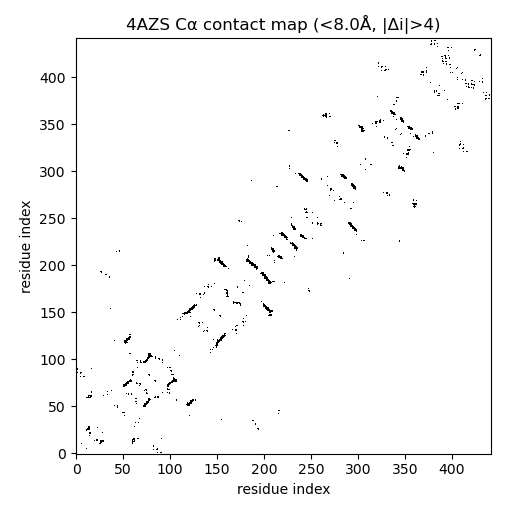83 1.00 67.07 460 GLY A N 1
ATOM 3533 C CA . GLY A 1 473 ? 38.861 -48.656 47.632 1.00 74.86 460 GLY A CA 1
ATOM 3534 C C . GLY A 1 473 ? 39.446 -47.387 47.044 1.00 83.69 460 GLY A C 1
ATOM 3535 O O . GLY A 1 473 ? 40.519 -47.407 46.443 1.00 81.12 460 GLY A O 1
ATOM 3536 N N . ALA A 1 474 ? 38.703 -46.292 47.110 1.00 86.19 461 ALA A N 1
ATOM 3537 C CA . ALA A 1 474 ? 37.254 -46.292 46.955 1.00 95.18 461 ALA A CA 1
ATOM 3538 C C . ALA A 1 474 ? 37.083 -45.653 45.577 1.00 90.87 461 ALA A C 1
ATOM 3539 O O . ALA A 1 474 ? 35.983 -45.280 45.155 1.00 90.22 461 ALA A O 1
ATOM 3541 N N . THR A 1 475 ? 38.211 -45.554 44.878 1.00 83.24 462 THR A N 1
ATOM 3542 C CA . THR A 1 475 ? 38.373 -44.572 43.851 1.00 81.77 462 THR A CA 1
ATOM 3543 C C . THR A 1 475 ? 37.827 -45.158 42.584 1.00 77.69 462 THR A C 1
ATOM 3544 O O . THR A 1 475 ? 37.156 -44.457 41.835 1.00 76.99 462 THR A O 1
ATOM 3548 N N . GLU A 1 476 ? 38.074 -46.449 42.353 1.00 70.83 463 GLU A N 1
ATOM 3549 C CA . GLU A 1 476 ? 37.597 -47.071 41.120 1.00 73.35 463 GLU A CA 1
ATOM 3550 C C . GLU A 1 476 ? 36.135 -46.667 40.926 1.00 67.02 463 GLU A C 1
ATOM 3551 O O . GLU A 1 476 ? 35.719 -46.364 39.820 1.00 70.83 463 GLU A O 1
ATOM 3557 N N . GLN A 1 477 ? 35.390 -46.623 42.027 1.00 72.41 464 GLN A N 1
ATOM 3558 C CA . GLN A 1 477 ? 33.979 -46.266 42.010 1.00 76.59 464 GLN A CA 1
ATOM 3559 C C . GLN A 1 477 ? 33.778 -44.835 41.501 1.00 75.86 464 GLN A C 1
ATOM 3560 O O . GLN A 1 477 ? 32.936 -44.579 40.626 1.00 69.30 464 GLN A O 1
ATOM 3566 N N . TRP A 1 478 ? 34.584 -43.913 42.012 1.00 76.90 465 TRP A N 1
ATOM 3567 C CA . TRP A 1 478 ? 34.397 -42.502 41.694 1.00 74.36 465 TRP A CA 1
ATOM 3568 C C . TRP A 1 478 ? 34.870 -42.132 40.318 1.00 66.54 465 TRP A C 1
ATOM 3569 O O . TRP A 1 478 ? 34.332 -41.225 39.699 1.00 65.91 465 TRP A O 1
ATOM 3580 N N . ILE A 1 479 ? 35.843 -42.866 39.805 1.00 61.25 466 ILE A N 1
ATOM 3581 C CA . ILE A 1 479 ? 36.400 -42.593 38.492 1.00 61.26 466 ILE A CA 1
ATOM 3582 C C . ILE A 1 479 ? 35.456 -43.018 37.375 1.00 65.30 466 ILE A C 1
ATOM 3583 O O . ILE A 1 479 ? 35.329 -42.330 36.361 1.00 69.29 466 ILE A O 1
ATOM 3588 N N . ILE A 1 480 ? 34.795 -44.149 37.568 1.00 63.77 467 ILE A N 1
ATOM 3589 C CA . ILE A 1 480 ? 33.818 -44.633 36.609 1.00 62.28 467 ILE A CA 1
ATOM 3590 C C . ILE A 1 480 ? 32.522 -43.844 36.730 1.00 64.87 467 ILE A C 1
ATOM 3591 O O . ILE A 1 480 ? 31.881 -43.577 35.727 1.00 67.06 467 ILE A O 1
ATOM 3596 N N . ALA A 1 481 ? 32.139 -43.458 37.945 1.00 65.93 468 ALA A N 1
ATOM 3597 C CA . ALA A 1 481 ? 30.947 -42.626 38.118 1.00 67.14 468 ALA A CA 1
ATOM 3598 C C . ALA A 1 481 ? 31.122 -41.296 37.415 1.00 65.99 468 ALA A C 1
ATOM 3599 O O . ALA A 1 481 ? 30.168 -40.787 36.824 1.00 67.45 468 ALA A O 1
ATOM 3601 N N . GLN A 1 482 ? 32.329 -40.731 37.483 1.00 64.12 469 GLN A N 1
ATOM 3602 C CA . GLN A 1 482 ? 32.655 -39.529 36.716 1.00 66.70 469 GLN A CA 1
ATOM 3603 C C . GLN A 1 482 ? 32.778 -39.815 35.210 1.00 70.75 469 GLN A C 1
ATOM 3604 O O . GLN A 1 482 ? 32.321 -39.025 34.374 1.00 74.94 469 GLN A O 1
ATOM 3610 N N . GLU A 1 483 ? 33.387 -40.945 34.870 1.00 72.16 470 GLU A N 1
ATOM 3611 C CA . GLU A 1 483 ? 33.383 -41.436 33.491 1.00 74.87 470 GLU A CA 1
ATOM 3612 C C . GLU A 1 483 ? 31.964 -41.634 32.957 1.00 75.17 470 GLU A C 1
ATOM 3613 O O . GLU A 1 483 ? 31.690 -41.295 31.820 1.00 80.01 470 GLU A O 1
ATOM 3619 N N . THR A 1 484 ? 31.085 -42.214 33.782 1.00 77.41 471 THR A N 1
ATOM 3620 C CA . THR A 1 484 ? 29.717 -42.599 33.373 1.00 77.02 471 THR A CA 1
ATOM 3621 C C . THR A 1 484 ? 28.843 -41.355 33.255 1.00 80.53 471 THR A C 1
ATOM 3622 O O . THR A 1 484 ? 27.852 -41.353 32.530 1.00 84.74 471 THR A O 1
ATOM 3626 N N . VAL A 1 485 ? 29.202 -40.298 33.975 1.00 79.59 472 VAL A N 1
ATOM 3627 C CA . VAL A 1 485 ? 28.721 -38.962 33.628 1.00 86.92 472 VAL A CA 1
ATOM 3628 C C . VAL A 1 485 ? 29.373 -38.493 32.326 1.00 90.19 472 VAL A C 1
ATOM 3629 O O . VAL A 1 485 ? 28.709 -37.974 31.421 1.00 96.45 472 VAL A O 1
ATOM 3633 N N . LEU A 1 486 ? 30.682 -38.674 32.248 1.00 86.80 473 LEU A N 1
ATOM 3634 C CA . LEU A 1 486 ? 31.458 -38.207 31.113 1.00 93.62 473 LEU A CA 1
ATOM 3635 C C . LEU A 1 486 ? 31.401 -39.216 29.955 1.00 95.14 473 LEU A C 1
ATOM 3636 O O . LEU A 1 486 ? 30.360 -39.392 29.305 1.00 100.43 473 LEU A O 1
#

Foldseek 3Di:
DLVVLCVPQPAQQEDQPPDCVCCVRHLDDCPVVLVLVVLLQVLVCVVVVHAWEEEEEQCFQPPSVVVSLVVVHQYEYEHQDPSNQVNNVVSCVVVVSRNYHYDHDHLLVVLVPAAAPNGAEYEAEPPCLVVCLVPNQVSLLVSVQSVQVRYFKYKYWDDALPQPDPSSVSDDNDPCSSAVVAQDKDFDDWDDSSPDPHTTTMMMTHNFWDRDSQDTDGFDDKDDDQCPQWIWTHHDFKIKIKGFLADDDPPDDNVRSVLSVLLVVQQVVCQVPPDPPADAWHWDDWDADDTIIMTMTTDDAFAQQSNCVVVVHDADLLQQCLLALSNQLSQVVVQKHFDDDASSQWGAHPVRHIDGNGCSRMDRDDCDPQVSLLVVVLRSVVSEVGDDPLVVLLLLVLVVDDRNPDGSNSSNVSSVCSNVGDDCVVDPDDVSVVVSVVVNVD

Secondary structure (P-SEA, 3-state):
caaaaaaacccccccccccccccccccccaaaaaaaaaaaaaaaaaaaccccbbbbcccccaaaaaaaaaacccbbbbbccaaaaaaaaaaaaaccccbbbbbbccaaaaaaacccccccbbbbcccaaaaaacccaaaaaaaaaaaaaaccbbbbbccccccccccccccccccccccccccbbbbccccccccccbbbbbbbbbccccccccbbbbbccccccccccbbbbbcccbbbbbbbcccccccccaaaaaaaaaaaaaaaaaaacccccccccccccccccccbbbbbbcccccccaaaaaaacccccaaaaaaaaaaaaaaaaaaccccccccccccccccccbbbbccccccccccccaaaaaaaaaaaaaaaccccccaaaaaaaaaaacccccccaaaaaaaaaaccccccccccccccaaaaaaaaaac

B-factor: mean 44.63, std 17.67, range [17.01, 122.35]

CATH classification: 3.40.50.150 (+2 more: 3.30.200.20, 1.10.510.10)

Sequence (442 aa):
DLNTLVSELPEIYQTIFGHPEWDGDAARDCNQRLDLITEEQYDNLSRALGRPLNVLDLGCAQGFFSLSLASKGATIVGIDFQQENINVCRALAEENPDFAAEEFRVGRRIEEVIAALEEGEFDLAIGLSVFHHIVHLHGIDEVKRLLSRLADVTQAVILELAVKEEPFYWGVSQPDDPRELIEQCAFYRLIGEFDTHLSPVPRPMYLVSNHRVLINDFNQPFQQHWQNQPYRSRRYFFGEDYVCKFFYYDMPHGILTAEESQRNKKYELHNEEIKFLTQPPAGFDAPAVLAHGENAQSGWLVMEKLPGRLLSDMLAAGEEIDREKILGSLLRSLAALEKQGFWHDDVRPWNVMVDARQHHARLIDFGSIVTTPSWPTNLVQSFFVFVNELFFNLPQPWSNWLYAVWQEPVERWNFVLLLALFEKKAKLPSAEQQRGATEQWIIAQETVL